Protein AF-A0A438CX37-F1 (afdb_monomer)

Structure (mmCIF, N/CA/C/O backbone):
data_AF-A0A438CX37-F1
#
_entry.id   AF-A0A438CX37-F1
#
loop_
_atom_site.group_PDB
_atom_site.id
_atom_site.type_symbol
_atom_site.label_atom_id
_atom_site.label_alt_id
_atom_site.label_comp_id
_atom_site.label_asym_id
_atom_site.label_entity_id
_atom_site.label_seq_id
_atom_site.pdbx_PDB_ins_code
_atom_site.Cartn_x
_atom_site.Cartn_y
_atom_site.Cartn_z
_atom_site.occupancy
_atom_site.B_iso_or_equiv
_atom_site.auth_seq_id
_atom_site.auth_comp_id
_atom_site.auth_asym_id
_atom_site.auth_atom_id
_atom_site.pdbx_PDB_model_num
ATOM 1 N N . MET A 1 1 ? -34.302 -23.636 20.102 1.00 79.62 1 MET A N 1
ATOM 2 C CA . MET A 1 1 ? -33.387 -23.409 18.962 1.00 79.62 1 MET A CA 1
ATOM 3 C C . MET A 1 1 ? -33.052 -21.931 18.947 1.00 79.62 1 MET A C 1
ATOM 5 O O . MET A 1 1 ? -33.968 -21.154 19.186 1.00 79.62 1 MET A O 1
ATOM 9 N N . ALA A 1 2 ? -31.787 -21.561 18.742 1.00 86.31 2 ALA A N 1
ATOM 10 C CA . ALA A 1 2 ? -31.410 -20.155 18.584 1.00 86.31 2 ALA A CA 1
ATOM 11 C C . ALA A 1 2 ? -32.044 -19.573 17.308 1.00 86.31 2 ALA A C 1
ATOM 13 O O . ALA A 1 2 ? -32.239 -20.301 16.329 1.00 86.31 2 ALA A O 1
ATOM 14 N N . SER A 1 3 ? -32.377 -18.285 17.319 1.00 95.56 3 SER A N 1
ATOM 15 C CA . SER A 1 3 ? -32.874 -17.577 16.141 1.00 95.56 3 SER A CA 1
ATOM 16 C C . SER A 1 3 ? -31.752 -17.346 15.123 1.00 95.56 3 SER A C 1
ATOM 18 O O . SER A 1 3 ? -30.565 -17.326 15.454 1.00 95.56 3 SER A O 1
ATOM 20 N N . VAL A 1 4 ? -32.117 -17.142 13.854 1.00 95.25 4 VAL A N 1
ATOM 21 C CA . VAL A 1 4 ? -31.140 -16.810 12.801 1.00 95.25 4 VAL A CA 1
ATOM 22 C C . VAL A 1 4 ? -30.372 -15.533 13.151 1.00 95.25 4 VAL A C 1
ATOM 24 O O . VAL A 1 4 ? -29.172 -15.452 12.908 1.00 95.25 4 VAL A O 1
ATOM 27 N N . GLU A 1 5 ? -31.043 -14.547 13.741 1.00 95.38 5 GLU A N 1
ATOM 28 C CA . GLU A 1 5 ? -30.427 -13.284 14.141 1.00 95.38 5 GLU A CA 1
ATOM 29 C C . GLU A 1 5 ? -29.409 -13.472 15.270 1.00 95.38 5 GLU A C 1
ATOM 31 O O . GLU A 1 5 ? -28.296 -12.958 15.176 1.00 95.38 5 GLU A O 1
ATOM 36 N N . GLU A 1 6 ? -29.730 -14.287 16.279 1.00 95.44 6 GLU A N 1
ATOM 37 C CA . GLU A 1 6 ? -28.796 -14.646 17.354 1.00 95.44 6 GLU A CA 1
ATOM 38 C C . GLU A 1 6 ? -27.538 -15.322 16.801 1.00 95.44 6 GLU A C 1
ATOM 40 O O . GLU A 1 6 ? -26.422 -14.950 17.166 1.00 95.44 6 GLU A O 1
ATOM 45 N N . ILE A 1 7 ? -27.704 -16.262 15.863 1.00 96.00 7 ILE A N 1
ATOM 46 C CA . ILE A 1 7 ? -26.578 -16.941 15.208 1.00 96.00 7 ILE A CA 1
ATOM 47 C C . ILE A 1 7 ? -25.729 -15.935 14.421 1.00 96.00 7 ILE A C 1
ATOM 49 O O . ILE A 1 7 ? -24.505 -15.931 14.547 1.00 96.00 7 ILE A O 1
ATOM 53 N N . ARG A 1 8 ? -26.351 -15.050 13.631 1.00 95.38 8 ARG A N 1
ATOM 54 C CA . ARG A 1 8 ? -25.619 -14.054 12.831 1.00 95.38 8 ARG A CA 1
ATOM 55 C C . ARG A 1 8 ? -24.898 -13.024 13.692 1.00 95.38 8 ARG A C 1
ATOM 57 O O . ARG A 1 8 ? -23.800 -12.618 13.326 1.00 95.38 8 ARG A O 1
ATOM 64 N N . ASN A 1 9 ? -25.488 -12.606 14.807 1.00 94.38 9 ASN A N 1
ATOM 65 C CA . ASN A 1 9 ? -24.864 -11.662 15.728 1.00 94.38 9 ASN A CA 1
ATOM 66 C C . ASN A 1 9 ? -23.677 -12.302 16.456 1.00 94.38 9 ASN A C 1
ATOM 68 O O . ASN A 1 9 ? -22.633 -11.668 16.569 1.00 94.38 9 ASN A O 1
ATOM 72 N N . ALA A 1 10 ? -23.789 -13.570 16.865 1.00 94.62 10 ALA A N 1
ATOM 73 C CA . ALA A 1 10 ? -22.680 -14.312 17.469 1.00 94.62 10 ALA A CA 1
ATOM 74 C C . ALA A 1 10 ? -21.504 -14.544 16.499 1.00 94.62 10 ALA A C 1
ATOM 76 O O . ALA A 1 10 ? -20.362 -14.665 16.932 1.00 94.62 10 ALA A O 1
ATOM 77 N N . GLN A 1 11 ? -21.770 -14.601 15.189 1.00 95.19 11 GLN A N 1
ATOM 78 C CA . GLN A 1 11 ? -20.745 -14.787 14.158 1.00 95.19 11 GLN A CA 1
ATOM 79 C C . GLN A 1 11 ? -19.961 -13.514 13.811 1.00 95.19 11 GLN A C 1
ATOM 81 O O . GLN A 1 11 ? -18.893 -13.629 13.214 1.00 95.19 11 GLN A O 1
ATOM 86 N N . ARG A 1 12 ? -20.461 -12.317 14.141 1.00 96.31 12 ARG A N 1
ATOM 87 C CA . ARG A 1 12 ? -19.838 -11.033 13.773 1.00 96.31 12 ARG A CA 1
ATOM 88 C C . ARG A 1 12 ? -18.923 -10.515 14.881 1.00 96.31 12 ARG A C 1
ATOM 90 O O . ARG A 1 12 ? -19.180 -10.737 16.062 1.00 96.31 12 ARG A O 1
ATOM 97 N N . ALA A 1 13 ? -17.874 -9.795 14.496 1.00 96.38 13 ALA A N 1
ATOM 98 C CA . ALA A 1 13 ? -17.095 -9.009 15.443 1.00 96.38 13 ALA A CA 1
ATOM 99 C C . ALA A 1 13 ? -17.867 -7.738 15.849 1.00 96.38 13 ALA A C 1
ATOM 101 O O . ALA A 1 13 ? -18.859 -7.371 15.213 1.00 96.38 13 ALA A O 1
ATOM 102 N N . LYS A 1 14 ? -17.429 -7.070 16.921 1.00 94.06 14 LYS A N 1
ATOM 103 C CA . LYS A 1 14 ? -18.088 -5.866 17.455 1.00 94.06 14 LYS A CA 1
ATOM 104 C C . LYS A 1 14 ? -17.407 -4.583 16.987 1.00 94.06 14 LYS A C 1
ATOM 106 O O . LYS A 1 14 ? -18.082 -3.633 16.601 1.00 94.06 14 LYS A O 1
ATOM 111 N N . GLY A 1 15 ? -16.082 -4.543 17.076 1.00 92.12 15 GLY A N 1
ATOM 112 C CA . GLY A 1 15 ? -15.262 -3.376 16.782 1.00 92.12 15 GLY A CA 1
ATOM 113 C C . GLY A 1 15 ? -14.812 -3.276 15.321 1.00 92.12 15 GLY A C 1
ATOM 114 O O . GLY A 1 15 ? -14.939 -4.231 14.548 1.00 92.12 15 GLY A O 1
ATOM 115 N N . PRO A 1 16 ? -14.239 -2.121 14.940 1.00 95.44 16 PRO A N 1
ATOM 116 C CA . PRO A 1 16 ? -13.740 -1.899 13.591 1.00 95.44 16 PRO A CA 1
ATOM 117 C C . PRO A 1 16 ? -12.519 -2.772 13.292 1.00 95.44 16 PRO A C 1
ATOM 119 O O . PRO A 1 16 ? -11.705 -3.063 14.178 1.00 95.44 16 PRO A O 1
ATOM 122 N N . ALA A 1 17 ? -12.350 -3.120 12.020 1.00 98.06 17 ALA A N 1
ATOM 123 C CA . ALA A 1 17 ? -11.139 -3.756 11.535 1.00 98.06 17 ALA A CA 1
ATOM 124 C C . ALA A 1 17 ? -9.935 -2.857 11.819 1.00 98.06 17 ALA A C 1
ATOM 126 O O . ALA A 1 17 ? -9.929 -1.666 11.505 1.00 98.06 17 ALA A O 1
ATOM 127 N N . THR A 1 18 ? -8.903 -3.440 12.409 1.00 98.12 18 THR A N 1
ATOM 128 C CA . THR A 1 18 ? -7.726 -2.725 12.885 1.00 98.12 18 THR A CA 1
ATOM 129 C C . THR A 1 18 ? -6.474 -3.421 12.377 1.00 98.12 18 THR A C 1
ATOM 131 O O . THR A 1 18 ? -6.352 -4.639 12.462 1.00 98.12 18 THR A O 1
ATOM 134 N N . VAL A 1 19 ? -5.532 -2.650 11.845 1.00 98.06 19 VAL A N 1
ATOM 135 C CA . VAL A 1 19 ? -4.184 -3.109 11.513 1.00 98.06 19 VAL A CA 1
ATOM 136 C C . VAL A 1 19 ? -3.405 -3.315 12.807 1.00 98.06 19 VAL A C 1
ATOM 138 O O . VAL A 1 19 ? -3.245 -2.376 13.584 1.00 98.06 19 VAL A O 1
ATOM 141 N N . LEU A 1 20 ? -2.924 -4.535 13.028 1.00 96.75 20 LEU A N 1
ATOM 142 C CA . LEU A 1 20 ? -2.257 -4.968 14.262 1.00 96.75 20 LEU A CA 1
ATOM 143 C C . LEU A 1 20 ? -0.745 -5.133 14.083 1.00 96.75 20 LEU A C 1
ATOM 145 O O . LEU A 1 20 ? 0.020 -4.963 15.025 1.00 96.75 20 LEU A O 1
ATOM 149 N N . ALA A 1 21 ? -0.306 -5.462 12.869 1.00 95.75 21 ALA A N 1
ATOM 150 C CA . ALA A 1 21 ? 1.104 -5.619 12.538 1.00 95.75 21 ALA A CA 1
ATOM 151 C C . ALA A 1 21 ? 1.344 -5.308 11.062 1.00 95.75 21 ALA A C 1
ATOM 153 O O . ALA A 1 21 ? 0.471 -5.551 10.226 1.00 95.75 21 ALA A O 1
ATOM 154 N N . ILE A 1 22 ? 2.538 -4.799 10.756 1.00 96.94 22 ILE A N 1
ATOM 155 C CA . ILE A 1 22 ? 3.014 -4.566 9.392 1.00 96.94 22 ILE A CA 1
ATOM 156 C C . ILE A 1 22 ? 4.446 -5.091 9.292 1.00 96.94 22 ILE A C 1
ATOM 158 O O . ILE A 1 22 ? 5.293 -4.745 10.119 1.00 96.94 22 ILE A O 1
ATOM 162 N N . GLY A 1 23 ? 4.704 -5.918 8.284 1.00 94.56 23 GLY A N 1
ATOM 163 C CA . GLY A 1 23 ? 6.028 -6.413 7.924 1.00 94.56 23 GLY A CA 1
ATOM 164 C C . GLY A 1 23 ? 6.329 -6.117 6.460 1.00 94.56 23 GLY A C 1
ATOM 165 O O . GLY A 1 23 ? 5.441 -6.186 5.612 1.00 94.56 23 GLY A O 1
ATOM 166 N N . THR A 1 24 ? 7.580 -5.783 6.160 1.00 95.56 24 THR A N 1
ATOM 167 C CA . THR A 1 24 ? 8.045 -5.447 4.810 1.00 95.56 24 THR A CA 1
ATOM 168 C C . THR A 1 24 ? 9.307 -6.236 4.474 1.00 95.56 24 THR A C 1
ATOM 170 O O . THR A 1 24 ? 10.128 -6.519 5.346 1.00 95.56 24 THR A O 1
ATOM 173 N N . ALA A 1 25 ? 9.450 -6.618 3.208 1.00 92.38 25 ALA A N 1
ATOM 174 C CA . ALA A 1 25 ? 10.585 -7.371 2.697 1.00 92.38 25 ALA A CA 1
ATOM 175 C C . ALA A 1 25 ? 10.955 -6.897 1.288 1.00 92.38 25 ALA A C 1
ATOM 177 O O . ALA A 1 25 ? 10.093 -6.583 0.467 1.00 92.38 25 ALA A O 1
ATOM 178 N N . THR A 1 26 ? 12.256 -6.862 1.016 1.00 89.62 26 THR A N 1
ATOM 179 C CA . THR A 1 26 ? 12.838 -6.532 -0.290 1.00 89.62 26 THR A CA 1
ATOM 180 C C . THR A 1 26 ? 13.977 -7.499 -0.594 1.00 89.62 26 THR A C 1
ATOM 182 O O . THR A 1 26 ? 14.489 -8.177 0.301 1.00 89.62 26 THR A O 1
ATOM 185 N N . ARG A 1 27 ? 14.365 -7.596 -1.868 1.00 80.50 27 ARG A N 1
ATOM 186 C CA . ARG A 1 27 ? 15.569 -8.333 -2.279 1.00 80.50 27 ARG A CA 1
ATOM 187 C C . ARG A 1 27 ? 16.835 -7.552 -1.923 1.00 80.50 27 ARG A C 1
ATOM 189 O O . ARG A 1 27 ? 16.774 -6.395 -1.538 1.00 80.50 27 ARG A O 1
ATOM 196 N N . THR A 1 28 ? 17.995 -8.188 -2.031 1.00 72.62 28 THR A N 1
ATOM 197 C CA . THR A 1 28 ? 19.294 -7.569 -1.719 1.00 72.62 28 THR A CA 1
ATOM 198 C C . THR A 1 28 ? 19.912 -6.816 -2.893 1.00 72.62 28 THR A C 1
ATOM 200 O O . THR A 1 28 ? 20.735 -5.934 -2.663 1.00 72.62 28 THR A O 1
ATOM 203 N N . THR A 1 29 ? 19.534 -7.126 -4.135 1.00 76.44 29 THR A N 1
ATOM 204 C CA . THR A 1 29 ? 20.066 -6.443 -5.322 1.00 76.44 29 THR A CA 1
ATOM 205 C C . THR A 1 29 ? 19.474 -5.044 -5.428 1.00 76.44 29 THR A C 1
ATOM 207 O O . THR A 1 29 ? 18.253 -4.890 -5.481 1.00 76.44 29 THR A O 1
ATOM 210 N N . VAL A 1 30 ? 20.345 -4.033 -5.465 1.00 79.50 30 VAL A N 1
ATOM 211 C CA . VAL A 1 30 ? 19.970 -2.615 -5.480 1.00 79.50 30 VAL A CA 1
ATOM 212 C C . VAL A 1 30 ? 20.321 -1.981 -6.822 1.00 79.50 30 VAL A C 1
ATOM 214 O O . VAL A 1 30 ? 21.462 -2.062 -7.269 1.00 79.50 30 VAL A O 1
ATOM 217 N N . CYS A 1 31 ? 19.361 -1.284 -7.427 1.00 75.62 31 CYS A N 1
ATOM 218 C CA . CYS A 1 31 ? 19.550 -0.482 -8.635 1.00 75.62 31 CYS A CA 1
ATOM 219 C C . CYS A 1 31 ? 19.355 1.004 -8.309 1.00 75.62 31 CYS A C 1
ATOM 221 O O . CYS A 1 31 ? 18.343 1.367 -7.711 1.00 75.62 31 CYS A O 1
ATOM 223 N N . THR A 1 32 ? 20.274 1.876 -8.724 1.00 75.62 32 THR A N 1
ATOM 224 C CA . THR A 1 32 ? 20.169 3.334 -8.530 1.00 75.62 32 THR A CA 1
ATOM 225 C C . THR A 1 32 ? 19.703 4.040 -9.806 1.00 75.62 32 THR A C 1
ATOM 227 O O . THR A 1 32 ? 19.883 3.535 -10.915 1.00 75.62 32 THR A O 1
ATOM 230 N N . SER A 1 33 ? 19.048 5.196 -9.666 1.00 68.19 33 SER A N 1
ATOM 231 C CA . SER A 1 33 ? 18.620 6.023 -10.802 1.00 68.19 33 SER A CA 1
ATOM 232 C C . SER A 1 33 ? 18.730 7.509 -10.470 1.00 68.19 33 SER A C 1
ATOM 234 O O . SER A 1 33 ? 18.311 7.943 -9.404 1.00 68.19 33 SER A O 1
ATOM 236 N N . ASP A 1 34 ? 19.245 8.313 -11.401 1.00 63.22 34 ASP A N 1
ATOM 237 C CA . ASP A 1 34 ? 19.506 9.737 -11.140 1.00 63.22 34 ASP A CA 1
ATOM 238 C C . ASP A 1 34 ? 18.354 10.671 -11.563 1.00 63.22 34 ASP A C 1
ATOM 240 O O . ASP A 1 34 ? 18.385 11.863 -11.265 1.00 63.22 34 ASP A O 1
ATOM 244 N N . LYS A 1 35 ? 17.331 10.172 -12.281 1.00 61.09 35 LYS A N 1
ATOM 245 C CA . LYS A 1 35 ? 16.349 11.029 -12.990 1.00 61.09 35 LYS A CA 1
ATOM 246 C C . LYS A 1 35 ? 14.883 10.900 -12.558 1.00 61.09 35 LYS A C 1
ATOM 248 O O . LYS A 1 35 ? 14.042 11.602 -13.111 1.00 61.09 35 LYS A O 1
ATOM 253 N N . SER A 1 36 ? 14.548 10.047 -11.590 1.00 70.50 36 SER A N 1
ATOM 254 C CA . SER A 1 36 ? 13.147 9.715 -11.253 1.00 70.50 36 SER A CA 1
ATOM 255 C C . SER A 1 36 ? 12.695 10.125 -9.846 1.00 70.50 36 SER A C 1
ATOM 257 O O . SER A 1 36 ? 11.603 9.740 -9.437 1.00 70.50 36 SER A O 1
ATOM 259 N N . MET A 1 37 ? 13.504 10.887 -9.093 1.00 78.69 37 MET A N 1
ATOM 260 C CA . MET A 1 37 ? 13.367 11.079 -7.630 1.00 78.69 37 MET A CA 1
ATOM 261 C C . MET A 1 37 ? 13.525 9.784 -6.808 1.00 78.69 37 MET A C 1
ATOM 263 O O . MET A 1 37 ? 13.426 9.825 -5.582 1.00 78.69 37 MET A O 1
ATOM 267 N N . ILE A 1 38 ? 13.796 8.653 -7.466 1.00 89.88 38 ILE A N 1
ATOM 268 C CA . ILE A 1 38 ? 14.046 7.351 -6.854 1.00 89.88 38 ILE A CA 1
ATOM 269 C C . ILE A 1 38 ? 15.551 7.178 -6.720 1.00 89.88 38 ILE A C 1
ATOM 271 O O . ILE A 1 38 ? 16.240 7.007 -7.719 1.00 89.88 38 ILE A O 1
ATOM 275 N N . LYS A 1 39 ? 16.066 7.200 -5.493 1.00 90.25 39 LYS A N 1
ATOM 276 C CA . LYS A 1 39 ? 17.495 7.000 -5.229 1.00 90.25 39 LYS A CA 1
ATOM 277 C C . LYS A 1 39 ? 17.910 5.561 -5.481 1.00 90.25 39 LYS A C 1
ATOM 279 O O . LYS A 1 39 ? 18.987 5.316 -6.021 1.00 90.25 39 LYS A O 1
ATOM 284 N N . LYS A 1 40 ? 17.068 4.615 -5.065 1.00 91.06 40 LYS A N 1
ATOM 285 C CA . LYS A 1 40 ? 17.345 3.188 -5.195 1.00 91.06 40 LYS A CA 1
ATOM 286 C C . LYS A 1 40 ? 16.064 2.367 -5.319 1.00 91.06 40 LYS A C 1
ATOM 288 O O . LYS A 1 40 ? 14.997 2.792 -4.886 1.00 91.06 40 LYS A O 1
ATOM 293 N N . ARG A 1 41 ? 16.193 1.186 -5.914 1.00 92.81 41 ARG A N 1
ATOM 294 C CA . ARG A 1 41 ? 15.150 0.166 -6.055 1.00 92.81 41 ARG A CA 1
ATOM 295 C C . ARG A 1 41 ? 15.739 -1.198 -5.785 1.00 92.81 41 ARG A C 1
ATOM 297 O O . ARG A 1 41 ? 16.941 -1.391 -5.955 1.00 92.81 41 ARG A O 1
ATOM 304 N N . TYR A 1 42 ? 14.876 -2.132 -5.432 1.00 92.38 42 TYR A N 1
ATOM 305 C CA . TYR A 1 42 ? 15.240 -3.526 -5.259 1.00 92.38 42 TYR A CA 1
ATOM 306 C C . TYR A 1 42 ? 14.710 -4.338 -6.436 1.00 92.38 42 TYR A C 1
ATOM 308 O O . TYR A 1 42 ? 13.627 -4.046 -6.938 1.00 92.38 42 TYR A O 1
ATOM 316 N N . SER A 1 43 ? 15.485 -5.313 -6.902 1.00 90.50 43 SER A N 1
ATOM 317 C CA . SER A 1 43 ? 15.126 -6.152 -8.050 1.00 90.50 43 SER A CA 1
ATOM 318 C C . SER A 1 43 ? 15.499 -7.601 -7.774 1.00 90.50 43 SER A C 1
ATOM 320 O O . SER A 1 43 ? 16.599 -7.890 -7.311 1.00 90.50 43 SER A O 1
ATOM 322 N N . HIS A 1 44 ? 14.590 -8.527 -8.050 1.00 90.12 44 HIS A N 1
ATOM 323 C CA . HIS A 1 44 ? 14.888 -9.950 -8.080 1.00 90.12 44 HIS A CA 1
ATOM 324 C C . HIS A 1 44 ? 15.695 -10.315 -9.326 1.00 90.12 44 HIS A C 1
ATOM 326 O O . HIS A 1 44 ? 16.582 -11.156 -9.247 1.00 90.12 44 HIS A O 1
ATOM 332 N N . LEU A 1 45 ? 15.425 -9.643 -10.448 1.00 90.38 45 LEU A N 1
ATOM 333 C CA . LEU A 1 45 ? 16.152 -9.844 -11.692 1.00 90.38 45 LEU A CA 1
ATOM 334 C C . LEU A 1 45 ? 17.605 -9.367 -11.549 1.00 90.38 45 LEU A C 1
ATOM 336 O O . LEU A 1 45 ? 17.840 -8.229 -11.125 1.00 90.38 45 LEU A O 1
ATOM 340 N N . THR A 1 46 ? 18.554 -10.225 -11.923 1.00 91.94 46 THR A N 1
ATOM 341 C CA . THR A 1 46 ? 20.001 -9.957 -11.941 1.00 91.94 46 THR A CA 1
ATOM 342 C C . THR A 1 46 ? 20.550 -9.971 -13.372 1.00 91.94 46 THR A C 1
ATOM 344 O O . THR A 1 46 ? 19.868 -10.411 -14.298 1.00 91.94 46 THR A O 1
ATOM 347 N N . GLU A 1 47 ? 21.785 -9.496 -13.567 1.00 91.19 47 GLU A N 1
ATOM 348 C CA . GLU A 1 47 ? 22.468 -9.610 -14.867 1.00 91.19 47 GLU A CA 1
ATOM 349 C C . GLU A 1 47 ? 22.666 -11.075 -15.278 1.00 91.19 47 GLU A C 1
ATOM 351 O O . GLU A 1 47 ? 22.358 -11.419 -16.412 1.00 91.19 47 GLU A O 1
ATOM 356 N N . GLU A 1 48 ? 23.049 -11.951 -14.346 1.00 93.44 48 GLU A N 1
ATOM 357 C CA . GLU A 1 48 ? 23.190 -13.398 -14.582 1.00 93.44 48 GLU A CA 1
ATOM 358 C C . GLU A 1 48 ? 21.891 -14.014 -15.132 1.00 93.44 48 GLU A C 1
ATOM 360 O O . GLU A 1 48 ? 21.906 -14.685 -16.161 1.00 93.44 48 GLU A O 1
ATOM 365 N N . MET A 1 49 ? 20.736 -13.687 -14.540 1.00 93.12 49 MET A N 1
ATOM 366 C CA . MET A 1 49 ? 19.436 -14.155 -15.045 1.00 93.12 49 MET A CA 1
ATOM 367 C C . MET A 1 49 ? 19.125 -13.633 -16.457 1.00 93.12 49 MET A C 1
ATOM 369 O O . MET A 1 49 ? 18.441 -14.302 -17.230 1.00 93.12 49 MET A O 1
ATOM 373 N N . LEU A 1 50 ? 19.583 -12.426 -16.802 1.00 94.19 50 LEU A N 1
ATOM 374 C CA . LEU A 1 50 ? 19.403 -11.850 -18.137 1.00 94.19 50 LEU A CA 1
ATOM 375 C C . LEU A 1 50 ? 20.343 -12.473 -19.174 1.00 94.19 50 LEU A C 1
ATOM 377 O O . LEU A 1 50 ? 19.949 -12.600 -20.334 1.00 94.19 50 LEU A O 1
ATOM 381 N N . GLU A 1 51 ? 21.546 -12.876 -18.770 1.00 95.38 51 GLU A N 1
ATOM 382 C CA . GLU A 1 51 ? 22.488 -13.626 -19.604 1.00 95.38 51 GLU A CA 1
ATOM 383 C C . GLU A 1 51 ? 21.972 -15.042 -19.891 1.00 95.38 51 GLU A C 1
ATOM 385 O O . GLU A 1 51 ? 22.000 -15.489 -21.039 1.00 95.38 51 GLU A O 1
ATOM 390 N N . GLU A 1 52 ? 21.424 -15.721 -18.879 1.00 96.56 52 GLU A N 1
ATOM 391 C CA . GLU A 1 52 ? 20.806 -17.047 -19.019 1.00 96.56 52 GLU A CA 1
ATOM 392 C C . GLU A 1 52 ? 19.503 -17.007 -19.834 1.00 96.56 52 GLU A C 1
ATOM 394 O O . GLU A 1 52 ? 19.166 -17.953 -20.559 1.00 96.56 52 GLU A O 1
ATOM 399 N N . HIS A 1 53 ? 18.756 -15.903 -19.744 1.00 96.06 53 HIS A N 1
ATOM 400 C CA . HIS A 1 53 ? 17.444 -15.746 -20.371 1.00 96.06 53 HIS A CA 1
ATOM 401 C C . HIS A 1 53 ? 17.332 -14.438 -21.174 1.00 96.06 53 HIS A C 1
ATOM 403 O O . HIS A 1 53 ? 16.519 -13.563 -20.846 1.00 96.06 53 HIS A O 1
ATOM 409 N N . PRO A 1 54 ? 18.049 -14.309 -22.307 1.00 96.25 54 PRO A N 1
ATOM 410 C CA . PRO A 1 54 ? 18.147 -13.055 -23.063 1.00 96.25 54 PRO A CA 1
ATOM 411 C C . PRO A 1 54 ? 16.802 -12.555 -23.612 1.00 96.25 54 PRO A C 1
ATOM 413 O O . PRO A 1 54 ? 16.602 -11.354 -23.803 1.00 96.25 54 PRO A O 1
ATOM 416 N N . ASN A 1 55 ? 15.830 -13.452 -23.805 1.00 96.88 55 ASN A N 1
ATOM 417 C CA . ASN A 1 55 ? 14.479 -13.088 -24.241 1.00 96.88 55 ASN A CA 1
ATOM 418 C C . ASN A 1 55 ? 13.742 -12.200 -23.224 1.00 96.88 55 ASN A C 1
ATOM 420 O O . ASN A 1 55 ? 12.815 -11.488 -23.607 1.00 96.88 55 ASN A O 1
ATOM 424 N N . ILE A 1 56 ? 14.134 -12.228 -21.943 1.00 96.25 56 ILE A N 1
ATOM 425 C CA . ILE A 1 56 ? 13.595 -11.333 -20.911 1.00 96.25 56 ILE A CA 1
ATOM 426 C C . ILE A 1 56 ? 14.041 -9.886 -21.172 1.00 96.25 56 ILE A C 1
ATOM 428 O O . ILE A 1 56 ? 13.245 -8.956 -21.013 1.00 96.25 56 ILE A O 1
ATOM 432 N N . GLY A 1 57 ? 15.296 -9.703 -21.595 1.00 95.25 57 GLY A N 1
ATOM 433 C CA . GLY A 1 57 ? 15.892 -8.404 -21.908 1.00 95.25 57 GLY A CA 1
ATOM 434 C C . GLY A 1 57 ? 15.539 -7.866 -23.296 1.00 95.25 57 GLY A C 1
ATOM 435 O O . GLY A 1 57 ? 15.630 -6.664 -23.527 1.00 95.25 57 GLY A O 1
ATOM 436 N N . ALA A 1 58 ? 15.083 -8.710 -24.220 1.00 95.56 58 ALA A N 1
ATOM 437 C CA . ALA A 1 58 ? 14.581 -8.259 -25.514 1.00 95.56 58 ALA A CA 1
ATOM 438 C C . ALA A 1 58 ? 13.223 -7.542 -25.377 1.00 95.56 58 ALA A C 1
ATOM 440 O O . ALA A 1 58 ? 12.385 -7.915 -24.559 1.00 95.56 58 ALA A O 1
ATOM 441 N N . TYR A 1 59 ? 12.976 -6.517 -26.202 1.00 94.81 59 TYR A N 1
ATOM 442 C CA . TYR A 1 59 ? 11.767 -5.686 -26.094 1.00 94.81 59 TYR A CA 1
ATOM 443 C C . TYR A 1 59 ? 10.458 -6.489 -26.244 1.00 94.81 59 TYR A C 1
ATOM 445 O O . TYR A 1 59 ? 9.535 -6.301 -25.455 1.00 94.81 59 TYR A O 1
ATOM 453 N N . MET A 1 60 ? 10.380 -7.396 -27.229 1.00 95.06 60 MET A N 1
ATOM 454 C CA . MET A 1 60 ? 9.159 -8.159 -27.559 1.00 95.06 60 MET A CA 1
ATOM 455 C C . MET A 1 60 ? 9.421 -9.645 -27.865 1.00 95.06 60 MET A C 1
ATOM 457 O O . MET A 1 60 ? 8.590 -10.306 -28.488 1.00 95.06 60 MET A O 1
ATOM 461 N N . ALA A 1 61 ? 10.567 -10.197 -27.448 1.00 96.44 61 ALA A N 1
ATOM 462 C CA . ALA A 1 61 ? 10.806 -11.628 -27.630 1.00 96.44 61 ALA A CA 1
ATOM 463 C C . ALA A 1 61 ? 9.882 -12.460 -26.713 1.00 96.44 61 ALA A C 1
ATOM 465 O O . ALA A 1 61 ? 9.606 -12.050 -25.576 1.00 96.44 61 ALA A O 1
ATOM 466 N N . PRO A 1 62 ? 9.427 -13.646 -27.160 1.00 97.50 62 PRO A N 1
ATOM 467 C CA . PRO A 1 62 ? 8.634 -14.543 -26.329 1.00 97.50 62 PRO A CA 1
ATOM 468 C C . PRO A 1 62 ? 9.375 -14.905 -25.037 1.00 97.50 62 PRO A C 1
ATOM 470 O O . PRO A 1 62 ? 10.427 -15.541 -25.055 1.00 97.50 62 PRO A O 1
ATOM 473 N N . SER A 1 63 ? 8.819 -14.477 -23.905 1.00 97.12 63 SER A N 1
ATOM 474 C CA . SER A 1 63 ? 9.438 -14.637 -22.582 1.00 97.12 63 SER A CA 1
ATOM 475 C C . SER A 1 63 ? 8.426 -14.961 -21.479 1.00 97.12 63 SER A C 1
ATOM 477 O O . SER A 1 63 ? 8.790 -15.006 -20.310 1.00 97.12 63 SER A O 1
ATOM 479 N N . LEU A 1 64 ? 7.157 -15.214 -21.823 1.00 96.06 64 LEU A N 1
ATOM 480 C CA . LEU A 1 64 ? 6.105 -15.455 -20.833 1.00 96.06 64 LEU A CA 1
ATOM 481 C C . LEU A 1 64 ? 6.396 -16.684 -19.961 1.00 96.06 64 LEU A C 1
ATOM 483 O O . LEU A 1 64 ? 6.325 -16.572 -18.745 1.00 96.06 64 LEU A O 1
ATOM 487 N N . ASN A 1 65 ? 6.758 -17.822 -20.560 1.00 95.69 65 ASN A N 1
ATOM 488 C CA . ASN A 1 65 ? 6.961 -19.073 -19.818 1.00 95.69 65 ASN A CA 1
ATOM 489 C C . ASN A 1 65 ? 8.043 -18.927 -18.744 1.00 95.69 65 ASN A C 1
ATOM 491 O O . ASN A 1 65 ? 7.774 -19.181 -17.576 1.00 95.69 65 ASN A O 1
ATOM 495 N N . ILE A 1 66 ? 9.219 -18.412 -19.118 1.00 94.62 66 ILE A N 1
ATOM 496 C CA . ILE A 1 66 ? 10.323 -18.248 -18.168 1.00 94.62 66 ILE A CA 1
ATOM 497 C C . ILE A 1 66 ? 9.994 -17.234 -17.065 1.00 94.62 66 ILE A C 1
ATOM 499 O O . ILE A 1 66 ? 10.311 -17.450 -15.901 1.00 94.62 66 ILE A O 1
ATOM 503 N N . ARG A 1 67 ? 9.278 -16.150 -17.393 1.00 95.06 67 ARG A N 1
ATOM 504 C CA . ARG A 1 67 ? 8.814 -15.189 -16.381 1.00 95.06 67 ARG A CA 1
ATOM 505 C C . ARG A 1 67 ? 7.851 -15.847 -15.394 1.00 95.06 67 ARG A C 1
ATOM 507 O O . ARG A 1 67 ? 7.966 -15.593 -14.201 1.00 95.06 67 ARG A O 1
ATOM 514 N N . GLN A 1 68 ? 6.933 -16.686 -15.879 1.00 92.69 68 GLN A N 1
ATOM 515 C CA . GLN A 1 68 ? 5.986 -17.423 -15.037 1.00 92.69 68 GLN A CA 1
ATOM 516 C C . GLN A 1 68 ? 6.707 -18.425 -14.128 1.00 92.69 68 GLN A C 1
ATOM 518 O O . GLN A 1 68 ? 6.388 -18.505 -12.945 1.00 92.69 68 GLN A O 1
ATOM 523 N N . GLU A 1 69 ? 7.694 -19.154 -14.649 1.00 92.06 69 GLU A N 1
ATOM 524 C CA . GLU A 1 69 ? 8.513 -20.087 -13.864 1.00 92.06 69 GLU A CA 1
ATOM 525 C C . GLU A 1 69 ? 9.235 -19.368 -12.717 1.00 92.06 69 GLU A C 1
ATOM 527 O O . GLU A 1 69 ? 9.118 -19.788 -11.567 1.00 92.06 69 GLU A O 1
ATOM 532 N N . ILE A 1 70 ? 9.880 -18.230 -13.002 1.00 89.25 70 ILE A N 1
ATOM 533 C CA . ILE A 1 70 ? 10.572 -17.427 -11.984 1.00 89.25 70 ILE A CA 1
ATOM 534 C C . ILE A 1 70 ? 9.590 -16.944 -10.909 1.00 89.25 70 ILE A C 1
ATOM 536 O O . ILE A 1 70 ? 9.797 -17.190 -9.725 1.00 89.25 70 ILE A O 1
ATOM 540 N N . ILE A 1 71 ? 8.494 -16.278 -11.287 1.00 87.88 71 ILE A N 1
ATOM 541 C CA . ILE A 1 71 ? 7.610 -15.667 -10.280 1.00 87.88 71 ILE A CA 1
ATOM 542 C C . ILE A 1 71 ? 6.822 -16.693 -9.465 1.00 87.88 71 ILE A C 1
ATOM 544 O O . ILE A 1 71 ? 6.495 -16.421 -8.315 1.00 87.88 71 ILE A O 1
ATOM 548 N N . THR A 1 72 ? 6.484 -17.851 -10.042 1.00 85.44 72 THR A N 1
ATOM 549 C CA . THR A 1 72 ? 5.702 -18.873 -9.329 1.00 85.44 72 THR A CA 1
ATOM 550 C C . THR A 1 72 ? 6.535 -19.589 -8.274 1.00 85.44 72 THR A C 1
ATOM 552 O O . THR A 1 72 ? 6.002 -19.922 -7.217 1.00 85.44 72 THR A O 1
ATOM 555 N N . ALA A 1 73 ? 7.841 -19.747 -8.510 1.00 80.75 73 ALA A N 1
ATOM 556 C CA . ALA A 1 73 ? 8.788 -20.230 -7.507 1.00 80.75 73 ALA A CA 1
ATOM 557 C C . ALA A 1 73 ? 8.960 -19.247 -6.333 1.00 80.75 73 ALA A C 1
ATOM 559 O O . ALA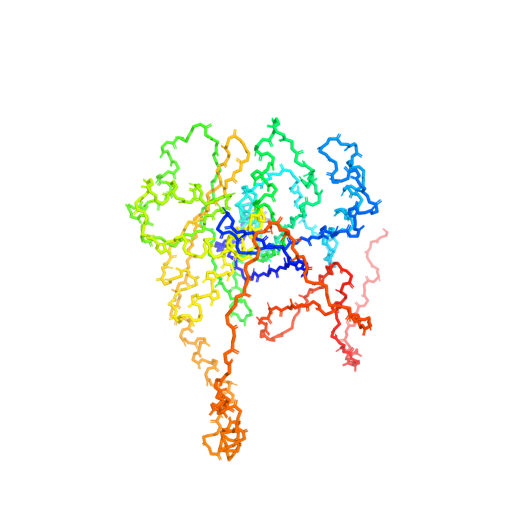 A 1 73 ? 9.245 -19.657 -5.210 1.00 80.75 73 ALA A O 1
ATOM 560 N N . GLU A 1 74 ? 8.741 -17.959 -6.592 1.00 71.50 74 GLU A N 1
ATOM 561 C CA . GLU A 1 74 ? 8.912 -16.865 -5.633 1.00 71.50 74 GLU A CA 1
ATOM 562 C C . GLU A 1 74 ? 7.635 -16.510 -4.859 1.00 71.50 74 GLU A C 1
ATOM 564 O O . GLU A 1 74 ? 7.646 -15.628 -3.996 1.00 71.50 74 GLU A O 1
ATOM 569 N N . VAL A 1 75 ? 6.523 -17.204 -5.128 1.00 64.50 75 VAL A N 1
ATOM 570 C CA . VAL A 1 75 ? 5.280 -17.013 -4.375 1.00 64.50 75 VAL A CA 1
ATOM 571 C C . VAL A 1 75 ? 5.536 -17.327 -2.893 1.00 64.50 75 VAL A C 1
ATOM 573 O O . VAL A 1 75 ? 6.051 -18.404 -2.577 1.00 64.50 75 VAL A O 1
ATOM 576 N N . PRO A 1 76 ? 5.151 -16.428 -1.965 1.00 63.78 76 PRO A N 1
ATOM 577 C CA . PRO A 1 76 ? 5.378 -16.633 -0.540 1.00 63.78 76 PRO A CA 1
ATOM 578 C C . PRO A 1 76 ? 4.769 -17.949 -0.056 1.00 63.78 76 PRO A C 1
ATOM 580 O O . PRO A 1 76 ? 3.589 -18.221 -0.292 1.00 63.78 76 PRO A O 1
ATOM 583 N N . GLN A 1 77 ? 5.551 -18.742 0.674 1.00 66.69 77 GLN A N 1
ATOM 584 C CA . GLN A 1 77 ? 5.058 -19.950 1.325 1.00 66.69 77 GLN A CA 1
ATOM 585 C C . GLN A 1 77 ? 4.818 -19.648 2.801 1.00 66.69 77 GLN A C 1
ATOM 587 O O . GLN A 1 77 ? 5.701 -19.168 3.504 1.00 66.69 77 GLN A O 1
ATOM 592 N N . ALA A 1 78 ? 3.623 -19.935 3.300 1.00 65.94 78 ALA A N 1
ATOM 593 C CA . ALA A 1 78 ? 3.325 -19.838 4.722 1.00 65.94 78 ALA A CA 1
ATOM 594 C C . ALA A 1 78 ? 2.669 -21.133 5.181 1.00 65.94 78 ALA A C 1
ATOM 596 O O . ALA A 1 78 ? 1.756 -21.644 4.528 1.00 65.94 78 ALA A O 1
ATOM 597 N N . TRP A 1 79 ? 3.134 -21.655 6.312 1.00 73.81 79 TRP A N 1
ATOM 598 C CA . TRP A 1 79 ? 2.542 -22.831 6.935 1.00 73.81 79 TRP A CA 1
ATOM 599 C C . TRP A 1 79 ? 1.351 -22.367 7.764 1.00 73.81 79 TRP A C 1
ATOM 601 O O . TRP A 1 79 ? 1.469 -22.067 8.950 1.00 73.81 79 TRP A O 1
ATOM 611 N N . LEU A 1 80 ? 0.218 -22.220 7.084 1.00 85.94 80 LEU A N 1
ATOM 612 C CA . LEU A 1 80 ? -1.056 -21.854 7.687 1.00 85.94 80 LEU A CA 1
ATOM 613 C C . LEU A 1 80 ? -1.918 -23.098 7.880 1.00 85.94 80 LEU A C 1
ATOM 615 O O . LEU A 1 80 ? -1.774 -24.090 7.164 1.00 85.94 80 LEU A O 1
ATOM 619 N N . GLU A 1 81 ? -2.853 -23.007 8.820 1.00 84.88 81 GLU A N 1
ATOM 620 C CA . GLU A 1 81 ? -3.891 -24.017 8.998 1.00 84.88 81 GLU A CA 1
ATOM 621 C C . GLU A 1 81 ? -4.603 -24.314 7.675 1.00 84.88 81 GLU A C 1
ATOM 623 O O . GLU A 1 81 ? -4.947 -23.411 6.908 1.00 84.88 81 GLU A O 1
ATOM 628 N N . THR A 1 82 ? -4.869 -25.593 7.410 1.00 90.94 82 THR A N 1
ATOM 629 C CA . THR A 1 82 ? -5.476 -26.028 6.136 1.00 90.94 82 THR A CA 1
ATOM 630 C C . THR A 1 82 ? -6.891 -25.477 5.930 1.00 90.94 82 THR A C 1
ATOM 632 O O . THR A 1 82 ? -7.347 -25.352 4.792 1.00 90.94 82 THR A O 1
ATOM 635 N N . SER A 1 83 ? -7.556 -25.083 7.019 1.00 94.25 83 SER A N 1
ATOM 636 C CA . SER A 1 83 ? -8.874 -24.443 7.045 1.00 94.25 83 SER A CA 1
ATOM 637 C C . SER A 1 83 ? -8.850 -22.938 6.734 1.00 94.25 83 SER A C 1
ATOM 639 O O . SER A 1 83 ? -9.910 -22.306 6.707 1.00 94.25 83 SER A O 1
ATOM 641 N N . VAL A 1 84 ? -7.674 -22.343 6.484 1.00 96.44 84 VAL A N 1
ATOM 642 C CA . VAL A 1 84 ? -7.554 -20.917 6.157 1.00 96.44 84 VAL A CA 1
ATOM 643 C C . VAL A 1 84 ? -8.416 -20.550 4.945 1.00 96.44 84 VAL A C 1
ATOM 645 O O . VAL A 1 84 ? -8.346 -21.164 3.876 1.00 96.44 84 VAL A O 1
ATOM 648 N N . ARG A 1 85 ? -9.233 -19.504 5.098 1.00 97.31 85 ARG A N 1
ATOM 649 C CA . ARG A 1 85 ? -10.063 -18.955 4.018 1.00 97.31 85 ARG A CA 1
ATOM 650 C C . ARG A 1 85 ? -9.216 -18.016 3.169 1.00 97.31 85 ARG A C 1
ATOM 652 O O . ARG A 1 85 ? -8.663 -17.051 3.688 1.00 97.31 85 ARG A O 1
ATOM 659 N N . ARG A 1 86 ? -9.111 -18.301 1.870 1.00 96.31 86 ARG A N 1
ATOM 660 C CA . ARG A 1 86 ? -8.214 -17.592 0.946 1.00 96.31 86 ARG A CA 1
ATOM 661 C C . ARG A 1 86 ? -9.003 -16.758 -0.055 1.00 96.31 86 ARG A C 1
ATOM 663 O O . ARG A 1 86 ? -9.987 -17.233 -0.614 1.00 96.31 86 ARG A O 1
ATOM 670 N N . VAL A 1 87 ? -8.514 -15.552 -0.323 1.00 98.12 87 VAL A N 1
ATOM 671 C CA . VAL A 1 87 ? -8.949 -14.706 -1.439 1.00 98.12 87 VAL A CA 1
ATOM 672 C C . VAL A 1 87 ? -7.704 -14.378 -2.250 1.00 98.12 87 VAL A C 1
ATOM 674 O O . VAL A 1 87 ? -6.790 -13.743 -1.733 1.00 98.12 87 VAL A O 1
ATOM 677 N N . MET A 1 88 ? -7.651 -14.847 -3.496 1.00 96.62 88 MET 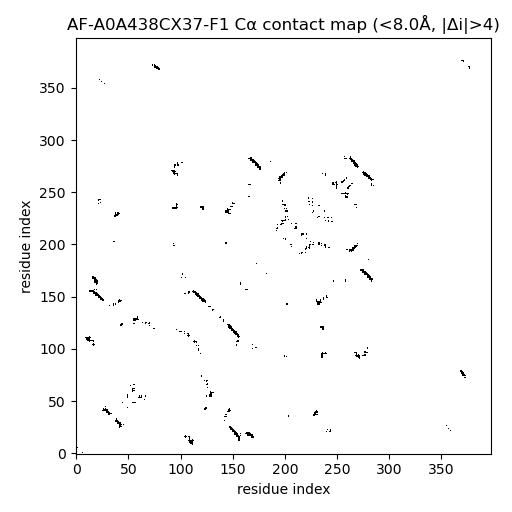A N 1
ATOM 678 C CA . MET A 1 88 ? -6.518 -1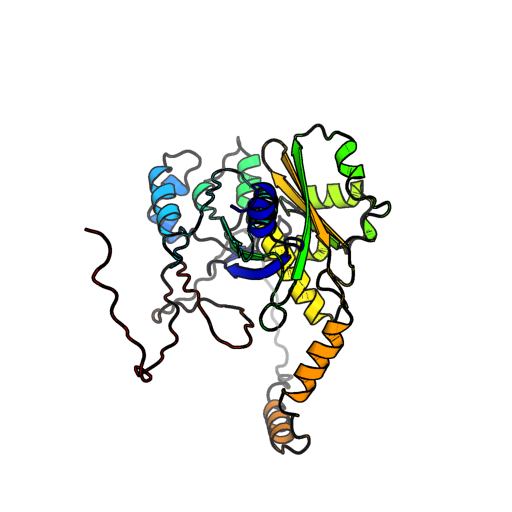4.597 -4.383 1.00 96.62 88 MET A CA 1
ATOM 679 C C . MET A 1 88 ? -6.868 -13.494 -5.377 1.00 96.62 88 MET A C 1
ATOM 681 O O . MET A 1 88 ? -7.836 -13.619 -6.124 1.00 96.62 88 MET A O 1
ATOM 685 N N . LEU A 1 89 ? -6.073 -12.424 -5.393 1.00 96.81 89 LEU A N 1
ATOM 686 C CA . LEU A 1 89 ? -6.284 -11.255 -6.245 1.00 96.81 89 LEU A CA 1
ATOM 687 C C . LEU A 1 89 ? -5.109 -11.099 -7.215 1.00 96.81 89 LEU A C 1
ATOM 689 O O . LEU A 1 89 ? -4.101 -10.479 -6.890 1.00 96.81 89 LEU A O 1
ATOM 693 N N . TYR A 1 90 ? -5.241 -11.659 -8.417 1.00 95.06 90 TYR A N 1
ATOM 694 C CA . TYR A 1 90 ? -4.258 -11.490 -9.491 1.00 95.06 90 TYR A CA 1
ATOM 695 C C . TYR A 1 90 ? -4.602 -10.303 -10.397 1.00 95.06 90 TYR A C 1
ATOM 697 O O . TYR A 1 90 ? -5.771 -9.956 -10.568 1.00 95.06 90 TYR A O 1
ATOM 705 N N . HIS A 1 91 ? -3.578 -9.700 -11.010 1.00 93.62 91 HIS A N 1
ATOM 706 C CA . HIS A 1 91 ? -3.707 -8.693 -12.075 1.00 93.62 91 HIS A CA 1
ATOM 707 C C . HIS A 1 91 ? -4.558 -7.453 -11.737 1.00 93.62 91 HIS A C 1
ATOM 709 O O . HIS A 1 91 ? -5.097 -6.806 -12.630 1.00 93.62 91 HIS A O 1
ATOM 715 N N . GLN A 1 92 ? -4.660 -7.086 -10.458 1.00 96.88 92 GLN A N 1
ATOM 716 C CA . GLN A 1 92 ? -5.388 -5.883 -10.036 1.00 96.88 92 GLN A CA 1
ATOM 717 C C . GLN A 1 92 ? -4.582 -4.596 -10.302 1.00 96.88 92 GLN A C 1
ATOM 719 O O . GLN A 1 92 ? -5.140 -3.561 -10.656 1.00 96.88 92 GLN A O 1
ATOM 724 N N . GLY A 1 93 ? -3.252 -4.666 -10.188 1.00 95.19 93 GLY A N 1
ATOM 725 C CA . GLY A 1 93 ? -2.348 -3.533 -10.389 1.00 95.19 93 GLY A CA 1
ATOM 726 C C . GLY A 1 93 ? -2.223 -2.628 -9.161 1.00 95.19 93 GLY A C 1
ATOM 727 O O . GLY A 1 93 ? -2.526 -3.013 -8.034 1.00 95.19 93 GLY A O 1
ATOM 728 N N . CYS A 1 94 ? -1.760 -1.399 -9.377 1.00 97.38 94 CYS A N 1
ATOM 729 C CA . CYS A 1 94 ? -1.231 -0.553 -8.307 1.00 97.38 94 CYS A CA 1
ATOM 730 C C . CYS A 1 94 ? -2.261 -0.061 -7.265 1.00 97.38 94 CYS A C 1
ATOM 732 O O . CYS A 1 94 ? -1.872 0.325 -6.162 1.00 97.38 94 CYS A O 1
ATOM 734 N N . TYR A 1 95 ? -3.570 -0.114 -7.554 1.00 97.38 95 TYR A N 1
ATOM 735 C CA . TYR A 1 95 ? -4.605 0.225 -6.566 1.00 97.38 95 TYR A CA 1
ATOM 736 C C . TYR A 1 95 ? -4.868 -0.907 -5.561 1.00 97.38 95 TYR A C 1
ATOM 738 O O . TYR A 1 95 ? -5.520 -0.674 -4.541 1.00 97.38 95 TYR A O 1
ATOM 746 N N . ALA A 1 96 ? -4.349 -2.116 -5.806 1.00 98.38 96 ALA A N 1
ATOM 747 C CA . ALA A 1 96 ? -4.730 -3.302 -5.047 1.00 98.38 96 ALA A CA 1
ATOM 748 C C . ALA A 1 96 ? -4.348 -3.240 -3.564 1.00 98.38 96 ALA A C 1
ATOM 750 O O . ALA A 1 96 ? -4.983 -3.910 -2.759 1.00 98.38 96 ALA A O 1
ATOM 751 N N . GLY A 1 97 ? -3.393 -2.385 -3.177 1.00 98.25 97 GLY A N 1
ATOM 752 C CA . GLY A 1 97 ? -3.094 -2.117 -1.768 1.00 98.25 97 GLY A CA 1
ATOM 753 C C . GLY A 1 97 ? -4.306 -1.575 -0.993 1.00 98.25 97 GLY A C 1
ATOM 754 O O . GLY A 1 97 ? -4.533 -1.960 0.150 1.00 98.25 97 GLY A O 1
ATOM 755 N N . GLY A 1 98 ? -5.145 -0.749 -1.628 1.00 97.88 98 GLY A N 1
ATOM 756 C CA . GLY A 1 98 ? -6.436 -0.343 -1.064 1.00 97.88 98 GLY A CA 1
ATOM 757 C C . GLY A 1 98 ? -7.473 -1.471 -1.113 1.00 97.88 98 GLY A C 1
ATOM 758 O O . GLY A 1 98 ? -8.176 -1.711 -0.132 1.00 97.88 98 GLY A O 1
ATOM 759 N N . THR A 1 99 ? -7.519 -2.228 -2.215 1.00 98.62 99 THR A N 1
ATOM 760 C CA . THR A 1 99 ? -8.443 -3.363 -2.398 1.00 98.62 99 THR A CA 1
ATOM 761 C C . THR A 1 99 ? -8.261 -4.454 -1.345 1.00 98.62 99 THR A C 1
ATOM 763 O O . THR A 1 99 ? -9.250 -4.982 -0.832 1.00 98.62 99 THR A O 1
ATOM 766 N N . VAL A 1 100 ? -7.019 -4.798 -0.989 1.00 98.75 100 VAL A N 1
ATOM 767 C CA . VAL A 1 100 ? -6.752 -5.819 0.033 1.00 98.75 100 VAL A CA 1
ATOM 768 C C . VAL A 1 100 ? -7.166 -5.351 1.424 1.00 98.75 100 VAL A C 1
ATOM 770 O O . VAL A 1 100 ? -7.702 -6.152 2.181 1.00 98.75 100 VAL A O 1
ATOM 773 N N . LEU A 1 101 ? -7.008 -4.061 1.747 1.00 98.69 101 LEU A N 1
ATOM 774 C CA . LEU A 1 101 ? -7.483 -3.493 3.013 1.00 98.69 101 LEU A CA 1
ATOM 775 C C . LEU A 1 101 ? -9.012 -3.454 3.068 1.00 98.69 101 LEU A C 1
ATOM 777 O O . LEU A 1 101 ? -9.593 -3.818 4.086 1.00 98.69 101 LEU A O 1
ATOM 781 N N . ARG A 1 102 ? -9.669 -3.093 1.960 1.00 98.56 102 ARG A N 1
ATOM 782 C CA . ARG A 1 102 ? -11.129 -3.167 1.821 1.00 98.56 102 ARG A CA 1
ATOM 783 C C . ARG A 1 102 ? -11.655 -4.584 2.020 1.00 98.56 102 ARG A C 1
ATOM 785 O O . ARG A 1 102 ? -12.572 -4.799 2.800 1.00 98.56 102 ARG A O 1
ATOM 792 N N . THR A 1 103 ? -11.019 -5.556 1.376 1.00 98.75 103 THR A N 1
ATOM 793 C CA . THR A 1 103 ? -11.373 -6.973 1.522 1.00 98.75 103 THR A CA 1
ATOM 794 C C . THR A 1 103 ? -11.138 -7.455 2.958 1.00 98.75 103 THR A C 1
ATOM 796 O O . THR A 1 103 ? -11.995 -8.115 3.542 1.00 98.75 103 THR A O 1
ATOM 799 N N . ALA A 1 104 ? -9.997 -7.105 3.557 1.00 98.75 104 ALA A N 1
ATOM 800 C CA . ALA A 1 104 ? -9.658 -7.494 4.922 1.00 98.75 104 ALA A CA 1
ATOM 801 C C . ALA A 1 104 ? -10.587 -6.867 5.967 1.00 98.75 104 ALA A C 1
ATOM 803 O O . ALA A 1 104 ? -10.896 -7.532 6.954 1.00 98.75 104 ALA A O 1
ATOM 804 N N . LYS A 1 105 ? -11.061 -5.634 5.740 1.00 98.69 105 LYS A N 1
ATOM 805 C CA . LYS A 1 105 ? -12.043 -4.963 6.600 1.00 98.69 105 LYS A CA 1
ATOM 806 C C . LYS A 1 105 ? -13.302 -5.811 6.755 1.00 98.69 105 LYS A C 1
ATOM 808 O O . LYS A 1 105 ? -13.635 -6.195 7.873 1.00 98.69 105 LYS A O 1
ATOM 813 N N . ASP A 1 106 ? -13.939 -6.167 5.641 1.00 98.56 106 ASP A N 1
ATOM 814 C CA . ASP A 1 106 ? -15.181 -6.945 5.664 1.00 98.56 106 ASP A CA 1
ATOM 815 C C . ASP A 1 106 ? -14.961 -8.343 6.259 1.00 98.56 106 ASP A C 1
ATOM 817 O O . ASP A 1 106 ? -15.781 -8.839 7.033 1.00 98.56 106 ASP A O 1
ATOM 821 N N . LEU A 1 107 ? -13.831 -8.983 5.937 1.00 98.69 107 LEU A N 1
ATOM 822 C CA . LEU A 1 107 ? -13.491 -10.297 6.482 1.00 98.69 107 LEU A CA 1
ATOM 823 C C . LEU A 1 107 ? -13.273 -10.262 8.002 1.00 98.69 107 LEU A C 1
ATOM 825 O O . LEU A 1 107 ? -13.738 -11.177 8.682 1.00 98.69 107 LEU A O 1
ATOM 829 N N . ALA A 1 108 ? -12.601 -9.239 8.531 1.00 98.44 108 ALA A N 1
ATOM 830 C CA . ALA A 1 108 ? -12.349 -9.092 9.963 1.00 98.44 108 ALA A CA 1
ATOM 831 C C . ALA A 1 108 ? -13.620 -8.704 10.738 1.00 98.44 108 ALA A C 1
ATOM 833 O O . ALA A 1 108 ? -13.931 -9.325 11.750 1.00 98.44 108 ALA A O 1
ATOM 834 N N . GLU A 1 109 ? -14.397 -7.739 10.240 1.00 98.31 109 GLU A N 1
ATOM 835 C CA . GLU A 1 109 ? -15.595 -7.240 10.933 1.00 98.31 109 GLU A CA 1
ATOM 836 C C . GLU A 1 109 ? -16.746 -8.254 10.915 1.00 98.31 109 GLU A C 1
ATOM 838 O O . GLU A 1 109 ? -17.504 -8.387 11.877 1.00 98.31 109 GLU A O 1
ATOM 843 N N . ASN A 1 110 ? -16.879 -9.028 9.836 1.00 98.25 110 ASN A N 1
ATOM 844 C CA . ASN A 1 110 ? -17.982 -9.973 9.686 1.00 98.25 110 ASN A CA 1
ATOM 845 C C . ASN A 1 110 ? -17.720 -11.343 10.340 1.00 98.25 110 ASN A C 1
ATOM 847 O O . ASN A 1 110 ? -18.592 -12.206 10.278 1.00 98.25 110 ASN A O 1
ATOM 851 N N . ASN A 1 111 ? -16.544 -11.571 10.938 1.00 98.44 111 ASN A N 1
ATOM 852 C CA . ASN A 1 111 ? -16.172 -12.858 11.527 1.00 98.44 111 ASN A CA 1
ATOM 853 C C . ASN A 1 111 ? -15.528 -12.668 12.910 1.00 98.44 111 ASN A C 1
ATOM 855 O O . ASN A 1 111 ? -14.381 -12.236 13.012 1.00 98.44 111 ASN A O 1
ATOM 859 N N . ALA A 1 112 ? -16.246 -13.037 13.971 1.00 97.69 112 ALA A N 1
ATOM 860 C CA . ALA A 1 112 ? -15.769 -12.952 15.348 1.00 97.69 112 ALA A CA 1
ATOM 861 C C . ALA A 1 112 ? -14.429 -13.691 15.527 1.00 97.69 112 ALA A C 1
ATOM 863 O O . ALA A 1 112 ? -14.278 -14.839 15.108 1.00 97.69 112 ALA A O 1
ATOM 864 N N . GLY A 1 113 ? -13.449 -13.017 16.136 1.00 96.50 113 GLY A N 1
ATOM 865 C CA . GLY A 1 113 ? -12.110 -13.565 16.383 1.00 96.50 113 GLY A CA 1
ATOM 866 C C . GLY A 1 113 ? -11.224 -13.719 15.141 1.00 96.50 113 GLY A C 1
ATOM 867 O O . GLY A 1 113 ? -10.112 -14.232 15.252 1.00 96.50 113 GLY A O 1
ATOM 868 N N . ALA A 1 114 ? -11.665 -13.288 13.954 1.00 98.19 114 ALA A N 1
ATOM 869 C CA . ALA A 1 114 ? -10.851 -13.415 12.753 1.00 98.19 114 ALA A CA 1
ATOM 870 C C . ALA A 1 114 ? -9.583 -12.547 12.821 1.00 98.19 114 ALA A C 1
ATOM 872 O O . ALA A 1 114 ? -9.602 -11.386 13.247 1.00 98.19 114 ALA A O 1
ATOM 873 N N . ARG A 1 115 ? -8.479 -13.123 12.338 1.00 98.50 115 ARG A N 1
ATOM 874 C CA . ARG A 1 115 ? -7.226 -12.434 12.024 1.00 98.50 115 ARG A CA 1
ATOM 875 C C . ARG A 1 115 ? -6.897 -12.708 10.566 1.00 98.50 115 ARG A C 1
ATOM 877 O O . ARG A 1 115 ? -6.761 -13.857 10.152 1.00 98.50 115 ARG A O 1
ATOM 884 N N . VAL A 1 116 ? -6.849 -11.646 9.774 1.00 98.62 116 VAL A N 1
ATOM 885 C CA . VAL A 1 116 ? -6.662 -11.700 8.327 1.00 98.62 116 VAL A CA 1
ATOM 886 C C . VAL A 1 116 ? -5.217 -11.345 8.022 1.00 98.62 116 VAL A C 1
ATOM 888 O O . VAL A 1 116 ? -4.786 -10.221 8.277 1.00 98.62 116 VAL A O 1
ATOM 891 N N . LEU A 1 117 ? -4.478 -12.304 7.466 1.00 98.19 117 LEU A N 1
ATOM 892 C CA . LEU A 1 117 ? -3.164 -12.056 6.889 1.00 98.19 117 LEU A CA 1
ATOM 893 C C . LEU A 1 117 ? -3.341 -11.536 5.459 1.00 98.19 117 LEU A C 1
ATOM 895 O O . LEU A 1 117 ? -3.806 -12.255 4.576 1.00 98.19 117 LEU A O 1
ATOM 899 N N . VAL A 1 118 ? -2.955 -10.286 5.241 1.00 98.12 118 VAL A N 1
ATOM 900 C CA . VAL A 1 118 ? -2.886 -9.647 3.928 1.00 98.12 118 VAL A CA 1
ATOM 901 C C . VAL A 1 118 ? -1.450 -9.705 3.438 1.00 98.12 118 VAL A C 1
ATOM 903 O O . VAL A 1 118 ? -0.549 -9.338 4.186 1.00 98.12 118 VAL A O 1
ATOM 906 N N . VAL A 1 119 ? -1.234 -10.116 2.187 1.00 97.19 119 VAL A N 1
ATOM 907 C CA . VAL A 1 119 ? 0.091 -10.119 1.552 1.00 97.19 119 VAL A CA 1
ATOM 908 C C . VAL A 1 119 ? -0.008 -9.500 0.163 1.00 97.19 119 VAL A C 1
ATOM 910 O O . VAL A 1 119 ? -0.787 -9.956 -0.669 1.00 97.19 119 VAL A O 1
ATOM 913 N N . CYS A 1 120 ? 0.793 -8.465 -0.081 1.00 97.06 120 CYS A N 1
ATOM 914 C CA . CYS A 1 120 ? 1.060 -7.912 -1.408 1.00 97.06 120 CYS A CA 1
ATOM 915 C C . CYS A 1 120 ? 2.520 -8.209 -1.742 1.00 97.06 120 CYS A C 1
ATOM 917 O O . CYS A 1 120 ? 3.395 -7.787 -0.988 1.00 97.06 120 CYS A O 1
ATOM 919 N N . SER A 1 121 ? 2.780 -8.930 -2.831 1.00 95.38 121 SER A N 1
ATOM 920 C CA . SER A 1 121 ? 4.130 -9.311 -3.255 1.00 95.38 121 SER A CA 1
ATOM 921 C C . SER A 1 121 ? 4.285 -9.040 -4.743 1.00 95.38 121 SER A C 1
ATOM 923 O O . SER A 1 121 ? 3.498 -9.539 -5.545 1.00 95.38 121 SER A O 1
ATOM 925 N N . GLU A 1 122 ? 5.252 -8.195 -5.085 1.00 95.12 122 GLU A N 1
ATOM 926 C CA . GLU A 1 122 ? 5.388 -7.603 -6.412 1.00 95.12 122 GLU A CA 1
ATOM 927 C C . GLU A 1 122 ? 6.816 -7.818 -6.917 1.00 95.12 122 GLU A C 1
ATOM 929 O O . GLU A 1 122 ? 7.786 -7.478 -6.231 1.00 95.12 122 GLU A O 1
ATOM 934 N N . ILE A 1 123 ? 6.934 -8.405 -8.112 1.00 92.81 123 ILE A N 1
ATOM 935 C CA . ILE A 1 123 ? 8.206 -8.776 -8.744 1.00 92.81 123 ILE A CA 1
ATOM 936 C C . ILE A 1 123 ? 8.216 -8.258 -10.186 1.00 92.81 123 ILE A C 1
ATOM 938 O O . ILE A 1 123 ? 7.371 -8.624 -11.009 1.00 92.81 123 ILE A O 1
ATOM 942 N N . THR A 1 124 ? 9.200 -7.428 -10.525 1.00 93.38 124 THR A N 1
ATOM 943 C CA . THR A 1 124 ? 9.299 -6.736 -11.821 1.00 93.38 124 THR A CA 1
ATOM 944 C C . THR A 1 124 ? 9.701 -7.631 -12.984 1.00 93.38 124 THR A C 1
ATOM 946 O O . THR A 1 124 ? 9.573 -7.206 -14.135 1.00 93.38 124 THR A O 1
ATOM 949 N N . VAL A 1 125 ? 10.093 -8.884 -12.729 1.00 92.94 125 VAL A N 1
ATOM 950 C CA . VAL A 1 125 ? 10.381 -9.894 -13.764 1.00 92.94 125 VAL A CA 1
ATOM 951 C C . VAL A 1 125 ? 9.235 -10.014 -14.770 1.00 92.94 125 VAL A C 1
ATOM 953 O O . VAL A 1 125 ? 9.491 -10.214 -15.949 1.00 92.94 125 VAL A O 1
ATOM 956 N N . VAL A 1 126 ? 7.974 -9.823 -14.375 1.00 92.31 126 VAL A N 1
ATOM 957 C CA . VAL A 1 126 ? 6.831 -9.863 -15.313 1.00 92.31 126 VAL A CA 1
ATOM 958 C C . VAL A 1 126 ? 6.843 -8.689 -16.299 1.00 92.31 126 VAL A C 1
ATOM 960 O O . VAL A 1 126 ? 6.377 -8.805 -17.432 1.00 92.31 126 VAL A O 1
ATOM 963 N N . THR A 1 127 ? 7.386 -7.548 -15.882 1.00 93.50 127 THR A N 1
ATOM 964 C CA . THR A 1 127 ? 7.304 -6.272 -16.606 1.00 93.50 127 THR A CA 1
ATOM 965 C C . THR A 1 127 ? 8.612 -5.825 -17.250 1.00 93.50 127 THR A C 1
ATOM 967 O O . THR A 1 127 ? 8.580 -4.931 -18.098 1.00 93.50 127 THR A O 1
ATOM 970 N N . PHE A 1 128 ? 9.749 -6.412 -16.867 1.00 95.56 128 PHE A N 1
ATOM 971 C CA . PHE A 1 128 ? 11.062 -6.020 -17.372 1.00 95.56 128 PHE A CA 1
ATOM 972 C C . PHE A 1 128 ? 11.190 -6.295 -18.871 1.00 95.56 128 PHE A C 1
ATOM 974 O O . PHE A 1 128 ? 10.869 -7.391 -19.323 1.00 95.56 128 PHE A O 1
ATOM 981 N N . ARG A 1 129 ? 11.670 -5.331 -19.653 1.00 96.00 129 ARG A N 1
ATOM 982 C CA . ARG A 1 129 ? 11.961 -5.530 -21.080 1.00 96.00 129 ARG A CA 1
ATOM 983 C C . ARG A 1 129 ? 12.941 -4.484 -21.585 1.00 96.00 129 ARG A C 1
ATOM 985 O O . ARG A 1 129 ? 13.046 -3.402 -21.007 1.00 96.00 129 ARG A O 1
ATOM 992 N N . GLY A 1 130 ? 13.595 -4.789 -22.701 1.00 95.56 130 GLY A N 1
ATOM 993 C CA . GLY A 1 130 ? 14.473 -3.852 -23.397 1.00 95.56 130 GLY A CA 1
ATOM 994 C C . GLY A 1 130 ? 13.742 -2.597 -23.890 1.00 95.56 130 GLY A C 1
ATOM 995 O O . GLY A 1 130 ? 12.514 -2.591 -23.995 1.00 95.56 130 GLY A O 1
ATOM 996 N N . PRO A 1 131 ? 14.473 -1.516 -24.190 1.00 96.25 131 PRO A N 1
ATOM 997 C CA . PRO A 1 131 ? 13.886 -0.264 -24.655 1.00 96.25 131 PRO A CA 1
ATOM 998 C C . PRO A 1 131 ? 13.346 -0.363 -26.093 1.00 96.25 131 PRO A C 1
ATOM 1000 O O . PRO A 1 131 ? 13.842 -1.142 -26.905 1.00 96.25 131 PRO A O 1
ATOM 1003 N N . SER A 1 132 ? 12.371 0.488 -26.424 1.00 95.00 132 SER A N 1
ATOM 1004 C CA . SER A 1 132 ? 11.942 0.772 -27.800 1.00 95.00 132 SER A CA 1
ATOM 1005 C C . SER A 1 132 ? 11.540 2.238 -27.931 1.00 95.00 132 SER A C 1
ATOM 1007 O O . SER A 1 132 ? 10.830 2.763 -27.071 1.00 95.00 132 SER A O 1
ATOM 1009 N N . GLU A 1 133 ? 11.938 2.890 -29.024 1.00 93.44 133 GLU A N 1
ATOM 1010 C CA . GLU A 1 133 ? 11.557 4.279 -29.323 1.00 93.44 133 GLU A CA 1
ATOM 1011 C C . GLU A 1 133 ? 10.045 4.444 -29.529 1.00 93.44 133 GLU A C 1
ATOM 1013 O O . GLU A 1 133 ? 9.492 5.516 -29.299 1.00 93.44 133 GLU A O 1
ATOM 1018 N N . THR A 1 134 ? 9.351 3.368 -29.907 1.00 93.38 134 THR A N 1
ATOM 1019 C CA . THR A 1 134 ? 7.901 3.377 -30.132 1.00 93.38 134 THR A CA 1
ATOM 1020 C C . THR A 1 134 ? 7.082 3.241 -28.844 1.00 93.38 134 THR A C 1
ATOM 1022 O O . THR A 1 134 ? 5.859 3.311 -28.913 1.00 93.38 134 THR A O 1
ATOM 1025 N N . ALA A 1 135 ? 7.718 2.997 -27.691 1.00 91.94 135 ALA A N 1
ATOM 1026 C CA . ALA A 1 135 ? 7.048 2.727 -26.414 1.00 91.94 135 ALA A CA 1
ATOM 1027 C C . ALA A 1 135 ? 7.737 3.443 -25.244 1.00 91.94 135 ALA A C 1
ATOM 1029 O O . ALA A 1 135 ? 8.338 2.835 -24.352 1.00 91.94 135 ALA A O 1
ATOM 1030 N N . LEU A 1 136 ? 7.652 4.775 -25.260 1.00 91.75 136 LEU A N 1
ATOM 1031 C CA . LEU A 1 136 ? 8.208 5.633 -24.210 1.00 91.75 136 LEU A CA 1
ATOM 1032 C C . LEU A 1 136 ? 7.534 5.414 -22.846 1.00 91.75 136 LEU A C 1
ATOM 1034 O O . LEU A 1 136 ? 8.174 5.553 -21.807 1.00 91.75 136 LEU A O 1
ATOM 1038 N N . ASP A 1 137 ? 6.262 5.027 -22.835 1.00 89.88 137 ASP A N 1
ATOM 1039 C CA . ASP A 1 137 ? 5.515 4.624 -21.642 1.00 89.88 137 ASP A CA 1
ATOM 1040 C C . ASP A 1 137 ? 6.134 3.394 -20.955 1.00 89.88 137 ASP A C 1
ATOM 1042 O O . ASP A 1 137 ? 6.266 3.365 -19.729 1.00 89.88 137 ASP A O 1
ATOM 1046 N N . SER A 1 138 ? 6.614 2.418 -21.734 1.00 92.25 138 SER A N 1
ATOM 1047 C CA . SER A 1 138 ? 7.363 1.278 -21.197 1.00 92.25 138 SER A CA 1
ATOM 1048 C C . SER A 1 138 ? 8.645 1.737 -20.499 1.00 92.25 138 SER A C 1
ATOM 1050 O O . SER A 1 138 ? 8.951 1.225 -19.423 1.00 92.25 138 SER A O 1
ATOM 1052 N N . LEU A 1 139 ? 9.369 2.721 -21.052 1.00 90.88 139 LEU A N 1
ATOM 1053 C CA . LEU A 1 139 ? 10.582 3.273 -20.426 1.00 90.88 139 LEU A CA 1
ATOM 1054 C C . LEU A 1 139 ? 10.286 3.957 -19.090 1.00 90.88 139 LEU A C 1
ATOM 1056 O O . LEU A 1 139 ? 11.049 3.790 -18.139 1.00 90.88 139 LEU A O 1
ATOM 1060 N N . VAL A 1 140 ? 9.165 4.679 -18.998 1.00 90.81 140 VAL A N 1
ATOM 1061 C CA . VAL A 1 140 ? 8.694 5.246 -17.727 1.00 90.81 140 VAL A CA 1
ATOM 1062 C C . VAL A 1 140 ? 8.473 4.125 -16.709 1.00 90.81 140 VAL A C 1
ATOM 1064 O O . VAL A 1 140 ? 8.975 4.212 -15.591 1.00 90.81 140 VAL A O 1
ATOM 1067 N N . GLY A 1 141 ? 7.819 3.030 -17.108 1.00 91.44 141 GLY A N 1
ATOM 1068 C CA . GLY A 1 141 ? 7.666 1.841 -16.265 1.00 91.44 141 GLY A CA 1
ATOM 1069 C C . GLY A 1 141 ? 9.006 1.254 -15.799 1.00 91.44 141 GLY A C 1
ATOM 1070 O O . GLY A 1 141 ? 9.197 1.053 -14.600 1.00 91.44 141 GLY A O 1
ATOM 1071 N N . GLN A 1 142 ? 9.963 1.052 -16.715 1.00 92.88 142 GLN A N 1
ATOM 1072 C CA . GLN A 1 142 ? 11.294 0.508 -16.387 1.00 92.88 142 GLN A CA 1
ATOM 1073 C C . GLN A 1 142 ? 12.085 1.398 -15.412 1.00 92.88 142 GLN A C 1
ATOM 1075 O O . GLN A 1 142 ? 12.924 0.898 -14.658 1.00 92.88 142 GLN A O 1
ATOM 1080 N N . ALA A 1 143 ? 11.829 2.709 -15.402 1.00 91.50 143 ALA A N 1
ATOM 1081 C CA . ALA A 1 143 ? 12.474 3.659 -14.496 1.00 91.50 143 ALA A CA 1
ATOM 1082 C C . ALA A 1 143 ? 11.814 3.736 -13.107 1.00 91.50 143 ALA A C 1
ATOM 1084 O O . ALA A 1 143 ? 12.463 4.176 -12.155 1.00 91.50 143 ALA A O 1
ATOM 1085 N N . LEU A 1 144 ? 10.544 3.336 -12.989 1.00 93.25 144 LEU A N 1
ATOM 1086 C CA . LEU A 1 144 ? 9.752 3.492 -11.769 1.00 93.25 144 LEU A CA 1
ATOM 1087 C C . LEU A 1 144 ? 9.610 2.196 -10.972 1.00 93.25 144 LEU A C 1
ATOM 1089 O O . LEU A 1 144 ? 9.767 2.230 -9.752 1.00 93.25 144 LEU A O 1
ATOM 1093 N N . PHE A 1 145 ? 9.299 1.073 -11.626 1.00 95.00 145 PHE A N 1
ATOM 1094 C CA . PHE A 1 145 ? 8.888 -0.139 -10.916 1.00 95.00 145 PHE A CA 1
ATOM 1095 C C . PHE A 1 145 ? 10.028 -0.791 -10.131 1.00 95.00 145 PHE A C 1
ATOM 1097 O O . PHE A 1 145 ? 11.151 -0.874 -10.620 1.00 95.00 145 PHE A O 1
ATOM 1104 N N . GLY A 1 146 ? 9.744 -1.258 -8.920 1.00 94.12 146 GLY A N 1
ATOM 1105 C CA . GLY A 1 146 ? 10.683 -1.995 -8.075 1.00 94.12 146 GLY A CA 1
ATOM 1106 C C . GLY A 1 146 ? 10.003 -3.177 -7.394 1.00 94.12 146 GLY A C 1
ATOM 1107 O O . GLY A 1 146 ? 8.775 -3.249 -7.345 1.00 94.12 146 GLY A O 1
ATOM 1108 N N . ASP A 1 147 ? 10.806 -4.091 -6.866 1.00 95.31 147 ASP A N 1
ATOM 1109 C CA . ASP A 1 147 ? 10.335 -5.298 -6.194 1.00 95.31 147 ASP A CA 1
ATOM 1110 C C . ASP A 1 147 ? 10.140 -5.044 -4.702 1.00 95.31 147 ASP A C 1
ATOM 1112 O O . ASP A 1 147 ? 10.958 -4.393 -4.044 1.00 95.31 147 ASP A O 1
ATOM 1116 N N . GLY A 1 148 ? 9.082 -5.622 -4.143 1.00 95.12 148 GLY A N 1
ATOM 1117 C CA . GLY A 1 148 ? 8.801 -5.509 -2.721 1.00 95.12 148 GLY A CA 1
ATOM 1118 C C . GLY A 1 148 ? 7.614 -6.347 -2.287 1.00 95.12 148 GLY A C 1
ATOM 1119 O O . GLY A 1 148 ? 6.684 -6.602 -3.051 1.00 95.12 148 GLY A O 1
ATOM 1120 N N . SER A 1 149 ? 7.646 -6.769 -1.027 1.00 96.44 149 SER A N 1
ATOM 1121 C CA . SER A 1 149 ? 6.561 -7.510 -0.399 1.00 96.44 149 SER A CA 1
ATOM 1122 C C . SER A 1 149 ? 6.190 -6.870 0.929 1.00 96.44 149 SER A C 1
ATOM 1124 O O . SER A 1 149 ? 7.059 -6.555 1.739 1.00 96.44 149 SER A O 1
ATOM 1126 N N . ALA A 1 150 ? 4.896 -6.696 1.170 1.00 97.44 150 ALA A N 1
ATOM 1127 C CA . ALA A 1 150 ? 4.362 -6.224 2.438 1.00 97.44 150 ALA A CA 1
ATOM 1128 C C . ALA A 1 150 ? 3.287 -7.181 2.947 1.00 97.44 150 ALA A C 1
ATOM 1130 O O . ALA A 1 150 ? 2.455 -7.665 2.177 1.00 97.44 150 ALA A O 1
ATOM 1131 N N . ALA A 1 151 ? 3.308 -7.429 4.252 1.00 97.44 151 ALA A N 1
ATOM 1132 C CA . ALA A 1 151 ? 2.323 -8.229 4.953 1.00 97.44 151 ALA A CA 1
ATOM 1133 C C . ALA A 1 151 ? 1.691 -7.422 6.088 1.00 97.44 151 ALA A C 1
ATOM 1135 O O . ALA A 1 151 ? 2.382 -6.694 6.801 1.00 97.44 151 ALA A O 1
ATOM 1136 N N . VAL A 1 152 ? 0.378 -7.558 6.258 1.00 97.75 152 VAL A N 1
ATOM 1137 C CA . VAL A 1 152 ? -0.392 -6.863 7.293 1.00 97.75 152 VAL A CA 1
ATOM 1138 C C . VAL A 1 152 ? -1.310 -7.852 7.994 1.00 97.75 152 VAL A C 1
ATOM 1140 O O . VAL A 1 152 ? -1.966 -8.657 7.336 1.00 97.75 152 VAL A O 1
ATOM 1143 N N . ILE A 1 153 ? -1.380 -7.777 9.322 1.00 98.38 153 ILE A N 1
ATOM 1144 C CA . ILE A 1 153 ? -2.393 -8.494 10.106 1.00 98.38 153 ILE A CA 1
ATOM 1145 C C . ILE A 1 153 ? -3.527 -7.522 10.415 1.00 98.38 153 ILE A C 1
ATOM 1147 O O . ILE A 1 153 ? -3.292 -6.473 11.015 1.00 98.38 153 ILE A O 1
ATOM 1151 N N . VAL A 1 154 ? -4.746 -7.880 10.014 1.00 98.69 154 VAL A N 1
ATOM 1152 C CA . VAL A 1 154 ? -5.966 -7.110 10.283 1.00 98.69 154 VAL A CA 1
ATOM 1153 C C . VAL A 1 154 ? -6.908 -7.929 11.158 1.00 98.69 154 VAL A C 1
ATOM 1155 O O . VAL A 1 154 ? -7.165 -9.097 10.874 1.00 98.69 154 VAL A O 1
ATOM 1158 N N . GLY A 1 155 ? -7.446 -7.326 12.211 1.00 98.44 155 GLY A N 1
ATOM 1159 C CA . GLY A 1 155 ? -8.421 -7.962 13.092 1.00 98.44 155 GLY A CA 1
ATOM 1160 C C . GLY A 1 155 ? -9.349 -6.948 13.745 1.00 98.44 155 GLY A C 1
ATOM 1161 O O . GLY A 1 155 ? -8.972 -5.797 13.950 1.00 98.44 155 GLY A O 1
ATOM 1162 N N . SER A 1 156 ? -10.562 -7.383 14.067 1.00 97.94 156 SER A N 1
ATOM 1163 C CA . SER A 1 156 ? -11.471 -6.653 14.955 1.00 97.94 156 SER A CA 1
ATOM 1164 C C . SER A 1 156 ? -11.294 -7.133 16.395 1.00 97.94 156 SER A C 1
ATOM 1166 O O . SER A 1 156 ? -10.808 -8.245 16.623 1.00 97.94 156 SER A O 1
ATOM 1168 N N . ASP A 1 157 ? -11.716 -6.297 17.347 1.00 96.06 157 ASP A N 1
ATOM 1169 C CA . ASP A 1 157 ? -11.689 -6.585 18.787 1.00 96.06 157 ASP A CA 1
ATOM 1170 C C . ASP A 1 157 ? -10.295 -7.049 19.262 1.00 96.06 157 ASP A C 1
ATOM 1172 O O . ASP A 1 157 ? -10.103 -8.226 19.581 1.00 96.06 157 ASP A O 1
ATOM 1176 N N . PRO A 1 158 ? -9.287 -6.156 19.231 1.00 94.38 158 PRO A N 1
ATOM 1177 C CA . PRO A 1 158 ? -7.924 -6.523 19.585 1.00 94.38 158 PRO A CA 1
ATOM 1178 C C . PRO A 1 158 ? -7.807 -6.930 21.059 1.00 94.38 158 PRO A C 1
ATOM 1180 O O . PRO A 1 158 ? -8.338 -6.252 21.942 1.00 94.38 158 PRO A O 1
ATOM 1183 N N . ASP A 1 159 ? -7.055 -7.996 21.332 1.00 92.25 159 ASP A N 1
ATOM 1184 C CA . ASP A 1 159 ? -6.653 -8.372 22.686 1.00 92.25 159 ASP A CA 1
ATOM 1185 C C . ASP A 1 159 ? -5.471 -7.501 23.114 1.00 92.25 159 ASP A C 1
ATOM 1187 O O . ASP A 1 159 ? -4.314 -7.780 22.806 1.00 92.25 159 ASP A O 1
ATOM 1191 N N . LEU A 1 160 ? -5.758 -6.433 23.855 1.00 90.75 160 LEU A N 1
ATOM 1192 C CA . LEU A 1 160 ? -4.757 -5.451 24.276 1.00 90.75 160 LEU A CA 1
ATOM 1193 C C . LEU A 1 160 ? -3.694 -6.009 25.240 1.00 90.75 160 LEU A C 1
ATOM 1195 O O . LEU A 1 160 ? -2.735 -5.301 25.556 1.00 90.75 160 LEU A O 1
ATOM 1199 N N . SER A 1 161 ? -3.814 -7.251 25.715 1.00 90.81 161 SER A N 1
ATOM 1200 C CA . SER A 1 161 ? -2.731 -7.888 26.470 1.00 90.81 161 SER A CA 1
ATOM 1201 C C . SER A 1 161 ? -1.531 -8.237 25.580 1.00 90.81 161 SER A C 1
ATOM 1203 O O . SER A 1 161 ? -0.392 -8.139 26.038 1.00 90.81 161 SER A O 1
ATOM 1205 N N . ILE A 1 162 ? -1.773 -8.549 24.301 1.00 91.62 162 ILE A N 1
ATOM 1206 C CA . ILE A 1 162 ? -0.762 -9.045 23.351 1.00 91.62 162 ILE A CA 1
ATOM 1207 C C . ILE A 1 162 ? -0.719 -8.265 22.030 1.00 91.62 162 ILE A C 1
ATOM 1209 O O . ILE A 1 162 ? 0.324 -8.192 21.384 1.00 91.62 162 ILE A O 1
ATOM 1213 N N . GLU A 1 163 ? -1.824 -7.643 21.629 1.00 93.25 163 GLU A N 1
ATOM 1214 C CA . GLU A 1 163 ? -1.964 -6.915 20.373 1.00 93.25 163 GLU A CA 1
ATOM 1215 C C . GLU A 1 163 ? -1.822 -5.403 20.579 1.00 93.25 163 GLU A C 1
ATOM 1217 O O . GLU A 1 163 ? -2.111 -4.831 21.639 1.00 93.25 163 GLU A O 1
ATOM 1222 N N . ARG A 1 164 ? -1.339 -4.734 19.528 1.00 89.75 164 ARG A N 1
ATOM 1223 C CA . ARG A 1 164 ? -1.087 -3.291 19.508 1.00 89.75 164 ARG A CA 1
ATOM 1224 C C . ARG A 1 164 ? -1.740 -2.677 18.264 1.00 89.75 164 ARG A C 1
ATOM 1226 O O . ARG A 1 164 ? -1.178 -2.768 17.177 1.00 89.75 164 ARG A O 1
ATOM 1233 N N . PRO A 1 165 ? -2.934 -2.080 18.402 1.00 93.62 165 PRO A N 1
ATOM 1234 C CA . PRO A 1 165 ? -3.619 -1.370 17.323 1.00 93.62 165 PRO A CA 1
ATOM 1235 C C . PRO A 1 165 ? -2.763 -0.268 16.690 1.00 93.62 165 PRO A C 1
ATOM 1237 O O . PRO A 1 165 ? -2.298 0.625 17.395 1.00 93.62 165 PRO A O 1
ATOM 1240 N N . LEU A 1 166 ? -2.599 -0.295 15.365 1.00 94.12 166 LEU A N 1
ATOM 1241 C CA . LEU A 1 166 ? -1.844 0.715 14.611 1.00 94.12 166 LEU A CA 1
ATOM 1242 C C . LEU A 1 166 ? -2.758 1.684 13.854 1.00 94.12 166 LEU A C 1
ATOM 1244 O O . LEU A 1 166 ? -2.573 2.893 13.957 1.00 94.12 166 LEU A O 1
ATOM 1248 N N . PHE A 1 167 ? -3.728 1.158 13.097 1.00 96.31 167 PHE A N 1
ATOM 1249 C CA . PHE A 1 167 ? -4.659 1.942 12.275 1.00 96.31 167 PHE A CA 1
ATOM 1250 C C . PHE A 1 167 ? -6.019 1.244 12.201 1.00 96.31 167 PHE A C 1
ATOM 1252 O O . PHE A 1 167 ? -6.081 0.062 11.873 1.00 96.31 167 PHE A O 1
ATOM 1259 N N . GLN A 1 168 ? -7.113 1.954 12.457 1.00 97.38 168 GLN A N 1
ATOM 1260 C CA . GLN A 1 168 ? -8.475 1.457 12.253 1.00 97.38 168 GLN A CA 1
ATOM 1261 C C . GLN A 1 168 ? -8.935 1.750 10.825 1.00 97.38 168 GLN A C 1
ATOM 1263 O O . GLN A 1 168 ? -8.778 2.869 10.343 1.00 97.38 168 GLN A O 1
ATOM 1268 N N . LEU A 1 169 ? -9.530 0.761 10.161 1.00 96.81 169 LEU A N 1
ATOM 1269 C CA . LEU A 1 169 ? -10.116 0.888 8.829 1.00 96.81 169 LEU A CA 1
ATOM 1270 C C . LEU A 1 169 ? -11.573 1.341 8.982 1.00 96.81 169 LEU A C 1
ATOM 1272 O O . LEU A 1 169 ? -12.460 0.522 9.212 1.00 96.81 169 LEU A O 1
ATOM 1276 N N . VAL A 1 170 ? -11.843 2.642 8.878 1.00 92.69 170 VAL A N 1
ATOM 1277 C CA . VAL A 1 170 ? -13.174 3.207 9.171 1.00 92.69 170 VAL A CA 1
ATOM 1278 C C . VAL A 1 170 ? -14.137 2.983 8.013 1.00 92.69 170 VAL A C 1
ATOM 1280 O O . VAL A 1 170 ? -15.199 2.384 8.185 1.00 92.69 170 VAL A O 1
ATOM 1283 N N . SER A 1 171 ? -13.756 3.413 6.814 1.00 90.00 171 SER A N 1
ATOM 1284 C CA . SER A 1 171 ? -14.545 3.220 5.600 1.00 90.00 171 SER A CA 1
ATOM 1285 C C . SER A 1 171 ? -13.638 2.920 4.418 1.00 90.00 171 SER A C 1
ATOM 1287 O O . SER A 1 171 ? -12.459 3.275 4.406 1.00 90.00 171 SER A O 1
ATOM 1289 N N . THR A 1 172 ? -14.180 2.209 3.435 1.00 94.06 172 THR A N 1
ATOM 1290 C CA . THR A 1 172 ? -13.465 1.840 2.214 1.00 94.06 172 THR A CA 1
ATOM 1291 C C . THR A 1 172 ? -14.393 2.072 1.025 1.00 94.06 172 THR A C 1
ATOM 1293 O O . THR A 1 172 ? -15.596 1.827 1.119 1.00 94.06 172 THR A O 1
ATOM 1296 N N . ALA A 1 173 ? -13.859 2.589 -0.076 1.00 89.31 173 ALA A N 1
ATOM 1297 C CA . ALA A 1 173 ? -14.623 2.897 -1.277 1.00 89.31 173 ALA A CA 1
ATOM 1298 C C . ALA A 1 173 ? -13.761 2.707 -2.525 1.00 89.31 173 ALA A C 1
ATOM 1300 O O . ALA A 1 173 ? -12.569 3.002 -2.511 1.00 89.31 173 ALA A O 1
ATOM 1301 N N . GLN A 1 174 ? -14.392 2.284 -3.616 1.00 92.00 174 GLN A N 1
ATOM 1302 C CA . GLN A 1 174 ? -13.767 2.164 -4.928 1.00 92.00 174 GLN A CA 1
ATOM 1303 C C . GLN A 1 174 ? -14.572 2.973 -5.946 1.00 92.00 174 GLN A C 1
ATOM 1305 O O . GLN A 1 174 ? -15.802 3.001 -5.890 1.00 92.00 174 GLN A O 1
ATOM 1310 N N . THR A 1 175 ? -13.892 3.629 -6.883 1.00 88.00 175 THR A N 1
ATOM 1311 C CA . THR A 1 175 ? -14.542 4.327 -7.996 1.00 88.00 175 THR A CA 1
ATOM 1312 C C . THR A 1 175 ? -13.705 4.277 -9.270 1.00 88.00 175 THR A C 1
ATOM 1314 O O . THR A 1 175 ? -12.479 4.166 -9.214 1.00 88.00 175 THR A O 1
ATOM 1317 N N . PHE A 1 176 ? -14.371 4.388 -10.418 1.00 85.69 176 PHE A N 1
ATOM 1318 C CA . PHE A 1 176 ? -13.754 4.573 -11.729 1.00 85.69 176 PHE A CA 1
ATOM 1319 C C . PHE A 1 176 ? -13.968 6.015 -12.201 1.00 85.69 176 PHE A C 1
ATOM 1321 O O . PHE A 1 176 ? -14.996 6.633 -11.924 1.00 85.69 176 PHE A O 1
ATOM 1328 N N . ILE A 1 177 ? -12.991 6.575 -12.910 1.00 77.38 177 ILE A N 1
ATOM 1329 C CA . ILE A 1 177 ? -13.120 7.921 -13.484 1.00 77.38 177 ILE A CA 1
ATOM 1330 C C . ILE A 1 177 ? -14.093 7.895 -14.678 1.00 77.38 177 ILE A C 1
ATOM 1332 O O . ILE A 1 177 ? -14.013 6.969 -15.487 1.00 77.38 177 ILE A O 1
ATOM 1336 N N . PR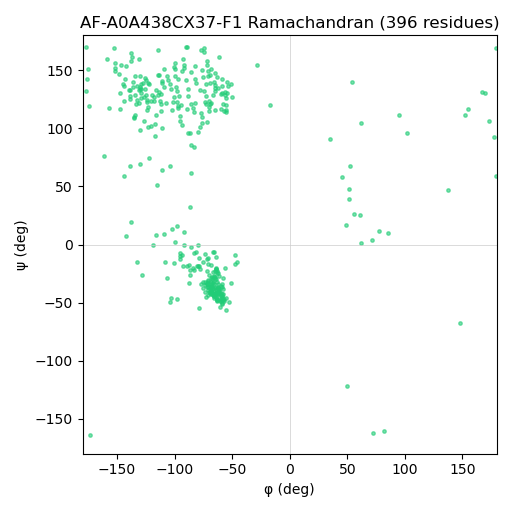O A 1 178 ? -14.993 8.899 -14.824 1.00 60.59 178 PRO A N 1
ATOM 1337 C CA . PRO A 1 178 ? -15.037 10.194 -14.124 1.00 60.59 178 PRO A CA 1
ATOM 1338 C C . PRO A 1 178 ? -15.595 10.141 -12.692 1.00 60.59 178 PRO A C 1
ATOM 1340 O O . PRO A 1 178 ? -16.656 9.577 -12.454 1.00 60.59 178 PRO A O 1
ATOM 1343 N N . ILE A 1 179 ? -14.892 10.791 -11.748 1.00 57.22 179 ILE A N 1
ATOM 1344 C CA . ILE A 1 179 ? -15.230 10.804 -10.312 1.00 57.22 179 ILE A CA 1
ATOM 1345 C C . ILE A 1 179 ? -16.580 11.513 -10.097 1.00 57.22 179 ILE A C 1
ATOM 1347 O O . ILE A 1 179 ? -16.666 12.728 -10.307 1.00 57.22 179 ILE A O 1
ATOM 1351 N N . PRO A 1 180 ? -17.629 10.830 -9.607 1.00 49.28 180 PRO A N 1
ATOM 1352 C CA . PRO A 1 180 ? -18.800 11.519 -9.086 1.00 49.28 180 PRO A CA 1
ATOM 1353 C C . PRO A 1 180 ? -18.375 12.302 -7.836 1.00 49.28 180 PRO A C 1
ATOM 1355 O O . PRO A 1 180 ? -17.713 11.742 -6.962 1.00 49.28 180 PRO A O 1
ATOM 1358 N N . LYS A 1 181 ? -18.789 13.572 -7.700 1.00 45.19 181 LYS A N 1
ATOM 1359 C CA . LYS A 1 181 ? -18.512 14.453 -6.533 1.00 45.19 181 LYS A CA 1
ATOM 1360 C C . LYS A 1 181 ? -18.765 13.802 -5.152 1.00 45.19 181 LYS A C 1
ATOM 1362 O O . LYS A 1 181 ? -18.280 14.301 -4.144 1.00 45.19 181 LYS A O 1
ATOM 1367 N N . VAL A 1 182 ? -19.501 12.694 -5.126 1.00 42.03 182 VAL A N 1
ATOM 1368 C CA . VAL A 1 182 ? -19.914 11.894 -3.970 1.00 42.03 182 VAL A CA 1
ATOM 1369 C C . VAL A 1 182 ? -18.741 11.353 -3.137 1.00 42.03 182 VAL A C 1
ATOM 1371 O O . VAL A 1 182 ? -18.863 11.301 -1.918 1.00 42.03 182 VAL A O 1
ATOM 1374 N N . LEU A 1 183 ? -17.582 11.009 -3.723 1.00 45.81 183 LEU A N 1
ATOM 1375 C CA . LEU A 1 183 ? -16.489 10.415 -2.924 1.00 45.81 183 LEU A CA 1
ATOM 1376 C C . LEU A 1 183 ? -15.820 11.411 -1.959 1.00 45.81 183 LEU A C 1
ATOM 1378 O O . LEU A 1 183 ? -15.310 11.005 -0.920 1.00 45.81 183 LEU A O 1
ATOM 1382 N N . LEU A 1 184 ? -15.866 12.711 -2.271 1.00 47.19 184 LEU A N 1
ATOM 1383 C CA . LEU A 1 184 ? -15.345 13.776 -1.402 1.00 47.19 184 LEU A CA 1
ATOM 1384 C C . LEU A 1 184 ? -16.266 14.055 -0.199 1.00 47.19 184 LEU A C 1
ATOM 1386 O O . LEU A 1 184 ? -15.840 14.706 0.746 1.00 47.19 184 LEU A O 1
ATOM 1390 N N . GLN A 1 185 ? -17.516 13.572 -0.213 1.00 45.06 185 GLN A N 1
ATOM 1391 C CA . GLN A 1 185 ? -18.476 13.775 0.882 1.00 45.06 185 GLN A CA 1
ATOM 1392 C C . GLN A 1 185 ? -18.406 12.690 1.963 1.00 45.06 185 GLN A C 1
ATOM 1394 O O . GLN A 1 185 ? -18.859 12.922 3.080 1.00 45.06 185 GLN A O 1
ATOM 1399 N N . ALA A 1 186 ? -17.823 11.523 1.666 1.00 42.69 186 ALA A N 1
ATOM 1400 C CA . ALA A 1 186 ? -17.800 10.385 2.587 1.00 42.69 186 ALA A CA 1
ATOM 1401 C C . ALA A 1 186 ? -16.869 10.575 3.800 1.00 42.69 186 ALA A C 1
ATOM 1403 O O . ALA A 1 186 ? -16.945 9.798 4.749 1.00 42.69 186 ALA A O 1
ATOM 1404 N N . THR A 1 187 ? -15.995 11.585 3.786 1.00 51.88 187 THR A N 1
ATOM 1405 C CA . THR A 1 187 ? -15.059 11.845 4.886 1.00 51.88 187 THR A CA 1
ATOM 1406 C C . THR A 1 187 ? -15.560 12.880 5.890 1.00 51.88 187 THR A C 1
ATOM 1408 O O . THR A 1 187 ? -14.962 12.973 6.950 1.00 51.88 187 THR A O 1
ATOM 1411 N N . TYR A 1 188 ? -16.626 13.650 5.619 1.00 54.59 188 TYR A N 1
ATOM 1412 C CA . TYR A 1 188 ? -17.028 14.819 6.437 1.00 54.59 188 TYR A CA 1
ATOM 1413 C C . TYR A 1 188 ? -15.873 15.801 6.760 1.00 54.59 188 TYR A C 1
ATOM 1415 O O . TYR A 1 188 ? -15.988 16.629 7.664 1.00 54.59 188 TYR A O 1
ATOM 1423 N N . VAL A 1 189 ? -14.750 15.726 6.035 1.00 61.19 189 VAL A N 1
ATOM 1424 C CA . VAL A 1 189 ? -13.541 16.507 6.309 1.00 61.19 189 VAL A CA 1
ATOM 1425 C C . VAL A 1 189 ? -13.530 17.730 5.408 1.00 61.19 189 VAL A C 1
ATOM 1427 O O . VAL A 1 189 ? -13.465 17.620 4.186 1.00 61.19 189 VAL A O 1
ATOM 1430 N N . ASN A 1 190 ? -13.564 18.904 6.033 1.00 71.06 190 ASN A N 1
ATOM 1431 C CA . ASN A 1 190 ? -13.497 20.186 5.331 1.00 71.06 190 ASN A CA 1
ATOM 1432 C C . ASN A 1 190 ? -12.052 20.657 5.093 1.00 71.06 190 ASN A C 1
ATOM 1434 O O . ASN A 1 190 ? -11.828 21.514 4.242 1.00 71.06 190 ASN A O 1
ATOM 1438 N N . ASP A 1 191 ? -11.081 20.095 5.821 1.00 85.94 191 ASP A N 1
ATOM 1439 C CA . ASP A 1 191 ? -9.664 20.453 5.735 1.00 85.94 191 ASP A CA 1
ATOM 1440 C C . ASP A 1 191 ? -8.781 19.221 5.491 1.00 85.94 191 ASP A C 1
ATOM 1442 O O . ASP A 1 191 ? -8.512 18.427 6.393 1.00 85.94 191 ASP A O 1
ATOM 1446 N N . TRP A 1 192 ? -8.280 19.085 4.265 1.00 87.88 192 TRP A N 1
ATOM 1447 C CA . TRP A 1 192 ? -7.392 17.995 3.857 1.00 87.88 192 TRP A CA 1
ATOM 1448 C C . TRP A 1 192 ? -6.035 17.995 4.573 1.00 87.88 192 TRP A C 1
ATOM 1450 O O . TRP A 1 192 ? -5.400 16.940 4.658 1.00 87.88 192 TRP A O 1
ATOM 1460 N N . ASN A 1 193 ? -5.584 19.135 5.109 1.00 92.88 193 ASN A N 1
ATOM 1461 C CA . ASN A 1 193 ? -4.319 19.222 5.841 1.00 92.88 193 ASN A CA 1
ATOM 1462 C C . ASN A 1 193 ? -4.432 18.716 7.283 1.00 92.88 193 ASN A C 1
ATOM 1464 O O . ASN A 1 193 ? -3.420 18.298 7.855 1.00 92.88 193 ASN A O 1
ATOM 1468 N N . SER A 1 194 ? -5.651 18.630 7.824 1.00 91.12 194 SER A N 1
ATOM 1469 C CA . SER A 1 194 ? -5.927 18.007 9.125 1.00 91.12 194 SER A CA 1
ATOM 1470 C C . SER A 1 194 ? -5.778 16.476 9.133 1.00 91.12 194 SER A C 1
ATOM 1472 O O . SER A 1 194 ? -5.733 15.874 10.202 1.00 91.12 194 SER A O 1
ATOM 1474 N N . LEU A 1 195 ? -5.653 15.839 7.960 1.00 92.94 195 LEU A N 1
ATOM 1475 C CA . LEU A 1 195 ? -5.535 14.382 7.810 1.00 92.94 195 LEU A CA 1
ATOM 1476 C C . LEU A 1 195 ? -4.092 13.929 7.615 1.00 92.94 195 LEU A C 1
ATOM 1478 O O . LEU A 1 195 ? -3.355 14.603 6.906 1.00 92.94 195 LEU A O 1
ATOM 1482 N N . PHE A 1 196 ? -3.670 12.772 8.123 1.00 96.44 196 PHE A N 1
ATOM 1483 C CA . PHE A 1 196 ? -2.443 12.122 7.629 1.00 96.44 196 PHE A CA 1
ATOM 1484 C C . PHE A 1 196 ? -2.683 11.434 6.273 1.00 96.44 196 PHE A C 1
ATOM 1486 O O . PHE A 1 196 ? -3.800 11.010 5.967 1.00 96.44 196 PHE A O 1
ATOM 1493 N N . TRP A 1 197 ? -1.645 11.344 5.434 1.00 97.31 197 TRP A N 1
ATOM 1494 C CA . TRP A 1 197 ? -1.787 10.948 4.027 1.00 97.31 197 TRP A CA 1
ATOM 1495 C C . TRP A 1 197 ? -0.913 9.761 3.635 1.00 97.31 197 TRP A C 1
ATOM 1497 O O . TRP A 1 197 ? 0.311 9.782 3.776 1.00 97.31 197 TRP A O 1
ATOM 1507 N N . ILE A 1 198 ? -1.547 8.761 3.028 1.00 98.31 198 ILE A N 1
ATOM 1508 C CA . ILE A 1 198 ? -0.888 7.628 2.381 1.00 98.31 198 ILE A CA 1
ATOM 1509 C C . ILE A 1 198 ? -1.367 7.582 0.929 1.00 98.31 198 ILE A C 1
ATOM 1511 O O . ILE A 1 198 ? -2.464 7.122 0.640 1.00 98.31 198 ILE A O 1
ATOM 1515 N N . ALA A 1 199 ? -0.569 8.067 -0.016 1.00 96.62 199 ALA A N 1
ATOM 1516 C CA . ALA A 1 199 ? -0.935 8.025 -1.431 1.00 96.62 199 ALA A CA 1
ATOM 1517 C C . ALA A 1 199 ? -0.056 7.012 -2.163 1.00 96.62 199 ALA A C 1
ATOM 1519 O O . ALA A 1 199 ? 1.155 6.994 -1.964 1.00 96.62 199 ALA A O 1
ATOM 1520 N N . HIS A 1 200 ? -0.632 6.176 -3.027 1.00 98.00 200 HIS A N 1
ATOM 1521 C CA . HIS A 1 200 ? 0.170 5.299 -3.874 1.00 98.00 200 HIS A CA 1
ATOM 1522 C C . HIS A 1 200 ? 1.138 6.147 -4.733 1.00 98.00 200 HIS A C 1
ATOM 1524 O O . HIS A 1 200 ? 0.684 6.993 -5.513 1.00 98.00 200 HIS A O 1
ATOM 1530 N N . PRO A 1 201 ? 2.464 5.937 -4.626 1.00 95.25 201 PRO A N 1
ATOM 1531 C CA . PRO A 1 201 ? 3.466 6.736 -5.308 1.00 95.25 201 PRO A CA 1
ATOM 1532 C C . PRO A 1 201 ? 3.720 6.199 -6.721 1.00 95.25 201 PRO A C 1
ATOM 1534 O O . PRO A 1 201 ? 4.830 5.793 -7.057 1.00 95.25 201 PRO A O 1
ATOM 1537 N N . GLY A 1 202 ? 2.684 6.211 -7.565 1.00 88.19 202 GLY A N 1
ATOM 1538 C CA . GLY A 1 202 ? 2.771 5.686 -8.934 1.00 88.19 202 GLY A CA 1
ATOM 1539 C C . GLY A 1 202 ? 3.861 6.361 -9.773 1.00 88.19 202 GLY A C 1
ATOM 1540 O O . GLY A 1 202 ? 4.454 5.740 -10.650 1.00 88.19 202 GLY A O 1
ATOM 1541 N N . GLY A 1 203 ? 4.152 7.621 -9.447 1.00 88.75 203 GLY A N 1
ATOM 1542 C CA . GLY A 1 203 ? 5.272 8.421 -9.924 1.00 88.75 203 GLY A CA 1
ATOM 1543 C C . GLY A 1 203 ? 5.264 9.798 -9.241 1.00 88.75 203 GLY A C 1
ATOM 1544 O O . GLY A 1 203 ? 4.283 10.153 -8.584 1.00 88.75 203 GLY A O 1
ATOM 1545 N N . PRO A 1 204 ? 6.319 10.614 -9.386 1.00 90.50 204 PRO A N 1
ATOM 1546 C CA . PRO A 1 204 ? 6.370 11.936 -8.756 1.00 90.50 204 PRO A CA 1
ATOM 1547 C C . PRO A 1 204 ? 5.263 12.875 -9.265 1.00 90.50 204 PRO A C 1
ATOM 1549 O O . PRO A 1 204 ? 4.640 13.574 -8.471 1.00 90.50 204 PRO A O 1
ATOM 1552 N N . ALA A 1 205 ? 4.937 12.814 -10.561 1.00 90.88 205 ALA A N 1
ATOM 1553 C CA . ALA A 1 205 ? 3.959 13.704 -11.186 1.00 90.88 205 ALA A CA 1
ATOM 1554 C C . ALA A 1 205 ? 2.535 13.564 -10.616 1.00 90.88 205 ALA A C 1
ATOM 1556 O O . ALA A 1 205 ? 1.836 14.565 -10.475 1.00 90.88 205 ALA A O 1
ATOM 1557 N N . ILE A 1 206 ? 2.095 12.346 -10.260 1.00 88.81 206 ILE A N 1
ATOM 1558 C CA . ILE A 1 206 ? 0.765 12.160 -9.655 1.00 88.81 206 ILE A CA 1
ATOM 1559 C C . ILE A 1 206 ? 0.716 12.734 -8.237 1.00 88.81 206 ILE A C 1
ATOM 1561 O O . ILE A 1 206 ? -0.281 13.344 -7.863 1.00 88.81 206 ILE A O 1
ATOM 1565 N N . LEU A 1 207 ? 1.806 12.614 -7.473 1.00 92.56 207 LEU A N 1
ATOM 1566 C CA . LEU A 1 207 ? 1.903 13.199 -6.137 1.00 92.56 207 LEU A CA 1
ATOM 1567 C C . LEU A 1 207 ? 1.883 14.727 -6.208 1.00 92.56 207 LEU A C 1
ATOM 1569 O O . LEU A 1 207 ? 1.142 15.357 -5.461 1.00 92.56 207 LEU A O 1
ATOM 1573 N N . ASP A 1 208 ? 2.629 15.312 -7.148 1.00 93.12 208 ASP A N 1
ATOM 1574 C CA . ASP A 1 208 ? 2.651 16.760 -7.373 1.00 93.12 208 ASP A CA 1
ATOM 1575 C C . ASP A 1 208 ? 1.267 17.284 -7.789 1.00 93.12 208 ASP A C 1
ATOM 1577 O O . ASP A 1 208 ? 0.819 18.321 -7.301 1.00 93.12 208 ASP A O 1
ATOM 1581 N N . ALA A 1 209 ? 0.553 16.541 -8.642 1.00 89.00 209 ALA A N 1
ATOM 1582 C CA . ALA A 1 209 ? -0.798 16.890 -9.065 1.00 89.00 209 ALA A CA 1
ATOM 1583 C C . ALA A 1 209 ? -1.814 16.825 -7.912 1.00 89.00 209 ALA A C 1
ATOM 1585 O O . ALA A 1 209 ? -2.627 17.739 -7.774 1.00 89.00 209 ALA A O 1
ATOM 1586 N N . VAL A 1 210 ? -1.770 15.780 -7.076 1.00 89.06 210 VAL A N 1
ATOM 1587 C CA . VAL A 1 210 ? -2.641 15.651 -5.891 1.00 89.06 210 VAL A CA 1
ATOM 1588 C C . VAL A 1 210 ? -2.356 16.771 -4.890 1.00 89.06 210 VAL A C 1
ATOM 1590 O O . VAL A 1 210 ? -3.283 17.449 -4.449 1.00 89.06 210 VAL A O 1
ATOM 1593 N N . GLU A 1 211 ? -1.079 17.003 -4.583 1.00 91.94 211 GLU A N 1
ATOM 1594 C CA . GLU A 1 211 ? -0.623 18.045 -3.662 1.00 91.94 211 GLU A CA 1
ATOM 1595 C C . GLU A 1 211 ? -1.079 19.438 -4.113 1.00 91.94 211 GLU A C 1
ATOM 1597 O O . GLU A 1 211 ? -1.661 20.182 -3.326 1.00 91.94 211 GLU A O 1
ATOM 1602 N N . ALA A 1 212 ? -0.893 19.768 -5.396 1.00 91.31 212 ALA A N 1
ATOM 1603 C CA . ALA A 1 212 ? -1.317 21.046 -5.957 1.00 91.31 212 ALA A CA 1
ATOM 1604 C C . ALA A 1 212 ? -2.845 21.183 -6.018 1.00 91.31 212 ALA A C 1
ATOM 1606 O O . ALA A 1 212 ? -3.380 22.256 -5.746 1.00 91.31 212 ALA A O 1
ATOM 1607 N N . LYS A 1 213 ? -3.568 20.114 -6.379 1.00 88.38 213 LYS A N 1
ATOM 1608 C CA . LYS A 1 213 ? -5.023 20.177 -6.563 1.00 88.38 213 LYS A CA 1
ATOM 1609 C C . LYS A 1 213 ? -5.783 20.322 -5.247 1.00 88.38 213 LYS A C 1
ATOM 1611 O O . LYS A 1 213 ? -6.840 20.953 -5.240 1.00 88.38 213 LYS A O 1
ATOM 1616 N N . LEU A 1 214 ? -5.269 19.724 -4.176 1.00 86.56 214 LEU A N 1
ATOM 1617 C CA . LEU A 1 214 ? -5.871 19.760 -2.842 1.00 86.56 214 LEU A CA 1
ATOM 1618 C C . LEU A 1 214 ? -5.218 20.795 -1.917 1.00 86.56 214 LEU A C 1
ATOM 1620 O O . LEU A 1 214 ? -5.618 20.897 -0.761 1.00 86.56 214 LEU A O 1
ATOM 1624 N N . SER A 1 215 ? -4.245 21.561 -2.422 1.00 92.06 215 SER A N 1
ATOM 1625 C CA . SER A 1 215 ? -3.481 22.549 -1.653 1.00 92.06 215 SER A CA 1
ATOM 1626 C C . SER A 1 215 ? -2.899 21.955 -0.365 1.00 92.06 215 SER A C 1
ATOM 1628 O O . SER A 1 215 ? -3.051 22.516 0.722 1.00 92.06 215 SER A O 1
ATOM 1630 N N . LEU A 1 216 ? -2.268 20.785 -0.487 1.00 93.88 216 LEU A N 1
ATOM 1631 C CA . LEU A 1 216 ? -1.657 20.108 0.652 1.00 93.88 216 LEU A CA 1
ATOM 1632 C C . LEU A 1 216 ? -0.349 20.790 1.054 1.00 93.88 216 LEU A C 1
ATOM 1634 O O . LEU A 1 216 ? 0.447 21.202 0.204 1.00 93.88 216 LEU A O 1
ATOM 1638 N N . ASP A 1 217 ? -0.079 20.820 2.355 1.00 97.00 217 ASP A N 1
ATOM 1639 C CA . ASP A 1 217 ? 1.222 21.205 2.876 1.00 97.00 217 ASP A CA 1
ATOM 1640 C C . ASP A 1 217 ? 2.302 20.267 2.326 1.00 97.00 217 ASP A C 1
ATOM 1642 O O . ASP A 1 217 ? 2.134 19.047 2.239 1.00 97.00 217 ASP A O 1
ATOM 1646 N N . LYS A 1 218 ? 3.485 20.817 2.033 1.00 93.75 218 LYS A N 1
ATOM 1647 C CA . LYS A 1 218 ? 4.615 20.059 1.458 1.00 93.75 218 LYS A CA 1
ATOM 1648 C C . LYS A 1 218 ? 5.042 18.844 2.290 1.00 93.75 218 LYS A C 1
ATOM 1650 O O . LYS A 1 218 ? 5.715 17.953 1.779 1.00 93.75 218 LYS A O 1
ATOM 1655 N N . GLN A 1 219 ? 4.689 18.813 3.576 1.00 94.75 219 GLN A N 1
ATOM 1656 C CA . GLN A 1 219 ? 5.014 17.701 4.467 1.00 94.75 219 GLN A CA 1
ATOM 1657 C C . GLN A 1 219 ? 4.006 16.543 4.390 1.00 94.75 219 GLN A C 1
ATOM 1659 O O . GLN A 1 219 ? 4.394 15.429 4.730 1.00 94.75 219 GLN A O 1
ATOM 1664 N N . LYS A 1 220 ? 2.767 16.746 3.903 1.00 96.38 220 LYS A N 1
ATOM 1665 C CA . LYS A 1 220 ? 1.708 15.713 3.947 1.00 96.38 220 LYS A CA 1
ATOM 1666 C C . LYS A 1 220 ? 2.087 14.439 3.194 1.00 96.38 220 LYS A C 1
ATOM 1668 O O . LYS A 1 220 ? 1.765 13.344 3.629 1.00 96.38 220 LYS A O 1
ATOM 1673 N N . LEU A 1 221 ? 2.808 14.568 2.080 1.00 97.25 221 LEU A N 1
ATOM 1674 C CA . LEU A 1 221 ? 3.238 13.431 1.260 1.00 97.25 221 LEU A CA 1
ATOM 1675 C C . LEU A 1 221 ? 4.682 12.990 1.549 1.00 97.25 221 LEU A C 1
ATOM 1677 O O . LEU A 1 221 ? 5.270 12.258 0.754 1.00 97.25 221 LEU A O 1
ATOM 1681 N N . LYS A 1 222 ? 5.287 13.407 2.670 1.00 97.12 222 LYS A N 1
ATOM 1682 C CA . LYS A 1 222 ? 6.702 13.122 2.963 1.00 97.12 222 LYS A CA 1
ATOM 1683 C C . LYS A 1 222 ? 6.987 11.631 3.127 1.00 97.12 222 LYS A C 1
ATOM 1685 O O . LYS A 1 222 ? 7.957 11.157 2.542 1.00 97.12 222 LYS A O 1
ATOM 1690 N N . ALA A 1 223 ? 6.160 10.893 3.874 1.00 98.00 223 ALA A N 1
ATOM 1691 C CA . ALA A 1 223 ? 6.301 9.437 4.008 1.00 98.00 223 ALA A CA 1
ATOM 1692 C C . ALA A 1 223 ? 6.135 8.734 2.648 1.00 98.00 223 ALA A C 1
ATOM 1694 O O . ALA A 1 223 ? 6.942 7.890 2.268 1.00 98.00 223 ALA A O 1
ATOM 1695 N N . THR A 1 224 ? 5.151 9.175 1.859 1.00 98.12 224 THR A N 1
ATOM 1696 C CA . THR A 1 224 ? 4.904 8.673 0.500 1.00 98.12 224 THR A CA 1
ATOM 1697 C C . THR A 1 224 ? 6.118 8.874 -0.417 1.00 98.12 224 THR A C 1
ATOM 1699 O O . THR A 1 224 ? 6.591 7.935 -1.057 1.00 98.12 224 THR A O 1
ATOM 1702 N N . ARG A 1 225 ? 6.670 10.093 -0.454 1.00 97.44 225 ARG A N 1
ATOM 1703 C CA . ARG A 1 225 ? 7.860 10.420 -1.253 1.00 97.44 225 ARG A CA 1
ATOM 1704 C C . ARG A 1 225 ? 9.115 9.716 -0.742 1.00 97.44 225 ARG A C 1
ATOM 1706 O O . ARG A 1 225 ? 9.972 9.377 -1.550 1.00 97.44 225 ARG A O 1
ATOM 1713 N N . HIS A 1 226 ? 9.226 9.479 0.567 1.00 97.62 226 HIS A N 1
ATOM 1714 C CA . HIS A 1 226 ? 10.326 8.701 1.134 1.00 97.62 226 HIS A CA 1
ATOM 1715 C C . HIS A 1 226 ? 10.307 7.260 0.617 1.00 97.62 226 HIS A C 1
ATOM 1717 O O . HIS A 1 226 ? 11.319 6.792 0.104 1.00 97.62 226 HIS A O 1
ATOM 1723 N N . VAL A 1 227 ? 9.151 6.591 0.664 1.00 97.81 227 VAL A N 1
ATOM 1724 C CA . VAL A 1 227 ? 9.030 5.223 0.142 1.00 97.81 227 VAL A CA 1
ATOM 1725 C C . VAL A 1 227 ? 9.325 5.174 -1.356 1.00 97.81 227 VAL A C 1
ATOM 1727 O O . VAL A 1 227 ? 10.083 4.313 -1.793 1.00 97.81 227 VAL A O 1
ATOM 1730 N N . LEU A 1 228 ? 8.821 6.135 -2.137 1.00 96.19 228 LEU A N 1
ATOM 1731 C CA . LEU A 1 228 ? 9.176 6.237 -3.555 1.00 96.19 228 LEU A CA 1
ATOM 1732 C C . LEU A 1 228 ? 10.691 6.378 -3.754 1.00 96.19 228 LEU A C 1
ATOM 1734 O O . LEU A 1 228 ? 11.267 5.678 -4.577 1.00 96.19 228 LEU A O 1
ATOM 1738 N N . SER A 1 229 ? 11.336 7.258 -2.983 1.00 95.62 229 SER A N 1
ATOM 1739 C CA . SER A 1 229 ? 12.780 7.503 -3.052 1.00 95.62 229 SER A CA 1
ATOM 1740 C C . SER A 1 229 ? 13.601 6.246 -2.762 1.00 95.62 229 SER A C 1
ATOM 1742 O O . SER A 1 229 ? 14.589 5.991 -3.449 1.00 95.62 229 SER A O 1
ATOM 1744 N N . GLU A 1 230 ? 13.229 5.483 -1.734 1.00 95.62 230 GLU A N 1
ATOM 1745 C CA . GLU A 1 230 ? 14.044 4.373 -1.226 1.00 95.62 230 GLU A CA 1
ATOM 1746 C C . GLU A 1 230 ? 13.713 3.009 -1.840 1.00 95.62 230 GLU A C 1
ATOM 1748 O O . GLU A 1 230 ? 14.536 2.099 -1.734 1.00 95.62 230 GLU A O 1
ATOM 1753 N N . TYR A 1 231 ? 12.538 2.853 -2.453 1.00 95.81 231 TYR A N 1
ATOM 1754 C CA . TYR A 1 231 ? 12.062 1.557 -2.945 1.00 95.81 231 TYR A CA 1
ATOM 1755 C C . TYR A 1 231 ? 11.507 1.588 -4.377 1.00 95.81 231 TYR A C 1
ATOM 1757 O O . TYR A 1 231 ? 11.358 0.538 -5.000 1.00 95.81 231 TYR A O 1
ATOM 1765 N N . GLY A 1 232 ? 11.216 2.769 -4.927 1.00 95.56 232 GLY A N 1
ATOM 1766 C CA . GLY A 1 232 ? 10.506 2.914 -6.196 1.00 95.56 232 GLY A CA 1
ATOM 1767 C C . GLY A 1 232 ? 9.015 2.576 -6.103 1.00 95.56 232 GLY A C 1
ATOM 1768 O O . GLY A 1 232 ? 8.414 2.553 -5.027 1.00 95.56 232 GLY A O 1
ATOM 1769 N N . ASN A 1 233 ? 8.400 2.338 -7.261 1.00 96.81 233 ASN A N 1
ATOM 1770 C CA . ASN A 1 233 ? 7.007 1.918 -7.367 1.00 96.81 233 ASN A CA 1
ATOM 1771 C C . ASN A 1 233 ? 6.907 0.386 -7.245 1.00 96.81 233 ASN A C 1
ATOM 1773 O O . ASN A 1 233 ? 7.044 -0.339 -8.224 1.00 96.81 233 ASN A O 1
ATOM 1777 N N . MET A 1 234 ? 6.632 -0.100 -6.038 1.00 97.38 234 MET A N 1
ATOM 1778 C CA . MET A 1 234 ? 6.333 -1.504 -5.726 1.00 97.38 234 MET A CA 1
ATOM 1779 C C . MET A 1 234 ? 4.842 -1.846 -5.893 1.00 97.38 234 MET A C 1
ATOM 1781 O O . MET A 1 234 ? 4.298 -2.634 -5.124 1.00 97.38 234 MET A O 1
ATOM 1785 N N . SER A 1 235 ? 4.139 -1.207 -6.833 1.00 97.75 235 SER A N 1
ATOM 1786 C CA . SER A 1 235 ? 2.733 -1.484 -7.148 1.00 97.75 235 SER A CA 1
ATOM 1787 C C . SER A 1 235 ? 1.833 -1.505 -5.891 1.00 97.75 235 SER A C 1
ATOM 1789 O O . SER A 1 235 ? 1.754 -0.502 -5.171 1.00 97.75 235 SER A O 1
ATOM 1791 N N . SER A 1 236 ? 1.140 -2.612 -5.609 1.00 98.06 236 SER A N 1
ATOM 1792 C CA . SER A 1 236 ? 0.170 -2.731 -4.517 1.00 98.06 236 SER A CA 1
ATOM 1793 C C . SER A 1 236 ? 0.805 -2.659 -3.125 1.00 98.06 236 SER A C 1
ATOM 1795 O O . SER A 1 236 ? 0.174 -2.162 -2.190 1.00 98.06 236 SER A O 1
ATOM 1797 N N . ALA A 1 237 ? 2.071 -3.064 -2.984 1.00 98.12 237 ALA A N 1
ATOM 1798 C CA . ALA A 1 237 ? 2.779 -3.063 -1.707 1.00 98.12 237 ALA A CA 1
ATOM 1799 C C . ALA A 1 237 ? 3.131 -1.646 -1.219 1.00 98.12 237 ALA A C 1
ATOM 1801 O O . ALA A 1 237 ? 3.285 -1.437 -0.015 1.00 98.12 237 ALA A O 1
ATOM 1802 N N . CYS A 1 238 ? 3.217 -0.649 -2.113 1.00 98.56 238 CYS A N 1
ATOM 1803 C CA . CYS A 1 238 ? 3.662 0.704 -1.762 1.00 98.56 238 CYS A CA 1
ATOM 1804 C C . CYS A 1 238 ? 2.897 1.328 -0.593 1.00 98.56 238 CYS A C 1
ATOM 1806 O O . CYS A 1 238 ? 3.518 1.843 0.331 1.00 98.56 238 CYS A O 1
ATOM 1808 N N . VAL A 1 239 ? 1.562 1.304 -0.618 1.00 98.62 239 VAL A N 1
ATOM 1809 C CA . VAL A 1 239 ? 0.765 1.958 0.436 1.00 98.62 239 VAL A CA 1
ATOM 1810 C C . VAL A 1 239 ? 0.976 1.298 1.800 1.00 98.62 239 VAL A C 1
ATOM 1812 O O . VAL A 1 239 ? 0.960 1.987 2.814 1.00 98.62 239 VAL A O 1
ATOM 1815 N N . LEU A 1 240 ? 1.278 -0.003 1.827 1.00 98.75 240 LEU A N 1
ATOM 1816 C CA . LEU A 1 240 ? 1.578 -0.744 3.053 1.00 98.75 240 LEU A CA 1
ATOM 1817 C C . LEU A 1 240 ? 2.987 -0.418 3.578 1.00 98.75 240 LEU A C 1
ATOM 1819 O O . LEU A 1 240 ? 3.165 -0.244 4.782 1.00 98.75 240 LEU A O 1
ATOM 1823 N N . PHE A 1 241 ? 3.971 -0.236 2.689 1.00 98.75 241 PHE A N 1
ATOM 1824 C CA . PHE A 1 241 ? 5.285 0.311 3.059 1.00 98.75 241 PHE A CA 1
ATOM 1825 C C . PHE A 1 241 ? 5.173 1.731 3.623 1.00 98.75 241 PHE A C 1
ATOM 1827 O O . PHE A 1 241 ? 5.868 2.067 4.576 1.00 98.75 241 PHE A O 1
ATOM 1834 N N . ILE A 1 242 ? 4.291 2.566 3.067 1.00 98.75 242 ILE A N 1
ATOM 1835 C CA . ILE A 1 242 ? 4.086 3.936 3.555 1.00 98.75 242 ILE A CA 1
ATOM 1836 C C . ILE A 1 242 ? 3.440 3.927 4.942 1.00 98.75 242 ILE A C 1
ATOM 1838 O O . ILE A 1 242 ? 3.860 4.705 5.794 1.00 98.75 242 ILE A O 1
ATOM 1842 N N . MET A 1 243 ? 2.480 3.033 5.205 1.00 98.50 243 MET A N 1
ATOM 1843 C CA . MET A 1 243 ? 1.937 2.834 6.557 1.00 98.50 243 MET A CA 1
ATOM 1844 C C . MET A 1 243 ? 3.032 2.429 7.556 1.00 98.50 243 MET A C 1
ATOM 1846 O O . MET A 1 243 ? 3.067 2.946 8.674 1.00 98.50 243 MET A O 1
ATOM 1850 N N . ASP A 1 244 ? 3.938 1.530 7.154 1.00 98.25 244 ASP A N 1
ATOM 1851 C CA . ASP A 1 244 ? 5.062 1.086 7.985 1.00 98.25 244 ASP A CA 1
ATOM 1852 C C . ASP A 1 244 ? 6.066 2.215 8.269 1.00 98.25 244 ASP A C 1
ATOM 1854 O O . ASP A 1 244 ? 6.459 2.436 9.415 1.00 98.25 244 ASP A O 1
ATOM 1858 N N . GLU A 1 245 ? 6.443 2.972 7.240 1.00 98.19 245 GLU A N 1
ATOM 1859 C CA . GLU A 1 245 ? 7.320 4.137 7.372 1.00 98.19 245 GLU A CA 1
ATOM 1860 C C . GLU A 1 245 ? 6.695 5.195 8.288 1.00 98.19 245 GLU A C 1
ATOM 1862 O O . GLU A 1 245 ? 7.342 5.692 9.211 1.00 98.19 245 GLU A O 1
ATOM 1867 N N . MET A 1 246 ? 5.411 5.499 8.079 1.00 97.69 246 MET A N 1
ATOM 1868 C CA . MET A 1 246 ? 4.679 6.499 8.850 1.00 97.69 246 MET A CA 1
ATOM 1869 C C . MET A 1 246 ? 4.648 6.155 10.343 1.00 97.69 246 MET A C 1
ATOM 1871 O O . MET A 1 246 ? 5.008 7.004 11.163 1.00 97.69 246 MET A O 1
ATOM 1875 N N . ARG A 1 247 ? 4.301 4.912 10.715 1.00 95.06 247 ARG A N 1
ATOM 1876 C CA . ARG A 1 247 ? 4.279 4.507 12.134 1.00 95.06 247 ARG A CA 1
ATOM 1877 C C . ARG A 1 247 ? 5.677 4.530 12.761 1.00 95.06 247 ARG A C 1
ATOM 1879 O O . ARG A 1 247 ? 5.825 4.989 13.890 1.00 95.06 247 ARG A O 1
ATOM 1886 N N . LYS A 1 248 ? 6.708 4.064 12.038 1.00 93.56 248 LYS A N 1
ATOM 1887 C CA . LYS A 1 248 ? 8.091 3.972 12.541 1.00 93.56 248 LYS A CA 1
ATOM 1888 C C . LYS A 1 248 ? 8.661 5.358 12.789 1.00 93.56 248 LYS A C 1
ATOM 1890 O O . LYS A 1 248 ? 9.277 5.614 13.821 1.00 93.56 248 LYS A O 1
ATOM 1895 N N . LYS A 1 249 ? 8.422 6.268 11.851 1.00 94.31 249 LYS A N 1
ATOM 1896 C CA . LYS A 1 249 ? 8.860 7.650 11.961 1.00 94.31 249 LYS A CA 1
ATOM 1897 C C . LYS A 1 249 ? 8.106 8.408 13.043 1.00 94.31 249 LYS A C 1
ATOM 1899 O O . LYS A 1 249 ? 8.739 9.125 13.808 1.00 94.31 249 LYS A O 1
ATOM 1904 N N . SER A 1 250 ? 6.795 8.204 13.150 1.00 92.94 250 SER A N 1
ATOM 1905 C CA . SER A 1 250 ? 5.991 8.793 14.223 1.00 92.94 250 SER A CA 1
ATOM 1906 C C . SER A 1 250 ? 6.507 8.371 15.600 1.00 92.94 250 SER A C 1
ATOM 1908 O O . SER A 1 250 ? 6.681 9.222 16.463 1.00 92.94 250 SER A O 1
ATOM 1910 N N . LEU A 1 251 ? 6.855 7.090 15.773 1.00 89.75 251 LEU A N 1
ATOM 1911 C CA . LEU A 1 251 ? 7.481 6.590 16.998 1.00 89.75 251 LEU A CA 1
ATOM 1912 C C . LEU A 1 251 ? 8.855 7.230 17.251 1.00 89.75 251 LEU A C 1
ATOM 1914 O O . LEU A 1 251 ? 9.122 7.709 18.347 1.00 89.75 251 LEU A O 1
ATOM 1918 N N . LYS A 1 252 ? 9.721 7.271 16.231 1.00 92.69 252 LYS A N 1
ATOM 1919 C CA . LYS A 1 252 ? 11.068 7.855 16.331 1.00 92.69 252 LYS A CA 1
ATOM 1920 C C . LYS A 1 252 ? 11.051 9.353 16.656 1.00 92.69 252 LYS A C 1
ATOM 1922 O O . LYS A 1 252 ? 11.963 9.844 17.310 1.00 92.69 252 LYS A O 1
ATOM 1927 N N . GLU A 1 253 ? 10.054 10.075 16.157 1.00 93.31 253 GLU A N 1
ATOM 1928 C CA . GLU A 1 253 ? 9.853 11.507 16.398 1.00 93.31 253 GLU A CA 1
ATOM 1929 C C . GLU A 1 253 ? 8.951 11.786 17.614 1.00 93.31 253 GLU A C 1
ATOM 1931 O O . GLU A 1 253 ? 8.523 12.927 17.789 1.00 93.31 253 GLU A O 1
ATOM 1936 N N . GLU A 1 254 ? 8.645 10.763 18.422 1.00 92.62 254 GLU A N 1
ATOM 1937 C CA . GLU A 1 254 ? 7.827 10.856 19.641 1.00 92.62 254 GLU A CA 1
ATOM 1938 C C . GLU A 1 254 ? 6.476 11.560 19.408 1.00 92.62 254 GLU A C 1
ATOM 1940 O O . GLU A 1 254 ? 5.998 12.357 20.217 1.00 92.62 254 GLU A O 1
ATOM 1945 N N . LYS A 1 255 ? 5.844 11.287 18.260 1.00 90.69 255 LYS A N 1
ATOM 1946 C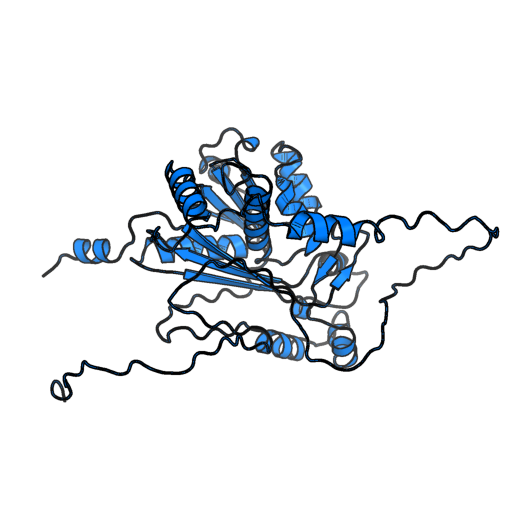 CA . LYS A 1 255 ? 4.507 11.796 17.942 1.00 90.69 255 LYS A CA 1
ATOM 1947 C C . LYS A 1 255 ? 3.456 11.099 18.799 1.00 90.69 255 LYS A C 1
ATOM 1949 O O . LYS A 1 255 ? 3.569 9.918 19.113 1.00 90.69 255 LYS A O 1
ATOM 1954 N N . ILE A 1 256 ? 2.385 11.830 19.096 1.00 89.94 256 ILE A N 1
ATOM 1955 C CA . ILE A 1 256 ? 1.271 11.336 19.913 1.00 89.94 256 ILE A CA 1
ATOM 1956 C C . ILE A 1 256 ? 0.474 10.202 19.247 1.00 89.94 256 ILE A C 1
ATOM 1958 O O . ILE A 1 256 ? -0.146 9.415 19.950 1.00 89.94 256 ILE A O 1
ATOM 1962 N N . THR A 1 257 ? 0.504 10.094 17.912 1.00 92.00 257 THR A N 1
ATOM 1963 C CA . THR A 1 257 ? -0.194 9.048 17.145 1.00 92.00 257 THR A CA 1
ATOM 1964 C C . THR A 1 257 ? 0.748 8.386 16.139 1.00 92.00 257 THR A C 1
ATOM 1966 O O . THR A 1 257 ? 1.738 8.984 15.716 1.00 92.00 257 THR A O 1
ATOM 1969 N N . THR A 1 258 ? 0.410 7.177 15.680 1.00 92.00 258 THR A N 1
ATOM 1970 C CA . THR A 1 258 ? 1.091 6.459 14.579 1.00 92.00 258 THR A CA 1
ATOM 1971 C C . THR A 1 258 ? 0.941 7.130 13.204 1.00 92.00 258 THR A C 1
ATOM 1973 O O . THR A 1 258 ? 1.580 6.695 12.247 1.00 92.00 258 THR A O 1
ATOM 1976 N N . GLY A 1 259 ? 0.123 8.180 13.102 1.00 93.75 259 GLY A N 1
ATOM 1977 C CA . GLY A 1 259 ? -0.236 8.915 11.889 1.00 93.75 259 GLY A CA 1
ATOM 1978 C C . GLY A 1 259 ? 0.263 10.349 11.956 1.00 93.75 259 GLY A C 1
ATOM 1979 O O . GLY A 1 259 ? -0.504 11.291 11.787 1.00 93.75 259 GLY A O 1
ATOM 1980 N N . GLU A 1 260 ? 1.549 10.515 12.263 1.00 94.12 260 GLU A N 1
ATOM 1981 C CA . GLU A 1 260 ? 2.238 11.810 12.304 1.00 94.12 260 GLU A CA 1
ATOM 1982 C C . GLU A 1 260 ? 1.660 12.807 13.330 1.00 94.12 260 GLU A C 1
ATOM 1984 O O . GLU A 1 260 ? 1.829 14.019 13.193 1.00 94.12 260 GLU A O 1
ATOM 1989 N N . GLY A 1 261 ? 1.017 12.306 14.391 1.00 92.00 261 GLY A N 1
ATOM 1990 C CA . GLY A 1 261 ? 0.386 13.123 15.432 1.00 92.00 261 GLY A CA 1
ATOM 1991 C C . GLY A 1 261 ? -1.042 13.573 15.112 1.00 92.00 261 GLY A C 1
ATOM 1992 O O . GLY A 1 261 ? -1.574 14.417 15.826 1.00 92.00 261 GLY A O 1
ATOM 1993 N N . LEU A 1 262 ? -1.652 13.032 14.056 1.00 92.19 262 LEU A N 1
ATOM 1994 C CA . LEU A 1 262 ? -3.042 13.275 13.669 1.00 92.19 262 LEU A CA 1
ATOM 1995 C C . LEU A 1 262 ? -3.894 12.027 13.930 1.00 92.19 262 LEU A C 1
ATOM 1997 O O . LEU A 1 262 ? -3.389 10.906 13.856 1.00 92.19 262 LEU A O 1
ATOM 2001 N N . ASP A 1 263 ? -5.184 12.219 14.204 1.00 91.12 263 ASP A N 1
ATOM 2002 C CA . ASP A 1 263 ? -6.104 11.117 14.529 1.00 91.12 263 ASP A CA 1
ATOM 2003 C C . ASP A 1 263 ? -6.732 10.489 13.281 1.00 91.12 263 ASP A C 1
ATOM 2005 O O . ASP A 1 263 ? -6.980 9.286 13.238 1.00 91.12 263 ASP A O 1
ATOM 2009 N N . TRP A 1 264 ? -6.972 11.294 12.245 1.00 92.31 264 TRP A N 1
ATOM 2010 C CA . TRP A 1 264 ? -7.651 10.881 11.019 1.00 92.31 264 TRP A CA 1
ATOM 2011 C C . TRP A 1 264 ? -6.714 10.906 9.826 1.00 92.31 264 TRP A C 1
ATOM 2013 O O . TRP A 1 264 ? -5.861 11.785 9.705 1.00 92.31 264 TRP A O 1
ATOM 2023 N N . GLY A 1 265 ? -6.915 9.972 8.903 1.00 93.62 265 GLY A N 1
ATOM 2024 C CA . GLY A 1 265 ? -6.119 9.902 7.691 1.00 93.62 265 GLY A CA 1
ATOM 2025 C C . GLY A 1 265 ? -6.835 9.272 6.516 1.00 93.62 265 GLY A C 1
ATOM 2026 O O . GLY A 1 265 ? -7.909 8.681 6.639 1.00 93.62 265 GLY A O 1
ATOM 2027 N N . VAL A 1 266 ? -6.211 9.408 5.352 1.00 94.69 266 VAL A N 1
ATOM 2028 C CA . VAL A 1 266 ? -6.698 8.841 4.099 1.00 94.69 266 VAL A CA 1
ATOM 2029 C C . VAL A 1 266 ? -5.595 8.062 3.399 1.00 94.69 266 VAL A C 1
ATOM 2031 O O . VAL A 1 266 ? -4.441 8.496 3.332 1.00 94.69 266 VAL A O 1
ATOM 2034 N N . LEU A 1 267 ? -5.973 6.905 2.864 1.00 97.06 267 LEU A N 1
ATOM 2035 C CA . LEU A 1 267 ? -5.149 6.086 1.994 1.00 97.06 267 LEU A CA 1
ATOM 2036 C C . LEU A 1 267 ? -5.766 6.026 0.597 1.00 97.06 267 LEU A C 1
ATOM 2038 O O . LEU A 1 267 ? -6.941 5.689 0.455 1.00 97.06 267 LEU A O 1
ATOM 2042 N N . PHE A 1 268 ? -4.959 6.312 -0.425 1.00 96.06 268 PHE A N 1
ATOM 2043 C CA . PHE A 1 268 ? -5.348 6.234 -1.831 1.00 96.06 268 PHE A CA 1
ATOM 2044 C C . PHE A 1 268 ? -4.522 5.206 -2.604 1.00 96.06 268 PHE A C 1
ATOM 2046 O O . PHE A 1 268 ? -3.293 5.282 -2.643 1.00 96.06 268 PHE A O 1
ATOM 2053 N N . GLY A 1 269 ? -5.209 4.287 -3.281 1.00 95.94 269 GLY A N 1
ATOM 2054 C CA . GLY A 1 269 ? -4.644 3.424 -4.317 1.00 95.94 269 GLY A CA 1
ATOM 2055 C C . GLY A 1 269 ? -5.049 3.916 -5.705 1.00 95.94 269 GLY A C 1
ATOM 2056 O O . GLY A 1 269 ? -6.222 4.197 -5.933 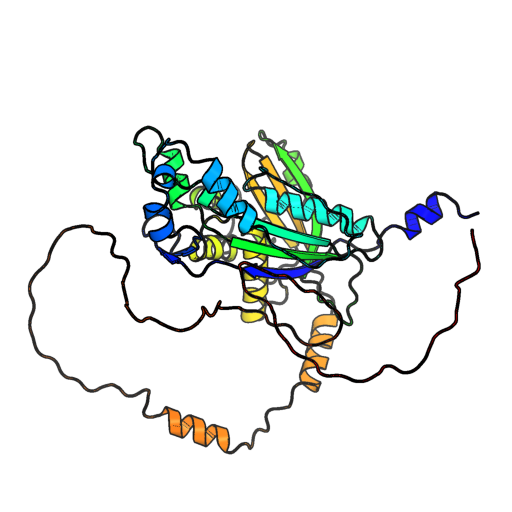1.00 95.94 269 GLY A O 1
ATOM 2057 N N . PHE A 1 270 ? -4.101 3.988 -6.642 1.00 93.62 270 PHE A N 1
ATOM 2058 C CA . PHE A 1 270 ? -4.354 4.387 -8.033 1.00 93.62 270 PHE A CA 1
ATOM 2059 C C . PHE A 1 270 ? -3.906 3.278 -8.978 1.00 93.62 270 PHE A C 1
ATOM 2061 O O . PHE A 1 270 ? -2.827 2.726 -8.788 1.00 93.62 270 PHE A O 1
ATOM 2068 N N . GLY A 1 271 ? -4.682 2.966 -10.014 1.00 92.62 271 GLY A N 1
ATOM 2069 C CA . GLY A 1 271 ? -4.240 1.998 -11.018 1.00 92.62 271 GLY A CA 1
ATOM 2070 C C . GLY A 1 271 ? -5.178 1.859 -12.219 1.00 92.62 271 GLY A C 1
ATOM 2071 O O . GLY A 1 271 ? -6.011 2.738 -12.449 1.00 92.62 271 GLY A O 1
ATOM 2072 N N . PRO A 1 272 ? -5.029 0.785 -13.016 1.00 89.88 272 PRO A N 1
ATOM 2073 C CA . PRO A 1 272 ? -5.707 0.642 -14.304 1.00 89.88 272 PRO A CA 1
ATOM 2074 C C . PRO A 1 272 ? -7.233 0.797 -14.207 1.00 89.88 272 PRO A C 1
ATOM 2076 O O . PRO A 1 272 ? -7.859 0.328 -13.257 1.00 89.88 272 PRO A O 1
ATOM 2079 N N . GLY A 1 273 ? -7.824 1.485 -15.186 1.00 87.31 273 GLY A N 1
ATOM 2080 C CA . GLY A 1 273 ? -9.254 1.802 -15.212 1.00 87.31 273 GLY A CA 1
ATOM 2081 C C . GLY A 1 273 ? -9.549 3.138 -15.896 1.00 87.31 273 GLY A C 1
ATOM 2082 O O . GLY A 1 273 ? -10.097 3.152 -16.990 1.00 87.31 273 GLY A O 1
ATOM 2083 N N . LEU A 1 274 ? -9.174 4.301 -15.357 1.00 87.62 274 LEU A N 1
ATOM 2084 C CA . LEU A 1 274 ? -8.467 4.624 -14.106 1.00 87.62 274 LEU A CA 1
ATOM 2085 C C . LEU A 1 274 ? -9.333 4.349 -12.860 1.00 87.62 274 LEU A C 1
ATOM 2087 O O . LEU A 1 274 ? -10.409 4.933 -12.714 1.00 87.62 274 LEU A O 1
ATOM 2091 N N . THR A 1 275 ? -8.846 3.475 -11.974 1.00 91.88 275 THR A N 1
ATOM 2092 C CA . THR A 1 275 ? -9.512 3.069 -10.721 1.00 91.88 275 THR A CA 1
ATOM 2093 C C . THR A 1 275 ? -8.854 3.750 -9.525 1.00 91.88 275 THR A C 1
ATOM 2095 O O . THR A 1 275 ? -7.623 3.819 -9.448 1.00 91.88 275 THR A O 1
ATOM 2098 N N . ILE A 1 276 ? -9.674 4.225 -8.586 1.00 91.81 276 ILE A N 1
ATOM 2099 C CA . ILE A 1 276 ? -9.243 4.814 -7.316 1.00 91.81 276 ILE A CA 1
ATOM 2100 C C . ILE A 1 276 ? -9.846 4.008 -6.166 1.00 91.81 276 ILE A C 1
ATOM 2102 O O . ILE A 1 276 ? -11.067 3.872 -6.073 1.00 91.81 276 ILE A O 1
ATOM 2106 N N . GLU A 1 277 ? -8.986 3.509 -5.286 1.00 94.50 277 GLU A N 1
ATOM 2107 C CA . GLU A 1 277 ? -9.365 2.980 -3.974 1.00 94.50 277 GLU A CA 1
ATOM 2108 C C . GLU A 1 277 ? -9.117 4.048 -2.917 1.00 94.50 277 GLU A C 1
ATOM 2110 O O . GLU A 1 277 ? -8.050 4.661 -2.897 1.00 94.50 277 GLU A O 1
ATOM 2115 N N . THR A 1 278 ? -10.077 4.221 -2.019 1.00 93.31 278 THR A N 1
ATOM 2116 C CA . THR A 1 278 ? -10.010 5.163 -0.904 1.00 93.31 278 THR A CA 1
ATOM 2117 C C . THR A 1 278 ? -10.293 4.416 0.386 1.00 93.31 278 THR A C 1
ATOM 2119 O O . THR A 1 278 ? -11.329 3.762 0.509 1.00 93.31 278 THR A O 1
ATOM 2122 N N . VAL A 1 279 ? -9.401 4.537 1.363 1.00 94.94 279 VAL A N 1
ATOM 2123 C CA . VAL A 1 279 ? -9.583 3.981 2.707 1.00 94.94 279 VAL A CA 1
ATOM 2124 C C . VAL A 1 279 ? -9.446 5.108 3.721 1.00 94.94 279 VAL A C 1
ATOM 2126 O O . VAL A 1 279 ? -8.441 5.816 3.736 1.00 94.94 279 VAL A O 1
ATOM 2129 N N . VAL A 1 280 ? -10.461 5.284 4.563 1.00 93.75 280 VAL A N 1
ATOM 2130 C CA . VAL A 1 280 ? -10.424 6.221 5.688 1.00 93.75 280 VAL A CA 1
ATOM 2131 C C . VAL A 1 280 ? -9.851 5.501 6.894 1.00 93.75 280 VAL A C 1
ATOM 2133 O O . VAL A 1 280 ? -10.313 4.418 7.262 1.00 93.75 280 VAL A O 1
ATOM 2136 N N . LEU A 1 281 ? -8.841 6.116 7.495 1.00 94.81 281 LEU A N 1
ATOM 2137 C CA . LEU A 1 281 ? -8.096 5.578 8.618 1.00 94.81 281 LEU A CA 1
ATOM 2138 C C . LEU A 1 281 ? -8.327 6.433 9.860 1.00 94.81 281 LEU A C 1
ATOM 2140 O O . LEU A 1 281 ? -8.442 7.656 9.768 1.00 94.81 281 LEU A O 1
ATOM 2144 N N . HIS A 1 282 ? -8.353 5.783 11.016 1.00 93.06 282 HIS A N 1
ATOM 2145 C CA . HIS A 1 282 ? -8.416 6.449 12.310 1.00 93.06 282 HIS A CA 1
ATOM 2146 C C . HIS A 1 282 ? -7.421 5.827 13.289 1.00 93.06 282 HIS A C 1
ATOM 2148 O O . HIS A 1 282 ? -7.186 4.616 13.262 1.00 93.06 282 HIS A O 1
ATOM 2154 N N . ILE A 1 283 ? -6.838 6.641 14.161 1.00 90.62 283 ILE A N 1
ATOM 2155 C CA . ILE A 1 283 ? -5.955 6.197 15.234 1.00 90.62 283 ILE A CA 1
ATOM 2156 C C . ILE A 1 283 ? -6.673 6.446 16.545 1.00 90.62 283 ILE A C 1
ATOM 2158 O O . ILE A 1 283 ? -6.951 7.578 16.926 1.00 90.62 283 ILE A O 1
ATOM 2162 N N . LYS A 1 284 ? -6.991 5.361 17.246 1.00 74.06 284 LYS A N 1
ATOM 2163 C CA . LYS A 1 284 ? -7.608 5.460 18.560 1.00 74.06 284 LYS A CA 1
ATOM 2164 C C . LYS A 1 284 ? -6.528 5.814 19.583 1.00 74.06 284 LYS A C 1
ATOM 2166 O O . LYS A 1 284 ? -5.791 4.937 20.029 1.00 74.06 284 LYS A O 1
ATOM 2171 N N . ASN A 1 285 ? -6.466 7.085 19.966 1.00 59.66 285 ASN A N 1
ATOM 2172 C CA . ASN A 1 285 ? -5.792 7.492 21.192 1.00 59.66 285 ASN A CA 1
ATOM 2173 C C . ASN A 1 285 ? -6.712 7.131 22.360 1.00 59.66 285 ASN A C 1
ATOM 2175 O O . ASN A 1 285 ? -7.720 7.791 22.589 1.00 59.66 285 ASN A O 1
ATOM 2179 N N . GLU A 1 286 ? -6.399 6.069 23.092 1.00 47.28 286 GLU A N 1
ATOM 2180 C CA . GLU A 1 286 ? -6.878 5.957 24.468 1.00 47.28 286 GLU A CA 1
ATOM 2181 C C . GLU A 1 286 ? -5.762 6.428 25.396 1.00 47.28 286 GLU A C 1
ATOM 2183 O O . GLU A 1 286 ? -4.589 6.110 25.180 1.00 47.28 286 GLU A O 1
ATOM 2188 N N . GLU A 1 287 ? -6.143 7.119 26.474 1.00 43.69 287 GLU A N 1
ATOM 2189 C CA . GLU A 1 287 ? -5.316 7.461 27.648 1.00 43.69 287 GLU A CA 1
ATOM 2190 C C . GLU A 1 287 ? -4.506 6.260 28.210 1.00 43.69 287 GLU A C 1
ATOM 2192 O O . GLU A 1 287 ? -3.602 6.421 29.023 1.00 43.69 287 GLU A O 1
ATOM 2197 N N . SER A 1 288 ? -4.763 5.047 27.717 1.00 40.31 288 SER A N 1
ATOM 2198 C CA . SER A 1 288 ? -4.069 3.793 27.995 1.00 40.31 288 SER A CA 1
ATOM 2199 C C . SER A 1 288 ? -2.658 3.663 27.400 1.00 40.31 288 SER A C 1
ATOM 2201 O O . SER A 1 288 ? -1.932 2.774 27.857 1.00 40.31 288 SER A O 1
ATOM 2203 N N . TYR A 1 289 ? -2.224 4.469 26.421 1.00 45.69 289 TYR A N 1
ATOM 2204 C CA . TYR A 1 289 ? -0.838 4.348 25.944 1.00 45.69 289 TYR A CA 1
ATOM 2205 C C . TYR A 1 289 ? 0.159 4.868 26.980 1.00 45.69 289 TYR A C 1
ATOM 2207 O O . TYR A 1 289 ? 1.123 4.163 27.243 1.00 45.69 289 TYR A O 1
ATOM 2215 N N . GLU A 1 290 ? -0.080 6.004 27.643 1.00 40.50 290 GLU A N 1
ATOM 2216 C CA . GLU A 1 290 ? 0.792 6.461 28.742 1.00 40.50 290 GLU A CA 1
ATOM 2217 C C . GLU A 1 290 ? 0.805 5.465 29.910 1.00 40.50 290 GLU A C 1
ATOM 2219 O O . GLU A 1 290 ? 1.870 5.174 30.437 1.00 40.50 290 GLU A O 1
ATOM 2224 N N . GLU A 1 291 ? -0.314 4.819 30.260 1.00 38.59 291 GLU A N 1
ATOM 2225 C CA . GLU A 1 291 ? -0.297 3.751 31.274 1.00 38.59 291 GLU A CA 1
ATOM 2226 C C . GLU A 1 291 ? 0.440 2.484 30.809 1.00 38.59 291 GLU A C 1
ATOM 2228 O O . GLU A 1 291 ? 1.133 1.841 31.602 1.00 38.59 291 GLU A O 1
ATOM 2233 N N . SER A 1 292 ? 0.329 2.113 29.530 1.00 41.47 292 SER A N 1
ATOM 2234 C CA . SER A 1 292 ? 1.043 0.965 28.963 1.00 41.47 292 SER A CA 1
ATOM 2235 C C . SER A 1 292 ? 2.545 1.253 28.810 1.00 41.47 292 SER A C 1
ATOM 2237 O O . SER A 1 292 ? 3.369 0.379 29.085 1.00 41.47 292 SER A O 1
ATOM 2239 N N . TRP A 1 293 ? 2.914 2.487 28.458 1.00 40.34 293 TRP A N 1
ATOM 2240 C CA . TRP A 1 293 ? 4.288 2.993 28.425 1.00 40.34 293 TRP A CA 1
ATOM 2241 C C . TRP A 1 293 ? 4.862 3.167 29.843 1.00 40.34 293 TRP A C 1
ATOM 2243 O O . TRP A 1 293 ? 6.024 2.833 30.080 1.00 40.34 293 TRP A O 1
ATOM 2253 N N . ALA A 1 294 ? 4.057 3.592 30.820 1.00 43.12 294 ALA A N 1
ATOM 2254 C CA . ALA A 1 294 ? 4.436 3.695 32.230 1.00 43.12 294 ALA A CA 1
ATOM 2255 C C . ALA A 1 294 ? 4.667 2.317 32.867 1.00 43.12 294 ALA A C 1
ATOM 2257 O O . ALA A 1 294 ? 5.630 2.146 33.617 1.00 43.12 294 ALA A O 1
ATOM 2258 N N . LYS A 1 295 ? 3.860 1.305 32.518 1.00 42.56 295 LYS A N 1
ATOM 2259 C CA . LYS A 1 295 ? 4.088 -0.096 32.920 1.00 42.56 295 LYS A CA 1
ATOM 2260 C C . LYS A 1 295 ? 5.381 -0.665 32.314 1.00 42.56 295 LYS A C 1
ATOM 2262 O O . LYS A 1 295 ? 6.118 -1.363 33.008 1.00 42.56 295 LYS A O 1
ATOM 2267 N N . LEU A 1 296 ? 5.721 -0.286 31.079 1.00 39.59 296 LEU A N 1
ATOM 2268 C CA . LEU A 1 296 ? 6.993 -0.629 30.422 1.00 39.59 296 LEU A CA 1
ATOM 2269 C C . LEU A 1 296 ? 8.216 0.061 31.059 1.00 39.59 296 LEU A C 1
ATOM 2271 O O . LEU A 1 296 ? 9.265 -0.569 31.197 1.00 39.59 296 LEU A O 1
ATOM 2275 N N . ARG A 1 297 ? 8.089 1.306 31.544 1.00 43.50 297 ARG A N 1
ATOM 2276 C CA . ARG A 1 297 ? 9.153 1.999 32.311 1.00 43.50 297 ARG A CA 1
ATOM 2277 C C . ARG A 1 297 ? 9.486 1.325 33.650 1.00 43.50 297 ARG A C 1
ATOM 2279 O O . ARG A 1 297 ? 10.568 1.556 34.185 1.00 43.50 297 ARG A O 1
ATOM 2286 N N . ILE A 1 298 ? 8.580 0.513 34.198 1.00 44.38 298 ILE A N 1
ATOM 2287 C CA . ILE A 1 298 ? 8.786 -0.229 35.453 1.00 44.38 298 ILE A CA 1
ATOM 2288 C C . ILE A 1 298 ? 9.482 -1.581 35.203 1.00 44.38 298 ILE A C 1
ATOM 2290 O O . ILE A 1 298 ? 10.175 -2.076 36.089 1.00 44.38 298 ILE A O 1
ATOM 2294 N N . GLN A 1 299 ? 9.332 -2.163 34.007 1.00 35.66 299 GLN A N 1
ATOM 2295 C CA . GLN A 1 299 ? 9.834 -3.506 33.672 1.00 35.66 299 GLN A CA 1
ATOM 2296 C C . GLN A 1 299 ? 11.152 -3.519 32.883 1.00 35.66 299 GLN A C 1
ATOM 2298 O O . GLN A 1 299 ? 11.825 -4.548 32.838 1.00 35.66 299 GLN A O 1
ATOM 2303 N N . LEU A 1 300 ? 11.564 -2.393 32.297 1.00 29.52 300 LEU A N 1
ATOM 2304 C CA . LEU A 1 300 ? 12.918 -2.246 31.762 1.00 29.52 300 LEU A CA 1
ATOM 2305 C C . LEU A 1 300 ? 13.913 -2.073 32.925 1.00 29.52 300 LEU A C 1
ATOM 2307 O O . LEU A 1 300 ? 13.662 -1.246 33.809 1.00 29.52 300 LEU A O 1
ATOM 2311 N N . PRO A 1 301 ? 15.049 -2.800 32.956 1.00 27.19 301 PRO A N 1
ATOM 2312 C CA . PRO A 1 301 ? 16.066 -2.590 33.975 1.00 27.19 301 PRO A CA 1
ATOM 2313 C C . PRO A 1 301 ? 16.488 -1.123 33.958 1.00 27.19 301 PRO A C 1
ATOM 2315 O O . PRO A 1 301 ? 16.978 -0.621 32.944 1.00 27.19 301 PRO A O 1
ATOM 2318 N N . ARG A 1 302 ? 16.301 -0.419 35.080 1.00 35.16 302 ARG A N 1
ATOM 2319 C CA . ARG A 1 302 ? 16.911 0.898 35.264 1.00 35.16 302 ARG A CA 1
ATOM 2320 C C . ARG A 1 302 ? 18.409 0.714 35.057 1.00 35.16 302 ARG A C 1
ATOM 2322 O O . ARG A 1 302 ? 19.044 -0.013 35.819 1.00 35.16 302 ARG A O 1
ATOM 2329 N N . VAL A 1 303 ? 18.963 1.342 34.020 1.00 35.50 303 VAL A N 1
ATOM 2330 C CA . VAL A 1 303 ? 20.413 1.411 33.840 1.00 35.50 303 VAL A CA 1
ATOM 2331 C C . VAL A 1 303 ? 20.972 2.015 35.121 1.00 35.50 303 VAL A C 1
ATOM 2333 O O . VAL A 1 303 ? 20.655 3.154 35.462 1.00 35.50 303 VAL A O 1
ATOM 2336 N N . ASN A 1 304 ? 21.731 1.210 35.862 1.00 34.69 304 ASN A N 1
ATOM 2337 C CA . ASN A 1 304 ? 22.339 1.620 37.115 1.00 34.69 304 ASN A CA 1
ATOM 2338 C C . ASN A 1 304 ? 23.266 2.817 36.823 1.00 34.69 304 ASN A C 1
ATOM 2340 O O . ASN A 1 304 ? 24.217 2.653 36.050 1.00 34.69 304 ASN A O 1
ATOM 2344 N N . PRO A 1 305 ? 23.004 4.015 37.380 1.00 40.25 305 PRO A N 1
ATOM 2345 C CA . PRO A 1 305 ? 23.773 5.215 37.054 1.00 40.25 305 PRO A CA 1
ATOM 2346 C C . PRO A 1 305 ? 25.251 5.134 37.476 1.00 40.25 305 PRO A C 1
ATOM 2348 O O . PRO A 1 305 ? 26.043 5.956 37.024 1.00 40.25 305 PRO A O 1
ATOM 2351 N N . ASP A 1 306 ? 25.638 4.122 38.261 1.00 45.44 306 ASP A N 1
ATOM 2352 C CA . ASP A 1 306 ? 26.999 3.938 38.781 1.00 45.44 306 ASP A CA 1
ATOM 2353 C C . ASP A 1 306 ? 27.855 2.879 38.060 1.00 45.44 306 ASP A C 1
ATOM 2355 O O . ASP A 1 306 ? 28.937 2.508 38.530 1.00 45.44 306 ASP A O 1
ATOM 2359 N N . CYS A 1 307 ? 27.448 2.392 36.884 1.00 40.62 307 CYS A N 1
ATOM 2360 C CA . CYS A 1 307 ? 28.293 1.446 36.155 1.00 40.62 307 CYS A CA 1
ATOM 2361 C C . CYS A 1 307 ? 29.534 2.138 35.552 1.00 40.62 307 CYS A C 1
ATOM 2363 O O . CYS A 1 307 ? 29.475 2.817 34.522 1.00 40.62 307 CYS A O 1
ATOM 2365 N N . LYS A 1 308 ? 30.693 1.889 36.180 1.00 38.31 308 LYS A N 1
ATOM 2366 C CA . LYS A 1 308 ? 32.061 2.253 35.751 1.00 38.31 308 LYS A CA 1
ATOM 2367 C C . LYS A 1 308 ? 32.379 1.949 34.269 1.00 38.31 308 LYS A C 1
ATOM 2369 O O . LYS A 1 308 ? 33.325 2.520 33.728 1.00 38.31 308 LYS A O 1
ATOM 2374 N N . GLU A 1 309 ? 31.571 1.133 33.592 1.00 44.06 309 GLU A N 1
ATOM 2375 C CA . GLU A 1 309 ? 31.669 0.824 32.159 1.00 44.06 309 GLU A CA 1
ATOM 2376 C C . GLU A 1 309 ? 31.406 2.016 31.225 1.00 44.06 309 GLU A C 1
ATOM 2378 O O . GLU A 1 309 ? 31.982 2.061 30.136 1.00 44.06 309 GLU A O 1
ATO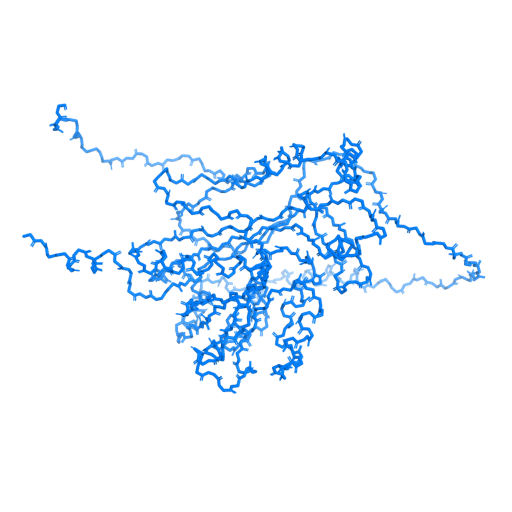M 2383 N N . LYS A 1 310 ? 30.606 3.022 31.621 1.00 39.59 310 LYS A N 1
ATOM 2384 C CA . LYS A 1 310 ? 30.360 4.196 30.756 1.00 39.59 310 LYS A CA 1
ATOM 2385 C C . LYS A 1 310 ? 31.629 5.036 30.565 1.00 39.59 310 LYS A C 1
ATOM 2387 O O . LYS A 1 310 ? 31.970 5.390 29.439 1.00 39.59 310 LYS A O 1
ATOM 2392 N N . LYS A 1 311 ? 32.398 5.249 31.642 1.00 40.66 311 LYS A N 1
ATOM 2393 C CA . LYS A 1 311 ? 33.705 5.931 31.581 1.00 40.66 311 LYS A CA 1
ATOM 2394 C C . LYS A 1 311 ? 34.754 5.122 30.812 1.00 40.66 311 LYS A C 1
ATOM 2396 O O . LYS A 1 311 ? 35.583 5.717 30.129 1.00 40.66 311 LYS A O 1
ATOM 2401 N N . GLN A 1 312 ? 34.713 3.788 30.876 1.00 38.91 312 GLN A N 1
ATOM 2402 C CA . GLN A 1 312 ? 35.616 2.935 30.092 1.00 38.91 312 GLN A CA 1
ATOM 2403 C C . GLN A 1 312 ? 35.282 2.948 28.593 1.00 38.91 312 GLN A C 1
ATOM 2405 O O . GLN A 1 312 ? 36.200 3.040 27.781 1.00 38.91 312 GLN A O 1
ATOM 2410 N N . ARG A 1 313 ? 33.996 2.951 28.210 1.00 39.22 313 ARG A N 1
ATOM 2411 C CA . ARG A 1 313 ? 33.579 3.080 26.801 1.00 39.22 313 ARG A CA 1
ATOM 2412 C C . ARG A 1 313 ? 33.874 4.464 26.216 1.00 39.22 313 ARG A C 1
ATOM 2414 O O . ARG A 1 313 ? 34.364 4.546 25.096 1.00 39.22 313 ARG A O 1
ATOM 2421 N N . GLU A 1 314 ? 33.662 5.541 26.973 1.00 41.78 314 GLU A N 1
ATOM 2422 C CA . GLU A 1 314 ? 33.996 6.909 26.532 1.00 41.78 314 GLU A CA 1
ATOM 2423 C C . GLU A 1 314 ? 35.517 7.135 26.426 1.00 41.78 314 GLU A C 1
ATOM 2425 O O . GLU A 1 314 ? 35.983 7.824 25.519 1.00 41.78 314 GLU A O 1
ATOM 2430 N N . SER A 1 315 ? 36.311 6.502 27.299 1.00 40.38 315 SER A N 1
ATOM 2431 C CA . SER A 1 315 ? 37.778 6.516 27.222 1.00 40.38 315 SER A CA 1
ATOM 2432 C C . SER A 1 315 ? 38.324 5.684 26.055 1.00 40.38 315 SER A C 1
ATOM 2434 O O . SER A 1 315 ? 39.355 6.046 25.494 1.00 40.38 315 SER A O 1
ATOM 2436 N N . ALA A 1 316 ? 37.654 4.589 25.682 1.00 40.06 316 ALA A N 1
ATOM 2437 C CA . ALA A 1 316 ? 38.050 3.728 24.565 1.00 40.06 316 ALA A CA 1
ATOM 2438 C C . ALA A 1 316 ? 37.672 4.300 23.184 1.00 40.06 316 ALA A C 1
ATOM 2440 O O . ALA A 1 316 ? 38.282 3.929 22.187 1.00 40.06 316 ALA A O 1
ATOM 2441 N N . MET A 1 317 ? 36.703 5.222 23.117 1.00 36.81 317 MET A N 1
ATOM 2442 C CA . MET A 1 317 ? 36.226 5.811 21.856 1.00 36.81 317 MET A CA 1
ATOM 2443 C C . MET A 1 317 ? 36.900 7.146 21.492 1.00 36.81 317 MET A C 1
ATOM 2445 O O . MET A 1 317 ? 36.701 7.663 20.395 1.00 36.81 317 MET A O 1
ATOM 2449 N N . LYS A 1 318 ? 37.716 7.712 22.391 1.00 35.09 318 LYS A N 1
ATOM 2450 C CA . LYS A 1 318 ? 38.437 8.976 22.165 1.00 35.09 318 LYS A CA 1
ATOM 2451 C C . LYS A 1 318 ? 39.557 8.936 21.107 1.00 35.09 318 LYS A C 1
ATOM 2453 O O . LYS A 1 318 ? 39.755 9.972 20.486 1.00 35.09 318 LYS A O 1
ATOM 2458 N N . PRO A 1 319 ? 40.256 7.815 20.836 1.00 32.81 319 PRO A N 1
ATOM 2459 C CA . PRO A 1 319 ? 41.277 7.783 19.782 1.00 32.81 319 PRO A CA 1
ATOM 2460 C C . PRO A 1 319 ? 40.721 7.559 18.365 1.00 32.81 319 PRO A C 1
ATOM 2462 O O . PRO A 1 319 ? 41.486 7.614 17.414 1.00 32.81 319 PRO A O 1
ATOM 2465 N N . ILE A 1 320 ? 39.420 7.276 18.204 1.00 37.12 320 ILE A N 1
ATOM 2466 C CA . ILE A 1 320 ? 38.812 6.907 16.904 1.00 37.12 320 ILE A CA 1
ATOM 2467 C C . ILE A 1 320 ? 38.190 8.127 16.189 1.00 37.12 320 ILE A C 1
ATOM 2469 O O . ILE A 1 320 ? 37.840 8.052 15.017 1.00 37.12 320 ILE A O 1
ATOM 2473 N N . LEU A 1 321 ? 38.080 9.274 16.870 1.00 35.66 321 LEU A N 1
ATOM 2474 C CA . LEU A 1 321 ? 37.478 10.505 16.335 1.00 35.66 321 LEU A CA 1
ATOM 2475 C C . LEU A 1 321 ? 38.485 11.634 16.056 1.00 35.66 321 LEU A C 1
ATOM 2477 O O . LEU A 1 321 ? 38.060 12.743 15.744 1.00 35.66 321 LEU A O 1
ATOM 2481 N N . ASP A 1 322 ? 39.791 11.373 16.141 1.00 33.69 322 ASP A N 1
ATOM 2482 C CA . ASP A 1 322 ? 40.824 12.357 15.796 1.00 33.69 322 ASP A CA 1
ATOM 2483 C C . ASP A 1 322 ? 41.748 11.812 14.702 1.00 33.69 322 ASP A C 1
ATOM 2485 O O . ASP A 1 322 ? 42.880 11.410 14.956 1.00 33.69 322 ASP A O 1
ATOM 2489 N N . ASP A 1 323 ? 41.234 11.781 13.471 1.00 32.72 323 ASP A N 1
ATOM 2490 C CA . ASP A 1 323 ? 42.064 11.689 12.268 1.00 32.72 323 ASP A CA 1
ATOM 2491 C C . ASP A 1 323 ? 42.112 13.067 11.599 1.00 32.72 323 ASP A C 1
ATOM 2493 O O . ASP A 1 323 ? 41.518 13.336 10.555 1.00 32.72 323 ASP A O 1
ATOM 2497 N N . SER A 1 324 ? 42.768 14.000 12.288 1.00 35.06 324 SER A N 1
ATOM 2498 C CA . SER A 1 324 ? 43.144 15.302 11.751 1.00 35.06 324 SER A CA 1
ATOM 2499 C C . SER A 1 324 ? 44.662 15.378 11.600 1.00 35.06 324 SER A C 1
ATOM 2501 O O . SER A 1 324 ? 45.337 16.156 12.275 1.00 35.06 324 SER A O 1
ATOM 2503 N N . ARG A 1 325 ? 45.247 14.539 10.726 1.00 30.78 325 ARG A N 1
ATOM 2504 C CA . ARG A 1 325 ? 46.666 14.695 10.361 1.00 30.78 325 ARG A CA 1
ATOM 2505 C C . ARG A 1 325 ? 47.107 13.998 9.061 1.00 30.78 325 ARG A C 1
ATOM 2507 O O . ARG A 1 325 ? 47.878 13.053 9.120 1.00 30.78 325 ARG A O 1
ATOM 2514 N N . VAL A 1 326 ? 46.769 14.556 7.890 1.00 29.39 326 VAL A N 1
ATOM 2515 C CA . VAL A 1 326 ? 47.668 14.522 6.709 1.00 29.39 326 VAL A CA 1
ATOM 2516 C C . VAL A 1 326 ? 47.552 15.832 5.910 1.00 29.39 326 VAL A C 1
ATOM 2518 O O . VAL A 1 326 ? 46.468 16.254 5.519 1.00 29.39 326 VAL A O 1
ATOM 2521 N N . SER A 1 327 ? 48.698 16.488 5.727 1.00 28.16 327 SER A N 1
ATOM 2522 C CA . SER A 1 327 ? 48.966 17.738 4.995 1.00 28.16 327 SER A CA 1
ATOM 2523 C C . SER A 1 327 ? 49.001 17.562 3.458 1.00 28.16 327 SER A C 1
ATOM 2525 O O . SER A 1 327 ? 49.041 16.429 2.984 1.00 28.16 327 SER A O 1
ATOM 2527 N N . PRO A 1 328 ? 48.988 18.659 2.665 1.00 33.28 328 PRO A N 1
ATOM 2528 C CA . PRO A 1 328 ? 48.657 18.632 1.240 1.00 33.28 328 PRO A CA 1
ATOM 2529 C C . PRO A 1 328 ? 49.862 18.318 0.342 1.00 33.28 328 PRO A C 1
ATOM 2531 O O . PRO A 1 328 ? 50.981 18.748 0.620 1.00 33.28 328 PRO A O 1
ATOM 2534 N N . SER A 1 329 ? 49.607 17.651 -0.784 1.00 28.22 329 SER A N 1
ATOM 2535 C CA . SER A 1 329 ? 50.500 17.659 -1.944 1.00 28.22 329 SER A CA 1
ATOM 2536 C C . SER A 1 329 ? 49.680 17.767 -3.226 1.00 28.22 329 SER A C 1
ATOM 2538 O O . SER A 1 329 ? 48.729 17.012 -3.434 1.00 28.22 329 SER A O 1
ATOM 2540 N N . ASP A 1 330 ? 50.066 18.748 -4.032 1.00 26.66 330 ASP A N 1
ATOM 2541 C CA . ASP A 1 330 ? 49.536 19.123 -5.335 1.00 26.66 330 ASP A CA 1
ATOM 2542 C C . ASP A 1 330 ? 49.500 17.959 -6.339 1.00 26.66 330 ASP A C 1
ATOM 2544 O O . ASP A 1 330 ? 50.467 17.215 -6.460 1.00 26.66 330 ASP A O 1
ATOM 2548 N N . ASP A 1 331 ? 48.399 17.831 -7.087 1.00 27.08 331 ASP A N 1
ATOM 2549 C CA . ASP A 1 331 ? 48.450 17.921 -8.553 1.00 27.08 331 ASP A CA 1
ATOM 2550 C C . ASP A 1 331 ? 47.042 17.891 -9.168 1.00 27.08 331 ASP A C 1
ATOM 2552 O O . ASP A 1 331 ? 46.267 16.941 -9.049 1.00 27.08 331 ASP A O 1
ATOM 2556 N N . ALA A 1 332 ? 46.715 18.977 -9.865 1.00 26.86 332 ALA A N 1
ATOM 2557 C CA . ALA A 1 332 ? 45.536 19.105 -10.702 1.00 26.86 332 ALA A CA 1
ATOM 2558 C C . ALA A 1 332 ? 45.903 18.800 -12.159 1.00 26.86 332 ALA A C 1
ATOM 2560 O O . ALA A 1 332 ? 46.789 19.456 -12.703 1.00 26.86 332 ALA A O 1
ATOM 2561 N N . ARG A 1 333 ? 45.151 17.893 -12.803 1.00 27.20 333 ARG A N 1
ATOM 2562 C CA . ARG A 1 333 ? 44.613 17.966 -14.188 1.00 27.20 333 ARG A CA 1
ATOM 2563 C C . ARG A 1 333 ? 44.369 16.564 -14.744 1.00 27.20 333 ARG A C 1
ATOM 2565 O O . ARG A 1 333 ? 45.318 15.838 -15.006 1.00 27.20 333 ARG A O 1
ATOM 2572 N N . THR A 1 334 ? 43.108 16.244 -15.037 1.00 24.80 334 THR A N 1
ATOM 2573 C CA . THR A 1 334 ? 42.588 15.852 -16.371 1.00 24.80 334 THR A CA 1
ATOM 2574 C C . THR A 1 334 ? 41.152 15.318 -16.243 1.00 24.80 334 THR A C 1
ATOM 2576 O O . THR A 1 334 ? 40.856 14.494 -15.386 1.00 24.80 334 THR A O 1
ATOM 2579 N N . MET A 1 335 ? 40.236 15.825 -17.079 1.00 30.38 335 MET A N 1
ATOM 2580 C CA . MET A 1 335 ? 38.886 15.268 -17.284 1.00 30.38 335 MET A CA 1
ATOM 2581 C C . MET A 1 335 ? 38.927 14.095 -18.278 1.00 30.38 335 MET A C 1
ATOM 2583 O O . MET A 1 335 ? 39.761 14.115 -19.182 1.00 30.38 335 MET A O 1
ATOM 2587 N N . PRO A 1 336 ? 37.970 13.151 -18.195 1.00 28.20 336 PRO A N 1
ATOM 2588 C CA . PRO A 1 336 ? 37.085 12.862 -19.345 1.00 28.20 336 PRO A CA 1
ATOM 2589 C C . PRO A 1 336 ? 35.620 12.624 -18.885 1.00 28.20 336 PRO A C 1
ATOM 2591 O O . PRO A 1 336 ? 35.383 12.053 -17.828 1.00 28.20 336 PRO A O 1
ATOM 2594 N N . ARG A 1 337 ? 34.567 13.210 -19.481 1.00 27.80 337 ARG A N 1
ATOM 2595 C CA . ARG A 1 337 ? 33.869 12.853 -20.744 1.00 27.80 337 ARG A CA 1
ATOM 2596 C C . ARG A 1 337 ? 33.791 11.346 -21.042 1.00 27.80 337 ARG A C 1
ATOM 2598 O O . ARG A 1 337 ? 34.679 10.837 -21.701 1.00 27.80 337 ARG A O 1
ATOM 2605 N N . GLU A 1 338 ? 32.715 10.696 -20.582 1.00 25.53 338 GLU A N 1
ATOM 2606 C CA . GLU A 1 338 ? 31.848 9.720 -21.292 1.00 25.53 338 GLU A CA 1
ATOM 2607 C C . GLU A 1 338 ? 30.943 8.984 -20.281 1.00 25.53 338 GLU A C 1
ATOM 2609 O O . GLU A 1 338 ? 31.393 8.534 -19.228 1.00 25.53 338 GLU A O 1
ATOM 2614 N N . GLY A 1 339 ? 29.638 8.914 -20.568 1.00 28.86 339 GLY A N 1
ATOM 2615 C CA . GLY A 1 339 ? 28.648 8.270 -19.705 1.00 28.86 339 GLY A CA 1
ATOM 2616 C C . GLY A 1 339 ? 28.705 6.750 -19.832 1.00 28.86 339 GLY A C 1
ATOM 2617 O O . GLY A 1 339 ? 28.357 6.208 -20.875 1.00 28.86 339 GLY A O 1
ATOM 2618 N N . SER A 1 340 ? 29.107 6.076 -18.757 1.00 22.86 340 SER A N 1
ATOM 2619 C CA . SER A 1 340 ? 29.030 4.622 -18.604 1.00 22.86 340 SER A CA 1
ATOM 2620 C C . SER A 1 340 ? 28.355 4.294 -17.272 1.00 22.86 340 SER A C 1
ATOM 2622 O O . SER A 1 340 ? 28.715 4.845 -16.231 1.00 22.86 340 SER A O 1
ATOM 2624 N N . TRP A 1 341 ? 27.351 3.414 -17.304 1.00 26.80 341 TRP A N 1
ATOM 2625 C CA . TRP A 1 341 ? 26.814 2.787 -16.098 1.00 26.80 341 TRP A CA 1
ATOM 2626 C C . TRP A 1 341 ? 27.890 1.843 -15.554 1.00 26.80 341 TRP A C 1
ATOM 2628 O O . TRP A 1 341 ? 28.343 0.954 -16.272 1.00 26.80 341 TRP A O 1
ATOM 2638 N N . LYS A 1 342 ? 28.334 2.046 -14.311 1.00 22.27 342 LYS A N 1
ATOM 2639 C CA . LYS A 1 342 ? 29.246 1.126 -13.621 1.00 22.27 342 LYS A CA 1
ATOM 2640 C C . LYS A 1 342 ? 28.541 0.529 -12.410 1.00 22.27 342 LYS A C 1
ATOM 2642 O O . LYS A 1 342 ? 28.309 1.228 -11.428 1.00 22.27 342 LYS A O 1
ATOM 2647 N N . LEU A 1 343 ? 28.257 -0.769 -12.468 1.00 28.94 343 LEU A N 1
ATOM 2648 C CA . LEU A 1 343 ? 28.083 -1.595 -11.275 1.00 28.94 343 LEU A CA 1
ATOM 2649 C C . LEU A 1 343 ? 29.472 -1.816 -10.660 1.00 28.94 343 LEU A C 1
ATOM 2651 O O . LEU A 1 343 ? 30.419 -2.187 -11.356 1.00 28.94 343 LEU A O 1
ATOM 2655 N N . GLN A 1 344 ? 29.635 -1.528 -9.370 1.00 28.34 344 GLN A N 1
ATOM 2656 C CA . GLN A 1 344 ? 30.890 -1.807 -8.671 1.00 28.34 344 GLN A CA 1
ATOM 2657 C C . GLN A 1 344 ? 30.992 -3.308 -8.376 1.00 28.34 344 GLN A C 1
ATOM 2659 O O . GLN A 1 344 ? 30.279 -3.829 -7.523 1.00 28.34 344 GLN A O 1
ATOM 2664 N N . GLY A 1 345 ? 31.902 -3.990 -9.075 1.00 25.72 345 GLY A N 1
ATOM 2665 C CA . GLY A 1 345 ? 32.289 -5.370 -8.798 1.00 25.72 345 GLY A CA 1
ATOM 2666 C C . GLY A 1 345 ? 33.353 -5.444 -7.701 1.00 25.72 345 GLY A C 1
ATOM 2667 O O . GLY A 1 345 ? 34.464 -4.947 -7.872 1.00 25.72 345 GLY A O 1
ATOM 2668 N N . GLY A 1 346 ? 33.014 -6.088 -6.585 1.00 26.77 346 GLY A N 1
ATOM 2669 C CA . GLY A 1 346 ? 33.957 -6.533 -5.562 1.00 26.77 346 GLY A CA 1
ATOM 2670 C C . GLY A 1 346 ? 33.909 -8.053 -5.463 1.00 26.77 346 GLY A C 1
ATOM 2671 O O . GLY A 1 346 ? 32.972 -8.616 -4.908 1.00 26.77 346 GLY A O 1
ATOM 2672 N N . SER A 1 347 ? 34.912 -8.721 -6.024 1.00 27.94 347 SER A N 1
ATOM 2673 C CA . SER A 1 347 ? 35.104 -10.166 -5.940 1.00 27.94 347 SER A CA 1
ATOM 2674 C C . SER A 1 347 ? 35.505 -10.586 -4.523 1.00 27.94 347 SER A C 1
ATOM 2676 O O . SER A 1 347 ? 36.616 -10.274 -4.098 1.00 27.94 347 SER A O 1
ATOM 2678 N N . GLN A 1 348 ? 34.666 -11.353 -3.824 1.00 27.56 348 GLN A N 1
ATOM 2679 C CA . GLN A 1 348 ? 35.121 -12.322 -2.821 1.00 27.56 348 GLN A CA 1
ATOM 2680 C C . GLN A 1 348 ? 34.062 -13.412 -2.604 1.00 27.56 348 GLN A C 1
ATOM 2682 O O . GLN A 1 348 ? 32.932 -13.161 -2.197 1.00 27.56 348 GLN A O 1
ATOM 2687 N N . LEU A 1 349 ? 34.455 -14.641 -2.926 1.00 26.23 349 LEU A N 1
ATOM 2688 C CA . LEU A 1 349 ? 33.669 -15.865 -2.817 1.00 26.23 349 LEU A CA 1
ATOM 2689 C C . LEU A 1 349 ? 33.684 -16.405 -1.371 1.00 26.23 349 LEU A C 1
ATOM 2691 O O . LEU A 1 349 ? 34.755 -16.518 -0.779 1.00 26.23 349 LEU A O 1
ATOM 2695 N N . ARG A 1 350 ? 32.503 -16.877 -0.928 1.00 24.75 350 ARG A N 1
ATOM 2696 C CA . ARG A 1 350 ? 32.168 -17.806 0.189 1.00 24.75 350 ARG A CA 1
ATOM 2697 C C . ARG A 1 350 ? 31.626 -17.215 1.505 1.00 24.75 350 ARG A C 1
ATOM 2699 O O . ARG A 1 350 ? 32.372 -16.941 2.436 1.00 24.75 350 ARG A O 1
ATOM 2706 N N . SER A 1 351 ? 30.291 -17.204 1.616 1.00 24.03 351 SER A N 1
ATOM 2707 C CA . SER A 1 351 ? 29.474 -17.513 2.815 1.00 24.03 351 SER A CA 1
ATOM 2708 C C . SER A 1 351 ? 27.984 -17.459 2.417 1.00 24.03 351 SER A C 1
ATOM 2710 O O . SER A 1 351 ? 27.644 -16.585 1.619 1.00 24.03 351 SER A O 1
ATOM 2712 N N . PRO A 1 352 ? 27.079 -18.324 2.927 1.00 26.55 352 PRO A N 1
ATOM 2713 C CA . PRO A 1 352 ? 25.655 -18.246 2.595 1.00 26.55 352 PRO A CA 1
ATOM 2714 C C . PRO A 1 352 ? 25.077 -16.877 2.985 1.00 26.55 352 PRO A C 1
ATOM 2716 O O . PRO A 1 352 ? 25.409 -16.310 4.031 1.00 26.55 352 PRO A O 1
ATOM 2719 N N . MET A 1 353 ? 24.267 -16.345 2.068 1.00 24.31 353 MET A N 1
ATOM 2720 C CA . MET A 1 353 ? 23.675 -15.010 2.061 1.00 24.31 353 MET A CA 1
ATOM 2721 C C . MET A 1 353 ? 22.984 -14.668 3.387 1.00 24.31 353 MET A C 1
ATOM 2723 O O . MET A 1 353 ? 22.097 -15.384 3.842 1.00 24.31 353 MET A O 1
ATOM 2727 N N . LYS A 1 354 ? 23.352 -13.531 3.986 1.00 22.47 354 LYS A N 1
ATOM 2728 C CA . LYS A 1 354 ? 22.612 -12.924 5.099 1.00 22.47 354 LYS A CA 1
ATOM 2729 C C . LYS A 1 354 ? 21.655 -11.867 4.543 1.00 22.47 354 LYS A C 1
ATOM 2731 O O . LYS A 1 354 ? 22.088 -10.791 4.147 1.00 22.47 354 LYS A O 1
ATOM 2736 N N . THR A 1 355 ? 20.359 -12.167 4.522 1.00 30.86 355 THR A N 1
ATOM 2737 C CA . THR A 1 355 ? 19.276 -11.173 4.404 1.00 30.86 355 THR A CA 1
ATOM 2738 C C . THR A 1 355 ? 19.287 -10.229 5.608 1.00 30.86 355 THR A C 1
ATOM 2740 O O . THR A 1 355 ? 19.391 -10.689 6.746 1.00 30.86 355 THR A O 1
ATOM 2743 N N . ALA A 1 356 ? 19.151 -8.921 5.379 1.00 24.53 356 ALA A N 1
ATOM 2744 C CA . ALA A 1 356 ? 18.971 -7.936 6.442 1.00 24.53 356 ALA A CA 1
ATOM 2745 C C . ALA A 1 356 ? 17.480 -7.823 6.801 1.00 24.53 356 ALA A C 1
ATOM 2747 O O . ALA A 1 356 ? 16.660 -7.488 5.950 1.00 24.53 356 ALA A O 1
ATOM 2748 N N . TRP A 1 357 ? 17.138 -8.094 8.060 1.00 27.20 357 TRP A N 1
ATOM 2749 C CA . TRP A 1 357 ? 15.785 -7.973 8.606 1.00 27.20 357 TRP A CA 1
ATOM 2750 C C . TRP A 1 357 ? 15.739 -6.816 9.609 1.00 27.20 357 TRP A C 1
ATOM 2752 O O . TRP A 1 357 ? 16.664 -6.654 10.402 1.00 27.20 357 TRP A O 1
ATOM 2762 N N . SER A 1 358 ? 14.652 -6.040 9.619 1.00 24.34 358 SER A N 1
ATOM 2763 C CA . SER A 1 358 ? 14.319 -5.151 10.741 1.00 24.34 358 SER A CA 1
ATOM 2764 C C . SER A 1 358 ? 12.949 -5.553 11.280 1.00 24.34 358 SER A C 1
ATOM 2766 O O . SER A 1 358 ? 11.919 -5.295 10.663 1.00 24.34 358 SER A O 1
ATOM 2768 N N . CYS A 1 359 ? 12.947 -6.271 12.400 1.00 25.64 359 CYS A N 1
ATOM 2769 C CA . CYS A 1 359 ? 11.741 -6.702 13.091 1.00 25.64 359 CYS A CA 1
ATOM 2770 C C . CYS A 1 359 ? 11.958 -6.448 14.586 1.00 25.64 359 CYS A C 1
ATOM 2772 O O . CYS A 1 359 ? 12.796 -7.101 15.202 1.00 25.64 359 CYS A O 1
ATOM 2774 N N . GLU A 1 360 ? 11.256 -5.471 15.158 1.00 25.03 360 GLU A N 1
ATOM 2775 C CA . GLU A 1 360 ? 11.135 -5.341 16.611 1.00 25.03 360 GLU A CA 1
ATOM 2776 C C . GLU A 1 360 ? 9.859 -6.077 17.026 1.00 25.03 360 GLU A C 1
ATOM 2778 O O . GLU A 1 360 ? 8.750 -5.593 16.805 1.00 25.03 360 GLU A O 1
ATOM 2783 N N . ILE A 1 361 ? 10.024 -7.280 17.580 1.00 24.81 361 ILE A N 1
ATOM 2784 C CA . ILE A 1 361 ? 8.962 -8.057 18.227 1.00 24.81 361 ILE A CA 1
ATOM 2785 C C . ILE A 1 361 ? 9.370 -8.237 19.689 1.00 24.81 361 ILE A C 1
ATOM 2787 O O . ILE A 1 361 ? 10.445 -8.761 19.978 1.00 24.81 361 ILE A O 1
ATOM 2791 N N . ILE A 1 362 ? 8.507 -7.810 20.610 1.00 26.62 362 ILE A N 1
ATOM 2792 C CA . ILE A 1 362 ? 8.637 -8.057 22.049 1.00 26.62 362 ILE A CA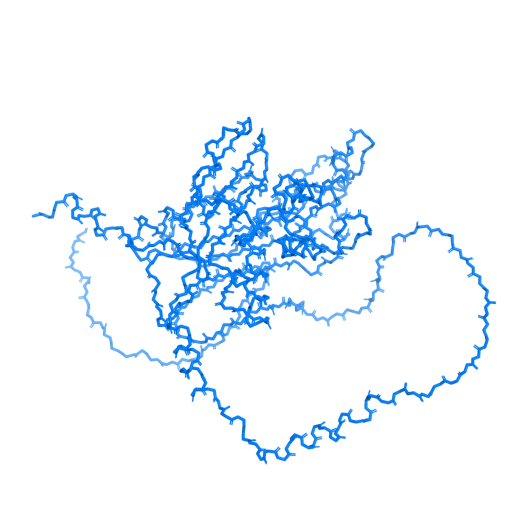 1
ATOM 2793 C C . ILE A 1 362 ? 7.758 -9.289 22.386 1.00 26.62 362 ILE A C 1
ATOM 2795 O O . ILE A 1 362 ? 6.564 -9.278 22.114 1.00 26.62 362 ILE A O 1
ATOM 2799 N N . SER A 1 363 ? 8.406 -10.351 22.896 1.00 29.09 363 SER A N 1
ATOM 2800 C CA . SER A 1 363 ? 7.967 -11.690 23.406 1.00 29.09 363 SER A CA 1
ATOM 2801 C C . SER A 1 363 ? 6.549 -11.824 24.020 1.00 29.09 363 SER A C 1
ATOM 2803 O O . SER A 1 363 ? 6.147 -10.867 24.669 1.00 29.09 363 SER A O 1
ATOM 2805 N N . GLN A 1 364 ? 5.777 -12.939 24.096 1.00 35.34 364 GLN A N 1
ATOM 2806 C CA . GLN A 1 364 ? 5.706 -14.404 23.750 1.00 35.34 364 GLN A CA 1
ATOM 2807 C C . GLN A 1 364 ? 4.315 -14.921 24.300 1.00 35.34 364 GLN A C 1
ATOM 2809 O O . GLN A 1 364 ? 3.782 -14.205 25.151 1.00 35.34 364 GLN A O 1
ATOM 2814 N N . PRO A 1 365 ? 3.739 -16.135 24.028 1.00 37.12 365 PRO A N 1
ATOM 2815 C CA . PRO A 1 365 ? 3.908 -17.120 22.941 1.00 37.12 365 PRO A CA 1
ATOM 2816 C C . PRO A 1 365 ? 2.586 -17.515 22.200 1.00 37.12 365 PRO A C 1
ATOM 2818 O O . PRO A 1 365 ? 1.591 -17.869 22.829 1.00 37.12 365 PRO A O 1
ATOM 2821 N N . SER A 1 366 ? 2.590 -17.539 20.855 1.00 24.14 366 SER A N 1
ATOM 2822 C CA . SER A 1 366 ? 1.912 -18.522 19.958 1.00 24.14 366 SER A CA 1
ATOM 2823 C C . SER A 1 366 ? 2.017 -18.114 18.463 1.00 24.14 366 SER A C 1
ATOM 2825 O O . SER A 1 366 ? 1.339 -17.201 18.023 1.00 24.14 366 SER A O 1
ATOM 2827 N N . TRP A 1 367 ? 2.873 -18.833 17.714 1.00 32.88 367 TRP A N 1
ATOM 2828 C CA . TRP A 1 367 ? 2.946 -19.091 16.245 1.00 32.88 367 TRP A CA 1
ATOM 2829 C C . TRP A 1 367 ? 2.983 -17.959 15.179 1.00 32.88 367 TRP A C 1
ATOM 2831 O O . TRP A 1 367 ? 2.250 -16.988 15.263 1.00 32.88 367 TRP A O 1
ATOM 2841 N N . VAL A 1 368 ? 3.812 -18.139 14.123 1.00 31.27 368 VAL A N 1
ATOM 2842 C CA . VAL A 1 368 ? 3.490 -18.404 12.682 1.00 31.27 368 VAL A CA 1
ATOM 2843 C C . VAL A 1 368 ? 4.820 -18.608 11.913 1.00 31.27 368 VAL A C 1
ATOM 2845 O O . VAL A 1 368 ? 5.736 -17.799 12.040 1.00 31.27 368 VAL A O 1
ATOM 2848 N N . PHE A 1 369 ? 4.932 -19.659 11.088 1.00 28.59 369 PHE A N 1
ATOM 2849 C CA . PHE A 1 369 ? 6.059 -19.854 10.158 1.00 28.59 369 PHE A CA 1
ATOM 2850 C C . PHE A 1 369 ? 5.714 -19.301 8.765 1.00 28.59 369 PHE A C 1
ATOM 2852 O O . PHE A 1 369 ? 4.795 -19.798 8.110 1.00 28.59 369 PHE A O 1
ATOM 2859 N N . ALA A 1 370 ? 6.481 -18.324 8.276 1.00 31.64 370 ALA A N 1
ATOM 2860 C CA . ALA A 1 370 ? 6.453 -17.878 6.881 1.00 31.64 370 ALA A CA 1
ATOM 2861 C C . ALA A 1 370 ? 7.840 -18.087 6.262 1.00 31.64 370 ALA A C 1
ATOM 2863 O O . ALA A 1 370 ? 8.838 -17.679 6.842 1.00 31.64 370 ALA A O 1
ATOM 2864 N N . ASN A 1 371 ? 7.909 -18.750 5.113 1.00 28.48 371 ASN A N 1
ATOM 2865 C CA . ASN A 1 371 ? 9.135 -19.033 4.379 1.00 28.48 371 ASN A CA 1
ATOM 2866 C C . ASN A 1 371 ? 9.161 -18.146 3.125 1.00 28.48 371 ASN A C 1
ATOM 2868 O O . ASN A 1 371 ? 8.241 -18.185 2.306 1.00 28.48 371 ASN A O 1
ATOM 2872 N N . PHE A 1 372 ? 10.199 -17.323 2.986 1.00 28.81 372 PHE A N 1
ATOM 2873 C CA . PHE A 1 372 ? 10.379 -16.444 1.832 1.00 28.81 372 PHE A CA 1
ATOM 2874 C C . PHE A 1 372 ? 11.738 -16.743 1.198 1.00 28.81 372 PHE A C 1
ATOM 2876 O O . PHE A 1 372 ? 12.766 -16.666 1.872 1.00 28.81 372 PHE A O 1
ATOM 2883 N N . ALA A 1 373 ? 11.731 -17.107 -0.087 1.00 35.38 373 ALA A N 1
ATOM 2884 C CA . ALA A 1 373 ? 12.914 -17.213 -0.942 1.00 35.38 373 ALA A CA 1
ATOM 2885 C C . ALA A 1 373 ? 14.135 -17.935 -0.323 1.00 35.38 373 ALA A C 1
ATOM 2887 O O . ALA A 1 373 ? 15.224 -17.367 -0.216 1.00 35.38 373 ALA A O 1
ATOM 2888 N N . GLY A 1 374 ? 13.958 -19.192 0.098 1.00 28.91 374 GLY A N 1
ATOM 2889 C CA . GLY A 1 374 ? 15.066 -20.065 0.512 1.00 28.91 374 GLY A CA 1
ATOM 2890 C C . GLY A 1 374 ? 15.649 -19.799 1.905 1.00 28.91 374 GLY A C 1
ATOM 2891 O O . GLY A 1 374 ? 16.687 -20.368 2.237 1.00 28.91 374 GLY A O 1
ATOM 2892 N N . THR A 1 375 ? 14.997 -18.979 2.735 1.00 30.36 375 THR A N 1
ATOM 2893 C CA . THR A 1 375 ? 15.435 -18.725 4.117 1.00 30.36 375 THR A CA 1
ATOM 2894 C C . THR A 1 375 ? 14.457 -19.334 5.119 1.00 30.36 375 THR A C 1
ATOM 2896 O O . THR A 1 375 ? 13.426 -18.746 5.437 1.00 30.36 375 THR A O 1
ATOM 2899 N N . THR A 1 376 ? 14.806 -20.504 5.658 1.00 28.64 376 THR A N 1
ATOM 2900 C CA . THR A 1 376 ? 14.098 -21.111 6.792 1.00 28.64 376 THR A CA 1
ATOM 2901 C C . THR A 1 376 ? 14.368 -20.296 8.057 1.00 28.64 376 THR A C 1
ATOM 2903 O O . THR A 1 376 ? 15.518 -20.124 8.460 1.00 28.64 376 THR A O 1
ATOM 2906 N N . PHE A 1 377 ? 13.316 -19.824 8.722 1.00 30.83 377 PHE A N 1
ATOM 2907 C CA . PHE A 1 377 ? 13.426 -19.287 10.076 1.00 30.83 377 PHE A CA 1
ATOM 2908 C C . PHE A 1 377 ? 13.703 -20.432 11.056 1.00 30.83 377 PHE A C 1
ATOM 2910 O O . PHE A 1 377 ? 12.879 -21.332 11.204 1.00 30.83 377 PHE A O 1
ATOM 2917 N N . SER A 1 378 ? 14.846 -20.396 11.740 1.00 23.19 378 SER A N 1
ATOM 2918 C CA . SER A 1 378 ? 15.159 -21.309 12.841 1.00 23.19 378 SER A CA 1
ATOM 2919 C C . SER A 1 378 ? 15.234 -20.548 14.161 1.00 23.19 378 SER A C 1
ATOM 2921 O O . SER A 1 378 ? 16.060 -19.649 14.316 1.00 23.19 378 SER A O 1
ATOM 2923 N N . CYS A 1 379 ? 14.430 -20.961 15.136 1.00 30.69 379 CYS A N 1
ATOM 2924 C CA . CYS A 1 379 ? 14.745 -20.784 16.548 1.00 30.69 379 CYS A CA 1
ATOM 2925 C C . CYS A 1 379 ? 14.438 -22.121 17.232 1.00 30.69 379 CYS A C 1
ATOM 2927 O O . CYS A 1 379 ? 13.292 -22.569 17.228 1.00 30.69 379 CYS A O 1
ATOM 2929 N N . GLU A 1 380 ? 15.486 -22.810 17.687 1.00 22.22 380 GLU A N 1
ATOM 2930 C CA . GLU A 1 380 ? 15.397 -24.115 18.347 1.00 22.22 380 GLU A CA 1
ATOM 2931 C C . GLU A 1 380 ? 14.613 -24.030 19.660 1.00 22.22 380 GLU A C 1
ATOM 2933 O O . GLU A 1 380 ? 14.802 -23.096 20.437 1.00 22.22 380 GLU A O 1
ATOM 2938 N N . MET A 1 381 ? 13.847 -25.079 19.974 1.00 25.55 381 MET A N 1
ATOM 2939 C CA . MET A 1 381 ? 13.702 -25.514 21.363 1.00 25.55 381 MET A CA 1
ATOM 2940 C C . MET A 1 381 ? 13.787 -27.034 21.491 1.00 25.55 381 MET A C 1
ATOM 2942 O O . MET A 1 381 ? 13.194 -27.788 20.720 1.00 25.55 381 MET A O 1
ATOM 2946 N N . ALA A 1 382 ? 14.544 -27.436 22.509 1.00 23.30 382 ALA A N 1
ATOM 2947 C CA . ALA A 1 382 ? 14.683 -28.783 23.041 1.00 23.30 382 ALA A CA 1
ATOM 2948 C C . ALA A 1 382 ? 13.620 -29.036 24.149 1.00 23.30 382 ALA A C 1
ATOM 2950 O O . ALA A 1 382 ? 12.914 -28.105 24.541 1.00 23.30 382 ALA A O 1
ATOM 2951 N N . PRO A 1 383 ? 13.452 -30.288 24.610 1.00 37.56 383 PRO A N 1
ATOM 2952 C CA . PRO A 1 383 ? 12.173 -30.864 25.020 1.00 37.56 383 PRO A CA 1
ATOM 2953 C C . PRO A 1 383 ? 11.865 -30.698 26.513 1.00 37.56 383 PRO A C 1
ATOM 2955 O O . PRO A 1 383 ? 12.781 -30.643 27.320 1.00 37.56 383 PRO A O 1
ATOM 2958 N N . GLU A 1 384 ? 10.569 -30.710 26.851 1.00 25.72 384 GLU A N 1
ATOM 2959 C CA . GLU A 1 384 ? 9.934 -31.448 27.968 1.00 25.72 384 GLU A CA 1
ATOM 2960 C C . GLU A 1 384 ? 8.666 -30.730 28.458 1.00 25.72 384 GLU A C 1
ATOM 2962 O O . GLU A 1 384 ? 8.743 -29.664 29.056 1.00 25.72 384 GLU A O 1
ATOM 2967 N N . ALA A 1 385 ? 7.499 -31.346 28.227 1.00 26.47 385 ALA A N 1
ATOM 2968 C CA . ALA A 1 385 ? 6.346 -31.363 29.144 1.00 26.47 385 ALA A CA 1
ATOM 2969 C C . ALA A 1 385 ? 5.179 -32.159 28.525 1.00 26.47 385 ALA A C 1
ATOM 2971 O O . ALA A 1 385 ? 4.077 -31.655 28.326 1.00 26.47 385 ALA A O 1
ATOM 2972 N N . SER A 1 386 ? 5.400 -33.438 28.216 1.00 26.45 386 SER A N 1
ATOM 2973 C CA . SER A 1 386 ? 4.311 -34.393 28.008 1.00 26.45 386 SER A CA 1
ATOM 2974 C C . SER A 1 386 ? 3.895 -34.980 29.359 1.00 26.45 386 SER A C 1
ATOM 2976 O O . SER A 1 386 ? 4.354 -36.047 29.759 1.00 26.45 386 SER A O 1
ATOM 2978 N N . ARG A 1 387 ? 3.000 -34.305 30.090 1.00 26.23 387 ARG A N 1
ATOM 2979 C CA . ARG A 1 387 ? 2.211 -34.970 31.137 1.00 26.23 387 ARG A CA 1
ATOM 2980 C C . ARG A 1 387 ? 0.761 -34.500 31.134 1.00 26.23 387 ARG A C 1
ATOM 2982 O O . ARG A 1 387 ? 0.474 -33.321 31.276 1.00 26.23 387 ARG A O 1
ATOM 2989 N N . SER A 1 388 ? -0.096 -35.517 31.028 1.00 26.39 388 SER A N 1
ATOM 2990 C CA . SER A 1 388 ? -1.518 -35.585 31.370 1.00 26.39 388 SER A CA 1
ATOM 2991 C C . SER A 1 388 ? -2.474 -34.662 30.615 1.00 26.39 388 SER A C 1
ATOM 2993 O O . SER A 1 388 ? -2.616 -33.497 30.965 1.00 26.39 388 SER A O 1
ATOM 2995 N N . LEU A 1 389 ? -3.234 -35.242 29.679 1.00 24.59 389 LEU A N 1
ATOM 2996 C CA . LEU A 1 389 ? -4.673 -35.514 29.853 1.00 24.59 389 LEU A CA 1
ATOM 2997 C C . LEU A 1 389 ? -5.239 -36.128 28.556 1.00 24.59 389 LEU A C 1
ATOM 2999 O O . LEU A 1 389 ? -5.656 -35.426 27.643 1.00 24.59 389 LEU A O 1
ATOM 3003 N N . LEU A 1 390 ? -5.250 -37.462 28.490 1.00 24.34 390 LEU A N 1
ATOM 3004 C CA . LEU A 1 390 ? -6.240 -38.204 27.703 1.00 24.34 390 LEU A CA 1
ATOM 3005 C C . LEU A 1 390 ? -7.513 -38.309 28.556 1.00 24.34 390 LEU A C 1
ATOM 3007 O O . LEU A 1 390 ? -7.415 -38.529 29.766 1.00 24.34 390 LEU A O 1
ATOM 3011 N N . PRO A 1 391 ? -8.693 -38.204 27.931 1.00 27.91 391 PRO A N 1
ATOM 3012 C CA . PRO A 1 391 ? -9.468 -39.426 27.783 1.00 27.91 391 PRO A CA 1
ATOM 3013 C C . PRO A 1 391 ? -9.955 -39.662 26.347 1.00 27.91 391 PRO A C 1
ATOM 3015 O O . PRO A 1 391 ? -10.459 -38.783 25.656 1.00 27.91 391 PRO A O 1
ATOM 3018 N N . THR A 1 392 ? -9.779 -40.920 25.961 1.00 31.25 392 THR A N 1
ATOM 3019 C CA . THR A 1 392 ? -10.511 -41.726 24.979 1.00 31.25 392 THR A CA 1
ATOM 3020 C C . THR A 1 392 ? -11.896 -41.212 24.571 1.00 31.25 392 THR A C 1
ATOM 3022 O O . THR A 1 392 ? -12.806 -41.199 25.395 1.00 31.25 392 THR A O 1
ATOM 3025 N N . LEU A 1 393 ? -12.070 -40.934 23.276 1.00 26.56 393 LEU A N 1
ATOM 3026 C CA . LEU A 1 393 ? -13.351 -40.982 22.555 1.00 26.56 393 LEU A CA 1
ATOM 3027 C C . LEU A 1 393 ? -13.100 -41.482 21.117 1.00 26.56 393 LEU A C 1
ATOM 3029 O O . LEU A 1 393 ? -13.358 -40.802 20.130 1.00 26.56 393 LEU A O 1
ATOM 3033 N N . GLY A 1 394 ? -12.533 -42.684 21.013 1.00 30.00 394 GLY A N 1
ATOM 3034 C CA . GLY A 1 394 ? -12.920 -43.608 19.953 1.00 30.00 394 GLY A CA 1
ATOM 3035 C C . GLY A 1 394 ? -14.079 -44.413 20.526 1.00 30.00 394 GLY A C 1
ATOM 3036 O O . GLY A 1 394 ? -13.878 -45.016 21.574 1.00 30.00 394 GLY A O 1
ATOM 3037 N N . ASP A 1 395 ? -15.259 -44.270 19.916 1.00 33.16 395 ASP A N 1
ATOM 3038 C CA . ASP A 1 395 ? -16.506 -45.045 20.102 1.00 33.16 395 ASP A CA 1
ATOM 3039 C C . ASP A 1 395 ? -17.759 -44.158 20.137 1.00 33.16 395 ASP A C 1
ATOM 3041 O O . ASP A 1 395 ? -18.606 -44.353 20.995 1.00 33.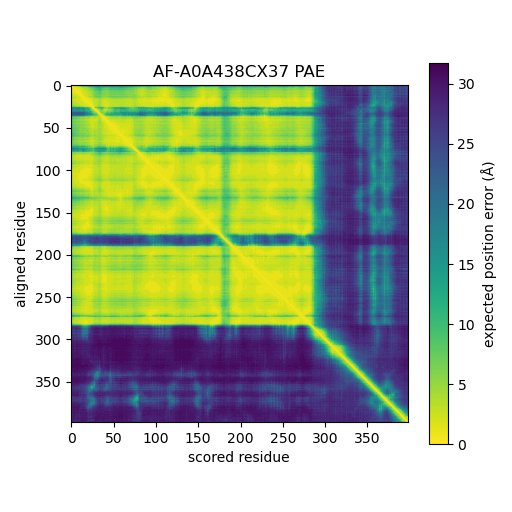16 395 ASP A O 1
ATOM 3045 N N . ILE A 1 396 ? -17.945 -43.205 19.212 1.00 30.67 396 ILE A N 1
ATOM 3046 C CA . ILE A 1 396 ? -19.309 -42.799 18.823 1.00 30.67 396 ILE A CA 1
ATOM 3047 C C . ILE A 1 396 ? -19.315 -42.387 17.338 1.00 30.67 396 ILE A C 1
ATOM 3049 O O . ILE A 1 396 ? -18.716 -41.382 16.968 1.00 30.67 396 ILE A O 1
ATOM 3053 N N . PHE A 1 397 ? -20.070 -43.158 16.550 1.00 30.72 397 PHE A N 1
ATOM 3054 C CA . PHE A 1 397 ? -20.416 -43.042 15.123 1.00 30.72 397 PHE A CA 1
ATOM 3055 C C . PHE A 1 397 ? -19.540 -43.836 14.133 1.00 30.72 397 PHE A C 1
ATOM 3057 O O . PHE A 1 397 ? -18.359 -43.565 13.946 1.00 30.72 397 PHE A O 1
ATOM 3064 N N . HIS A 1 398 ? -20.211 -44.850 13.569 1.00 30.28 398 HIS A N 1
ATOM 3065 C CA . HIS A 1 398 ? -19.786 -45.911 12.653 1.00 30.28 398 HIS A CA 1
ATOM 3066 C C . HIS A 1 398 ? -19.179 -45.453 11.329 1.00 30.28 398 HIS A C 1
ATOM 3068 O O . HIS A 1 398 ? -19.656 -44.429 10.787 1.00 30.28 398 HIS A O 1
#

Nearest PDB structures (foldseek):
  7bur-assembly1_B  TM=9.647E-01  e=9.537E-41  Glycine max
  4yjy-assembly1_B  TM=9.645E-01  e=1.732E-40  Oryza sativa Indica Group
  8v8n-assembly1_A  TM=9.598E-01  e=2.071E-40  Panicum virgatum
  6dx9-assembly1_B  TM=9.639E-01  e=1.833E-35  Equisetum arvense
  7dtq-assembly1_B  TM=9.331E-01  e=3.979E-35  Aloe arborescens

Mean predicted aligned error: 14.72 Å

pLDDT: mean 73.95, std 28.44, range [22.22, 98.75]

Foldseek 3Di:
DDDPVRVQVVFFFDFFKFWFDKFKDAAPDWDADDPFLAGIAGAPDDPVNCVVPVQLAAADRPDVVVLCVVVVVQPWDWPDDPPDDDDDDPPPWQQCLLVQVVVLRCVQGSGPPDKDKDKDWFHCSNLGYHDDPVCVVSVVVVRFEHTMMMITIIHGPDPVVATDTAKGFDDKDKDFPPDDPVVVPPVVDPQQQLAAEQEQCLGPVVVVVVCVVRVYDPCRCVLLSVLCHHHGRNRSCSSSSSLVSQQVVCVVVVAQHSRVVHFKHWHWTADPSRMIMITIIGTDDDPCVVVVVVVVVVPPPDPDPPPPVVVVVVVVCVVVPDPPDDDDDDDDDDDDDDDDDDDDDDDDDDDPDDDDGDDDDDDDDDDIFMDGDPDGDDDDDDDDDPDDDDDDDPDDDD

InterPro domains:
  IPR001099 Chalcone/stilbene synthase, N-terminal [PF00195] (33-77)
  IPR001099 Chalcone/stilbene synthase, N-terminal [PF00195] (80-158)
  IPR011141 Polyketide synthase, type III [PTHR11877] (80-178)
  IPR012328 Chalcone/stilbene synthase, C-terminal [PF02797] (184-282)
  IPR016039 Thiolase-like [G3DSA:3.40.47.10] (1-79)
  IPR016039 Thiolase-like [G3DSA:3.40.47.10] (80-162)
  IPR016039 Thiolase-like [G3DSA:3.40.47.10] (163-285)
  IPR016039 Thiolase-like [SSF53901] (1-163)
  IPR016039 Thiolase-like [SSF53901] (145-283)
  IPR018088 Chalcone/stilbene synthase, active site [PS00441] (86-102)

Secondary structure (DSSP, 8-state):
---HHHHHHHHS-SSPPEEEEEEEE--S-EEE-SSSS--EEE-S--HHHHHH-HHHHSSSS--HHHHHHHHHHTSPEEE--TT-------S--TTHHHHHHHHHHHHHHTSTT-EEEEEEEE-GGGT-----TT-HHHHHHHHHB--EEEEEEEESS--TTT----EEEEEEEEEESSPPGGGGTTT--S-GGGSEEEE--S-HHHHHHHHHHHT--TTTTHHHHHHHHHH-B-GGGHHHHHHHHHHHHHHHTT-SSTTTT-SEEEEEEEETTTEEEEEEEE----THHHHHHHHHHHHS----TT-THHHHHHHHSTTSS-----------------------------------------------EEEBTTB--------------------S--

Solvent-accessible surface area (backbone atoms only — not comparable to full-atom values): 24110 Å² total; per-residue (Å²): 131,86,51,72,64,58,54,54,56,67,41,29,34,87,40,62,17,21,34,49,47,74,48,78,49,67,56,87,45,74,48,72,48,95,84,65,79,22,57,28,23,20,37,84,73,48,69,68,58,36,69,79,36,49,38,44,48,34,61,82,45,87,36,65,68,64,35,49,56,56,54,61,73,60,52,79,44,62,74,65,68,89,83,64,86,84,83,89,83,76,93,59,50,29,17,36,40,34,50,52,51,46,53,40,34,54,56,8,28,60,26,48,83,32,72,38,81,46,78,34,76,37,67,49,63,78,72,53,52,35,83,51,92,90,40,61,69,57,51,53,45,72,70,35,57,15,23,25,32,24,35,35,36,29,26,17,67,74,55,72,92,84,48,52,82,58,40,30,56,74,49,66,48,75,50,56,68,80,76,64,79,63,70,70,58,77,68,81,63,91,53,75,71,67,34,29,51,36,51,44,45,82,43,65,68,62,52,53,50,52,36,64,74,65,68,46,58,86,66,51,50,44,49,26,52,46,44,25,17,63,31,25,26,17,48,26,20,38,41,51,49,23,53,48,48,32,32,53,49,11,57,75,68,69,38,88,27,50,40,72,51,31,52,40,29,42,36,38,11,49,31,75,87,53,28,40,22,41,33,37,34,36,45,87,83,57,84,56,54,62,56,52,52,52,54,48,65,71,71,48,80,76,78,65,92,78,57,70,60,58,62,51,52,57,63,68,52,57,77,78,78,66,86,85,83,83,85,92,79,93,84,91,86,86,88,79,95,79,96,73,94,75,82,87,84,79,93,78,89,90,74,87,84,81,83,89,81,90,81,95,80,84,89,89,91,83,90,84,57,65,41,55,89,92,48,80,84,82,80,90,81,84,90,89,83,94,74,89,83,85,80,89,82,87,86,83,87,135

Organism: Vitis vinifera (NCBI:txid29760)

Radius of gyration: 25.82 Å; Cα contacts (8 Å, |Δi|>4): 576; chains: 1; bounding box: 84×68×69 Å

Sequence (398 aa):
MASVEEIRNAQRAKGPATVLAIGTATRTTVCTSDKSMIKKRYSHLTEEMLEEHPNIGAYMAPSLNIRQEIITAEVPQAWLETSVRRVMLYHQGCYAGGTVLRTAKDLAENNAGARVLVVCSEITVVTFRGPSETALDSLVGQALFGDGSAAVIVGSDPDLSIERPLFQLVSTAQTFIPIPKVLLQATYVNDWNSLFWIAHPGGPAILDAVEAKLSLDKQKLKATRHVLSEYGNMSSACVLFIMDEMRKKSLKEEKITTGEGLDWGVLFGFGPGLTIETVVLHIKNEESYEESWAKLRIQLPRVNPDCKEKKQRESAMKPILDDSRVSPSDDARTMPREGSWKLQGGSQLRSPMKTAWSCEIISQPSWVFANFAGTTFSCEMAPEASRSLLPTLGDIFH

=== Feature glossary ===
The record interleaves many kinds of information about one protein. Here is each kind framed as the question it answers.

Q: What does the local fold look like, residue by residue?
A: A 3Di character summarizes, for each residue, the relative orientation of the Cα frame of its nearest spatial neighbor. Because it encodes fold topology rather than chemistry, 3Di alignments detect remote structural similarity that sequence alignment misses.

Q: Which residues are in helices, strands, or loops?
A: Secondary structure is the local, repeating backbone conformation. DSSP classifies it into eight states by reading the hydrogen-bond network: three helix types (H, G, I), two β types (E, B), two non-regular types (T, S), and unstructured coil (-).

Q: How big and how compact is the whole molecule?
A: Three whole-structure scalars: the radius of gyration (RMS distance of Cα from centroid, in Å), the count of Cα–Cα contacts (pairs closer than 8 Å and separated by more than four residues in sequence — i.e. tertiary, not local, contacts), and the bounding-box dimensions. Together they distinguish compact globular folds from extended fibres or disordered chains.

Q: How confident is the AlphaFold model at each residue?
A: For AlphaFold models, the B-factor field carries pLDDT — the model's own estimate of local accuracy on a 0–100 scale. Regions with pLDDT<50 should be treated as essentially unmodeled; they often correspond to intrinsically disordered segments.

Q: What family and function is it annotated with?
A: Functional annotations link the protein to curated databases. InterPro entries identify conserved domains and families by matching the sequence against member-database signatures (Pfam, PROSITE, CDD, …). Gene Ontology (GO) terms describe molecular function, biological process, and cellular component in a controlled vocabulary. CATH places the structure in a hierarchical fold classification (Class/Architecture/Topology/Homologous-superfamily). The organism is the source species.

Q: What known structures does this most resemble?
A: Nearest PDB neighbors are the top structural matches found by Foldseek when searching this structure against the entire Protein Data Bank. Each hit reports a TM-score (0 to 1; >0.5 almost always implies the same fold) and an E-value. These are *structural* homologs — they may share no detectable sequence similarity.

Q: Which residues are buried vs exposed?
A: Solvent-accessible surface area (SASA) is the area in Å² traced out by the centre of a 1.4 Å probe sphere (a water molecule) rolled over the protein's van der Waals surface (Shrake–Rupley / Lee–Richards construction). Buried residues have near-zero SASA; fully exposed residues can exceed 200 Å². The total SASA scales roughly with the number of surface residues.

Q: What are the backbone torsion angles?
A: φ (phi) and ψ (psi) are the two rotatable backbone dihedrals per residue: φ is the C(i-1)–N–Cα–C torsion, ψ is the N–Cα–C–N(i+1) torsion, both in degrees on (−180°, 180°]. α-helical residues cluster near (−60°, −45°); β-strand residues near (−120°, +130°). A Ramachandran plot is simply a scatter of (φ, ψ) for every residue.

Q: Are the domains correctly placed relative to each other?
A: Predicted aligned error is AlphaFold's pairwise confidence. Unlike pLDDT (per-residue), PAE is per-residue-pair and captures whether two parts of the structure are correctly placed relative to each other. Units are ångströms of expected positional error.

Q: What if only a Cα trace is available?
A: P-SEA three-state annotation labels each residue as helix, strand, or coil based purely on the geometry of the Cα trace. It serves as a fallback when the full backbone (and thus DSSP) is unavailable.

Q: What is the amino-acid chain?
A: This is the polypeptide sequence — one letter per residue, N-terminus first. Length ranges from a few dozen residues for small domains to over a thousand for large multi-domain proteins.

Q: What do the rendered images show?
A: The six renders are orthographic views along the three Cartesian axes in both directions. Representation (cartoon, sticks, or surface) and color scheme (sequence-rainbow or by-chain) vary across proteins so the training set covers all the common visualization conventions.

Q: What do the diagnostic plots show?
A: Plot images: a contact map (which residues are close in 3D, as an N×N binary image), a Ramachandran scatter (backbone torsion angles, revealing secondary-structure composition at a glance), and — for AlphaFold structures — a PAE heatmap (pairwise prediction confidence).

Q: How mobile is each atom in the crystal?
A: B-factor (Debye–Waller factor) reflects atomic displacement in the crystal lattice. It is an experimental observable (units Å²), not a prediction; low values mean the atom is pinned down, high values mean it moves or is heterogeneous across the crystal.

Q: Where is each backbone atom in 3D?
A: The mmCIF table is the protein's shape written out atom by atom. For each backbone N, Cα, C, and carbonyl O, it records an (x, y, z) coordinate triple in Å plus the residue type, chain letter, and residue number.